Protein 4R8Z (pdb70)

Nearest PDB structures (foldseek):
  4r8z-assembly1_B  TM=9.976E-01  e=2.561E-30  Pseudomonas aeruginosa PAO1
  4me4-assembly1_B  TM=9.377E-01  e=9.009E-12  Persephonella marina EX-H1
  5z7c-assembly1_A  TM=6.155E-01  e=3.351E-05  Vibrio cholerae O1 biovar El Tor str. N16961
  6o6o-assembly1_B  TM=3.166E-01  e=8.427E-01  Mycobacterium tuberculosis
  5qth-assembly1_A-2  TM=2.647E-01  e=5.121E+00  Trypanosoma brucei

Radius of gyration: 23.32 Å; Cα contacts (8 Å, |Δi|>4): 668; chains: 2; bounding box: 49×67×51 Å

GO terms:
  GO:0071111 cyclic-guanylate-specific phosphodiesterase activity (F, IDA)
  GO:2000147 positive regulation of cell motility (P, IMP)
  GO:1900231 regulation of single-species biofilm formation on inanimate substrate (P, IMP)

CATH classification: 1.10.3210.10

Organism: Pseudomonas aeruginosa (strain ATCC 15692 / DSM 22644 / CIP 104116 / JCM 14847 / LMG 12228 / 1C / PRS 101 / PAO1) (NCBI:txid208964)

Structure (mmCIF, N/CA/C/O backbone):
data_4R8Z
#
_entry.id   4R8Z
#
_cell.length_a   93.984
_cell.length_b   93.984
_cell.length_c   78.469
_cell.angle_alpha   90.000
_cell.angle_beta   90.000
_cell.angle_gamma   90.000
#
_symmetry.space_group_name_H-M   'P 41'
#
loop_
_entity.id
_entity.type
_entity.pdbx_description
1 polymer 'Cyclic di-GMP phosphodiesterase'
2 non-polymer 'NICKEL (II) ION'
3 non-polymer 'CHLORIDE ION'
4 water water
#
loop_
_atom_site.group_PDB
_atom_site.id
_atom_site.type_symbol
_atom_site.label_atom_id
_atom_site.label_alt_id
_atom_site.label_comp_id
_atom_site.label_asym_id
_atom_site.label_entity_id
_atom_site.label_seq_id
_atom_site.pdbx_PDB_ins_code
_atom_site.Cartn_x
_atom_site.Cartn_y
_atom_site.Cartn_z
_atom_site.occupancy
_atom_site.B_iso_or_equiv
_atom_site.auth_seq_id
_atom_site.auth_comp_id
_atom_site.auth_asym_id
_atom_site.auth_atom_id
_atom_site.pdbx_PDB_model_num
ATOM 1 N N . ARG A 1 1 ? 16.422 24.384 23.729 1.00 59.81 151 ARG A N 1
ATOM 2 C CA . ARG A 1 1 ? 17.670 24.999 24.164 1.00 69.41 151 ARG A CA 1
ATOM 3 C C . ARG A 1 1 ? 18.428 25.601 22.985 1.00 75.23 151 ARG A C 1
ATOM 4 O O . ARG A 1 1 ? 18.492 26.821 22.834 1.00 70.66 151 ARG A O 1
ATOM 12 N N . THR A 1 2 ? 19.001 24.737 22.153 1.00 84.32 152 THR A N 1
ATOM 13 C CA . THR A 1 2 ? 19.778 25.195 20.953 1.00 77.95 152 THR A CA 1
ATOM 14 C C . THR A 1 2 ? 19.032 24.857 19.648 1.00 72.48 152 THR A C 1
ATOM 15 O O . THR A 1 2 ? 19.609 24.611 18.597 1.00 63.51 152 THR A O 1
ATOM 19 N N . ARG A 1 3 ? 17.723 24.823 19.755 1.00 77.32 153 ARG A N 1
ATOM 20 C CA . ARG A 1 3 ? 16.874 24.598 18.617 1.00 78.02 153 ARG A CA 1
ATOM 21 C C . ARG A 1 3 ? 17.074 25.631 17.506 1.00 74.77 153 ARG A C 1
ATOM 22 O O . ARG A 1 3 ? 17.010 25.273 16.342 1.00 79.35 153 ARG A O 1
ATOM 30 N N . GLN A 1 4 ? 17.327 26.892 17.859 1.00 71.88 154 GLN A N 1
ATOM 31 C CA . GLN A 1 4 ? 17.424 27.979 16.878 1.00 69.60 154 GLN A CA 1
ATOM 32 C C . GLN A 1 4 ? 18.392 27.582 15.756 1.00 62.31 154 GLN A C 1
ATOM 33 O O . GLN A 1 4 ? 18.011 27.553 14.605 1.00 57.51 154 GLN A O 1
ATOM 39 N N . LEU A 1 5 ? 19.608 27.185 16.106 1.00 56.53 155 LEU A N 1
ATOM 40 C CA . LEU A 1 5 ? 20.547 26.726 15.100 1.00 61.10 155 LEU A CA 1
ATOM 41 C C . LEU A 1 5 ? 20.152 25.429 14.377 1.00 57.24 155 LEU A C 1
ATOM 42 O O . LEU A 1 5 ? 20.526 25.256 13.236 1.00 53.21 155 LEU A O 1
ATOM 47 N N . GLN A 1 6 ? 19.461 24.506 15.041 1.00 50.08 156 GLN A N 1
ATOM 48 C CA . GLN A 1 6 ? 19.161 23.219 14.440 1.00 45.85 156 GLN A CA 1
ATOM 49 C C . GLN A 1 6 ? 18.050 23.466 13.398 1.00 42.76 156 GLN A C 1
ATOM 50 O O . GLN A 1 6 ? 18.034 22.878 12.340 1.00 37.24 156 GLN A O 1
ATOM 56 N N . GLN A 1 7 ? 17.109 24.329 13.730 1.00 35.94 157 GLN A N 1
ATOM 57 C CA . GLN A 1 7 ? 16.089 24.682 12.806 1.00 40.08 157 GLN A CA 1
ATOM 58 C C . GLN A 1 7 ? 16.638 25.476 11.600 1.00 40.15 157 GLN A C 1
ATOM 59 O O . GLN A 1 7 ? 16.183 25.285 10.463 1.00 33.30 157 GLN A O 1
ATOM 65 N N . LEU A 1 8 ? 17.591 26.359 11.856 1.00 32.27 158 LEU A N 1
ATOM 66 C CA . LEU A 1 8 ? 18.198 27.089 10.786 1.00 32.36 158 LEU A CA 1
ATOM 67 C C . LEU A 1 8 ? 18.923 26.121 9.841 1.00 31.49 158 LEU A C 1
ATOM 68 O O . LEU A 1 8 ? 18.684 26.158 8.651 1.00 27.54 158 LEU A O 1
ATOM 73 N N . GLN A 1 9 ? 19.744 25.224 10.363 1.00 29.71 159 GLN A N 1
ATOM 74 C CA . GLN A 1 9 ? 20.387 24.215 9.539 1.00 34.59 159 GLN A CA 1
ATOM 75 C C . GLN A 1 9 ? 19.351 23.448 8.695 1.00 36.31 159 GLN A C 1
ATOM 76 O O . GLN A 1 9 ? 19.539 23.254 7.497 1.00 34.59 159 GLN A O 1
ATOM 82 N N . ASP A 1 10 ? 18.274 23.000 9.307 1.00 31.34 160 ASP A N 1
ATOM 83 C CA . ASP A 1 10 ? 17.323 22.211 8.551 1.00 33.75 160 ASP A CA 1
ATOM 84 C C . ASP A 1 10 ? 16.762 23.031 7.423 1.00 29.23 160 ASP A C 1
ATOM 85 O O . ASP A 1 10 ? 16.576 22.536 6.335 1.00 26.12 160 ASP A O 1
ATOM 90 N N . ALA A 1 11 ? 16.423 24.278 7.689 1.00 26.58 161 ALA A N 1
ATOM 91 C CA . ALA A 1 11 ? 15.860 25.119 6.653 1.00 27.38 161 ALA A CA 1
ATOM 92 C C . ALA A 1 11 ? 16.820 25.395 5.505 1.00 26.72 161 ALA A C 1
ATOM 93 O O . ALA A 1 11 ? 16.443 25.316 4.361 1.00 29.11 161 ALA A O 1
ATOM 95 N N . VAL A 1 12 ? 18.062 25.694 5.835 1.00 26.48 162 VAL A N 1
ATOM 96 C CA . VAL A 1 12 ? 19.057 25.947 4.833 1.00 29.75 162 VAL A CA 1
ATOM 97 C C . VAL A 1 12 ? 19.340 24.729 3.984 1.00 26.66 162 VAL A C 1
ATOM 98 O O . VAL A 1 12 ? 19.363 24.824 2.797 1.00 23.65 162 VAL A O 1
ATOM 102 N N . ILE A 1 13 ? 19.495 23.576 4.609 1.00 23.72 163 ILE A N 1
ATOM 103 C CA . ILE A 1 13 ? 19.767 22.374 3.870 1.00 25.59 163 ILE A CA 1
ATOM 104 C C . ILE A 1 13 ? 18.611 22.053 2.948 1.00 26.76 163 ILE A C 1
ATOM 105 O O . ILE A 1 13 ? 18.829 21.726 1.824 1.00 29.15 163 ILE A O 1
ATOM 110 N N . GLU A 1 14 ? 17.394 22.190 3.442 1.00 29.57 164 GLU A N 1
ATOM 111 C CA . GLU A 1 14 ? 16.212 21.895 2.671 1.00 31.77 164 GLU A CA 1
ATOM 112 C C . GLU A 1 14 ? 16.190 22.832 1.457 1.00 31.96 164 GLU A C 1
ATOM 113 O O . GLU A 1 14 ? 16.019 22.397 0.354 1.00 24.54 164 GLU A O 1
ATOM 119 N N . ALA A 1 15 ? 16.456 24.108 1.680 1.00 29.27 165 ALA A N 1
ATOM 120 C CA . ALA A 1 15 ? 16.388 25.065 0.595 1.00 27.98 165 ALA A CA 1
ATOM 121 C C . ALA A 1 15 ? 17.381 24.789 -0.513 1.00 26.59 165 ALA A C 1
ATOM 122 O O . ALA A 1 15 ? 17.044 24.824 -1.669 1.00 25.12 165 ALA A O 1
ATOM 124 N N . LEU A 1 16 ? 18.596 24.464 -0.136 1.00 24.89 166 LEU A N 1
ATOM 125 C CA . LEU A 1 16 ? 19.661 24.292 -1.100 1.00 27.10 166 LEU A CA 1
ATOM 126 C C . LEU A 1 16 ? 19.664 22.926 -1.800 1.00 28.99 166 LEU A C 1
ATOM 127 O O . LEU A 1 16 ? 20.049 22.808 -2.960 1.00 26.27 166 LEU A O 1
ATOM 132 N N . ALA A 1 17 ? 19.280 21.876 -1.077 1.00 23.87 167 ALA A N 1
ATOM 133 C CA . ALA A 1 17 ? 19.039 20.630 -1.742 1.00 24.43 167 ALA A CA 1
ATOM 134 C C . ALA A 1 17 ? 17.974 20.816 -2.832 1.00 23.08 167 ALA A C 1
ATOM 135 O O . ALA A 1 17 ? 18.047 20.213 -3.855 1.00 22.03 167 ALA A O 1
ATOM 137 N N . THR A 1 18 ? 16.953 21.608 -2.533 1.00 24.20 168 THR A N 1
ATOM 138 C CA . THR A 1 18 ? 15.870 21.910 -3.464 1.00 27.38 168 THR A CA 1
ATOM 139 C C . THR A 1 18 ? 16.289 22.644 -4.700 1.00 27.84 168 THR A C 1
ATOM 140 O O . THR A 1 18 ? 15.926 22.232 -5.811 1.00 28.20 168 THR A O 1
ATOM 144 N N . LEU A 1 19 ? 17.128 23.667 -4.542 1.00 28.63 169 LEU A N 1
ATOM 145 C CA . LEU A 1 19 ? 17.828 24.247 -5.685 1.00 28.97 169 LEU A CA 1
ATOM 146 C C . LEU A 1 19 ? 18.614 23.220 -6.453 1.00 31.25 169 LEU A C 1
ATOM 147 O O . LEU A 1 19 ? 18.681 23.276 -7.681 1.00 28.27 169 LEU A O 1
ATOM 152 N N . GLY A 1 20 ? 19.329 22.346 -5.745 1.00 28.31 170 GLY A N 1
ATOM 153 C CA . GLY A 1 20 ? 20.074 21.339 -6.469 1.00 30.09 170 GLY A CA 1
ATOM 154 C C . GLY A 1 20 ? 19.215 20.397 -7.334 1.00 30.92 170 GLY A C 1
ATOM 155 O O . GLY A 1 20 ? 19.769 19.578 -8.077 1.00 33.51 170 GLY A O 1
ATOM 156 N N . ASP A 1 21 ? 17.897 20.415 -7.170 1.00 28.26 171 ASP A N 1
ATOM 157 C CA . ASP A 1 21 ? 16.981 19.567 -7.967 1.00 29.13 171 ASP A CA 1
ATOM 158 C C . ASP A 1 21 ? 16.395 20.393 -9.126 1.00 30.69 171 ASP A C 1
ATOM 159 O O . ASP A 1 21 ? 15.614 19.886 -9.924 1.00 25.85 171 ASP A O 1
ATOM 164 N N . LEU A 1 22 ? 16.671 21.699 -9.157 1.00 28.98 172 LEU A N 1
ATOM 165 C CA . LEU A 1 22 ? 15.968 22.585 -10.051 1.00 30.11 172 LEU A CA 1
ATOM 166 C C . LEU A 1 22 ? 16.183 22.176 -11.509 1.00 31.11 172 LEU A C 1
ATOM 167 O O . LEU A 1 22 ? 15.282 22.279 -12.331 1.00 35.21 172 LEU A O 1
ATOM 172 N N . ARG A 1 23 ? 17.370 21.699 -11.835 1.00 28.39 173 ARG A N 1
ATOM 173 C CA . ARG A 1 23 ? 17.692 21.436 -13.217 1.00 29.86 173 ARG A CA 1
ATOM 174 C C . ARG A 1 23 ? 16.975 20.201 -13.777 1.00 33.27 173 ARG A C 1
ATOM 175 O O . ARG A 1 23 ? 16.580 20.207 -14.938 1.00 36.10 173 ARG A O 1
ATOM 183 N N . ASP A 1 24 ? 16.847 19.132 -13.006 1.00 32.62 174 ASP A N 1
ATOM 184 C CA . ASP A 1 24 ? 16.190 17.948 -13.544 1.00 34.09 174 ASP A CA 1
ATOM 185 C C . ASP A 1 24 ? 14.902 17.577 -12.863 1.00 35.03 174 ASP A C 1
ATOM 186 O O . ASP A 1 24 ? 14.291 16.621 -13.293 1.00 36.11 174 ASP A O 1
ATOM 191 N N . ASN A 1 25 ? 14.474 18.304 -11.821 1.00 31.46 175 ASN A N 1
ATOM 192 C CA . ASN A 1 25 ? 13.297 17.917 -11.053 1.00 29.50 175 ASN A CA 1
ATOM 193 C C . ASN A 1 25 ? 12.569 19.108 -10.358 1.00 28.90 175 ASN A C 1
ATOM 194 O O . ASN A 1 25 ? 12.426 19.124 -9.140 1.00 25.48 175 ASN A O 1
ATOM 199 N N . PRO A 1 26 ? 12.168 20.121 -11.133 1.00 27.98 176 PRO A N 1
ATOM 200 C CA . PRO A 1 26 ? 11.725 21.364 -10.547 1.00 27.64 176 PRO A CA 1
ATOM 201 C C . PRO A 1 26 ? 10.303 21.159 -10.067 1.00 31.93 176 PRO A C 1
ATOM 202 O O . PRO A 1 26 ? 9.612 20.267 -10.587 1.00 32.54 176 PRO A O 1
ATOM 206 N N . ARG A 1 27 ? 9.881 21.938 -9.080 1.00 31.86 177 ARG A N 1
ATOM 207 C CA . ARG A 1 27 ? 8.473 21.941 -8.629 1.00 38.06 177 ARG A CA 1
ATOM 208 C C . ARG A 1 27 ? 8.013 20.548 -8.062 1.00 36.24 177 ARG A C 1
ATOM 209 O O . ARG A 1 27 ? 7.014 20.017 -8.436 1.00 42.29 177 ARG A O 1
ATOM 217 N N . SER A 1 28 ? 8.795 19.960 -7.170 1.00 34.19 178 SER A N 1
ATOM 218 C CA . SER A 1 28 ? 8.593 18.575 -6.764 1.00 27.28 178 SER A CA 1
ATOM 219 C C . SER A 1 28 ? 8.633 18.575 -5.290 1.00 25.56 178 SER A C 1
ATOM 220 O O . SER A 1 28 ? 9.446 19.307 -4.685 1.00 22.51 178 SER A O 1
ATOM 223 N N . ARG A 1 29 ? 7.853 17.690 -4.681 1.00 23.23 179 ARG A N 1
ATOM 224 C CA . ARG A 1 29 ? 8.072 17.383 -3.257 1.00 25.39 179 ARG A CA 1
ATOM 225 C C . ARG A 1 29 ? 8.893 16.094 -2.979 1.00 24.11 179 ARG A C 1
ATOM 226 O O . ARG A 1 29 ? 8.759 15.493 -1.907 1.00 22.91 179 ARG A O 1
ATOM 234 N N . HIS A 1 30 ? 9.713 15.682 -3.940 1.00 21.92 180 HIS A N 1
ATOM 235 C CA . HIS A 1 30 ? 10.629 14.561 -3.770 1.00 21.61 180 HIS A CA 1
ATOM 236 C C . HIS A 1 30 ? 11.347 14.556 -2.414 1.00 22.35 180 HIS A C 1
ATOM 237 O O . HIS A 1 30 ? 11.442 13.535 -1.751 1.00 19.60 180 HIS A O 1
ATOM 244 N N . LEU A 1 31 ? 11.865 15.697 -1.999 1.00 20.96 181 LEU A N 1
A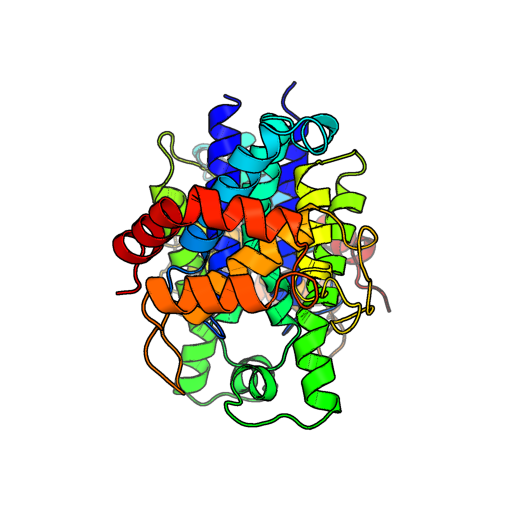TOM 245 C CA . LEU A 1 31 ? 12.744 15.699 -0.856 1.00 22.51 181 LEU A CA 1
ATOM 246 C C . LEU A 1 31 ? 12.047 15.467 0.487 1.00 24.15 181 LEU A C 1
ATOM 247 O O . LEU A 1 31 ? 12.478 14.638 1.284 1.00 25.77 181 LEU A O 1
ATOM 252 N N . PRO A 1 32 ? 10.968 16.170 0.750 1.00 24.00 182 PRO A N 1
ATOM 253 C CA . PRO A 1 32 ? 10.282 15.769 1.977 1.00 22.38 182 PRO A CA 1
ATOM 254 C C . PRO A 1 32 ? 9.681 14.378 1.985 1.00 21.78 182 PRO A C 1
ATOM 255 O O . PRO A 1 32 ? 9.636 13.782 3.035 1.00 20.40 182 PRO A O 1
ATOM 259 N N . ARG A 1 33 ? 9.237 13.849 0.848 1.00 20.83 183 ARG A N 1
ATOM 260 C CA . ARG A 1 33 ? 8.822 12.455 0.779 1.00 19.86 183 ARG A CA 1
ATOM 261 C C . ARG A 1 33 ? 9.977 11.507 1.086 1.00 20.14 183 ARG A C 1
ATOM 262 O O . ARG A 1 33 ? 9.812 10.590 1.872 1.00 19.40 183 ARG A O 1
ATOM 270 N N . ILE A 1 34 ? 11.112 11.700 0.434 1.00 20.63 184 ILE A N 1
ATOM 271 C CA . ILE A 1 34 ? 12.227 10.791 0.659 1.00 26.51 184 ILE A CA 1
ATOM 272 C C . ILE A 1 34 ? 12.616 10.750 2.114 1.00 23.80 184 ILE A C 1
ATOM 273 O O . ILE A 1 34 ? 12.851 9.677 2.714 1.00 20.82 184 ILE A O 1
ATOM 278 N N . GLU A 1 35 ? 12.641 11.919 2.722 1.00 22.36 185 GLU A N 1
ATOM 279 C CA . GLU A 1 35 ? 12.939 11.972 4.127 1.00 23.97 185 GLU A CA 1
ATOM 280 C C . GLU A 1 35 ? 12.024 11.113 5.013 1.00 21.59 185 GLU A C 1
ATOM 281 O O . GLU A 1 35 ? 12.449 10.421 5.915 1.00 19.00 185 GLU A O 1
ATOM 287 N N . ARG A 1 36 ? 10.738 11.206 4.770 1.00 22.59 186 ARG A N 1
ATOM 288 C CA . ARG A 1 36 ? 9.769 10.409 5.534 1.00 23.71 186 ARG A CA 1
ATOM 289 C C . ARG A 1 36 ? 9.837 8.981 5.178 1.00 19.29 186 ARG A C 1
ATOM 290 O O . ARG A 1 36 ? 9.671 8.157 6.028 1.00 17.91 186 ARG A O 1
ATOM 298 N N . TYR A 1 37 ? 10.017 8.655 3.910 1.00 18.17 187 TYR A N 1
ATOM 299 C CA . TYR A 1 37 ? 10.093 7.197 3.545 1.00 16.39 187 TYR A CA 1
ATOM 300 C C . TYR A 1 37 ? 11.307 6.580 4.307 1.00 16.47 187 TYR A C 1
ATOM 301 O O . TYR A 1 37 ? 11.236 5.509 4.874 1.00 13.85 187 TYR A O 1
ATOM 310 N N . VAL A 1 38 ? 12.410 7.304 4.331 1.00 17.26 188 VAL A N 1
ATOM 311 C CA . VAL A 1 38 ? 13.628 6.842 5.003 1.00 18.12 188 VAL A CA 1
ATOM 312 C C . VAL A 1 38 ? 13.388 6.674 6.497 1.00 18.64 188 VAL A C 1
ATOM 313 O O . VAL A 1 38 ? 13.709 5.621 7.076 1.00 16.07 188 VAL A O 1
ATOM 317 N N . ARG A 1 39 ? 12.748 7.665 7.091 1.00 18.38 189 ARG A N 1
ATOM 318 C CA . ARG A 1 39 ? 12.480 7.609 8.508 1.00 20.64 189 ARG A CA 1
ATOM 319 C C . ARG A 1 39 ? 11.573 6.419 8.869 1.00 21.06 189 ARG A C 1
ATOM 320 O O . ARG A 1 39 ? 11.813 5.722 9.843 1.00 21.01 189 ARG A O 1
ATOM 328 N N . LEU A 1 40 ? 10.554 6.157 8.065 1.00 19.06 190 LEU A N 1
ATOM 329 C CA . LEU A 1 40 ? 9.633 5.100 8.374 1.00 17.86 190 LEU A CA 1
ATOM 330 C C . LEU A 1 40 ? 10.352 3.781 8.343 1.00 18.60 190 LEU A C 1
ATOM 331 O O . LEU A 1 40 ? 10.112 2.909 9.186 1.00 18.63 190 LEU A O 1
ATOM 336 N N . LEU A 1 41 ? 11.145 3.560 7.293 1.00 20.24 191 LEU A N 1
ATOM 337 C CA . LEU A 1 41 ? 11.853 2.290 7.141 1.00 21.78 191 LEU A CA 1
ATOM 338 C C . LEU A 1 41 ? 12.866 2.173 8.293 1.00 21.99 191 LEU A C 1
ATOM 339 O O . LEU A 1 41 ? 12.965 1.131 8.906 1.00 20.04 191 LEU A O 1
ATOM 344 N N . ALA A 1 42 ? 13.609 3.245 8.563 1.00 19.92 192 ALA A N 1
ATOM 345 C CA . ALA A 1 42 ? 14.581 3.187 9.623 1.00 20.88 192 ALA A CA 1
ATOM 346 C C . ALA A 1 42 ? 13.978 2.950 10.986 1.00 22.95 192 ALA A C 1
ATOM 347 O O . ALA A 1 42 ? 14.529 2.195 11.735 1.00 23.89 192 ALA A O 1
ATOM 349 N N . GLU A 1 43 ? 12.811 3.535 11.291 1.00 22.86 193 GLU A N 1
ATOM 350 C CA . GLU A 1 43 ? 12.141 3.292 12.558 1.00 21.24 193 GLU A CA 1
ATOM 351 C C . GLU A 1 43 ? 11.731 1.856 12.723 1.00 23.23 193 GLU A C 1
ATOM 352 O O . GLU A 1 43 ? 11.810 1.316 13.829 1.00 26.80 193 GLU A O 1
ATOM 358 N N . HIS A 1 44 ? 11.236 1.230 11.664 1.00 23.35 194 HIS A N 1
ATOM 359 C CA . HIS A 1 44 ? 10.782 -0.145 11.739 1.00 24.17 194 HIS A CA 1
ATOM 360 C C . HIS A 1 44 ? 11.965 -1.075 11.904 1.00 25.23 194 HIS A C 1
ATOM 361 O O . HIS A 1 44 ? 11.965 -1.937 12.762 1.00 26.84 194 HIS A O 1
ATOM 368 N N . LEU A 1 45 ? 13.025 -0.837 11.154 1.00 24.37 195 LEU A N 1
ATOM 369 C CA . LEU A 1 45 ? 14.226 -1.640 11.295 1.00 25.58 195 LEU A CA 1
ATOM 370 C C . LEU A 1 45 ? 14.852 -1.494 12.639 1.00 26.42 195 LEU A C 1
ATOM 371 O O . LEU A 1 45 ? 15.521 -2.418 13.080 1.00 28.71 195 LEU A O 1
ATOM 376 N N . ALA A 1 46 ? 14.741 -0.319 13.261 1.00 26.29 196 ALA A N 1
ATOM 377 C CA . ALA A 1 46 ? 15.376 -0.081 14.582 1.00 29.58 196 ALA A CA 1
ATOM 378 C C . ALA A 1 46 ? 14.858 -1.016 15.670 1.00 32.54 196 ALA A C 1
ATOM 379 O O . ALA A 1 46 ? 15.542 -1.227 16.648 1.00 38.60 196 ALA A O 1
ATOM 381 N N . ALA A 1 47 ? 13.626 -1.511 15.525 1.00 38.71 197 ALA A N 1
ATOM 382 C CA . ALA A 1 47 ? 13.022 -2.452 16.490 1.00 43.23 197 ALA A CA 1
ATOM 383 C C . ALA A 1 47 ? 13.571 -3.889 16.386 1.00 42.51 197 ALA A C 1
ATOM 384 O O . ALA A 1 47 ? 13.167 -4.738 17.141 1.00 53.43 197 ALA A O 1
ATOM 386 N N . GLN A 1 48 ? 14.476 -4.159 15.466 1.00 45.11 198 GLN A N 1
ATOM 387 C CA . GLN A 1 48 ? 14.985 -5.526 15.257 1.00 53.04 198 GLN A CA 1
ATOM 388 C C . GLN A 1 48 ? 16.471 -5.686 15.537 1.00 47.43 198 GLN A C 1
ATOM 389 O O . GLN A 1 48 ? 17.250 -4.742 15.339 1.00 48.15 198 GLN A O 1
ATOM 395 N N . ARG A 1 49 ? 16.851 -6.864 16.019 1.00 49.80 199 ARG A N 1
ATOM 396 C CA . ARG A 1 49 ? 18.163 -7.076 16.613 1.00 50.11 199 ARG A CA 1
ATOM 397 C C . ARG A 1 49 ? 19.295 -6.822 15.632 1.00 43.54 199 ARG A C 1
ATOM 398 O O . ARG A 1 49 ? 20.319 -6.242 15.994 1.00 43.52 199 ARG A O 1
ATOM 406 N N . ALA A 1 50 ? 19.115 -7.255 14.391 1.00 40.51 200 ALA A N 1
ATOM 407 C CA . ALA A 1 50 ? 20.165 -7.051 13.371 1.00 41.54 200 ALA A CA 1
ATOM 408 C C . ALA A 1 50 ? 20.536 -5.563 13.115 1.00 50.24 200 ALA A C 1
ATOM 409 O O . ALA A 1 50 ? 21.635 -5.277 12.635 1.00 45.06 200 ALA A O 1
ATOM 411 N N . PHE A 1 51 ? 19.638 -4.616 13.424 1.00 42.27 201 PHE A N 1
ATOM 412 C CA . PHE A 1 51 ? 19.901 -3.253 13.064 1.00 38.22 201 PHE A CA 1
ATOM 413 C C . PHE A 1 51 ? 19.955 -2.285 14.240 1.00 40.78 201 PHE A C 1
ATOM 414 O O . PHE A 1 51 ? 20.481 -1.190 14.082 1.00 43.09 201 PHE A O 1
ATOM 422 N N . ALA A 1 52 ? 19.420 -2.680 15.400 1.00 41.92 202 ALA A N 1
ATOM 423 C CA . ALA A 1 52 ? 19.272 -1.799 16.568 1.00 46.90 202 ALA A CA 1
ATOM 424 C C . ALA A 1 52 ? 20.538 -1.105 17.058 1.00 51.59 202 ALA A C 1
ATOM 425 O O . ALA A 1 52 ? 20.467 0.052 17.514 1.00 57.19 202 ALA A O 1
ATOM 427 N N . ASP A 1 53 ? 21.680 -1.807 17.016 1.00 57.00 203 ASP A N 1
ATOM 428 C CA . ASP A 1 53 ? 22.985 -1.188 17.327 1.00 58.18 203 ASP A CA 1
ATOM 429 C C . ASP A 1 53 ? 23.199 0.043 16.458 1.00 51.24 203 ASP A C 1
ATOM 430 O O . ASP A 1 53 ? 23.339 1.130 16.989 1.00 53.03 203 ASP A O 1
ATOM 435 N N . GLU A 1 54 ? 23.204 -0.131 15.134 1.00 47.97 204 GLU A N 1
ATOM 436 C CA . GLU A 1 54 ? 23.477 0.964 14.226 1.00 47.93 204 GLU A CA 1
ATOM 437 C C . GLU A 1 54 ? 22.319 2.032 14.256 1.00 44.86 204 GLU A C 1
ATOM 438 O O . GLU A 1 54 ? 22.569 3.230 14.246 1.00 41.01 204 GLU A O 1
ATOM 444 N N . LEU A 1 55 ? 21.074 1.596 14.382 1.00 39.49 205 LEU A N 1
ATOM 445 C CA . LEU A 1 55 ? 19.942 2.513 14.347 1.00 33.97 205 LEU A CA 1
ATOM 446 C C . LEU A 1 55 ? 19.412 2.923 15.716 1.00 35.37 205 LEU A C 1
ATOM 447 O O . LEU A 1 55 ? 18.241 2.733 16.026 1.00 33.56 205 LEU A O 1
ATOM 452 N N . THR A 1 56 ? 20.237 3.598 16.501 1.00 35.33 206 THR A N 1
ATOM 453 C CA . THR A 1 56 ? 19.709 4.346 17.642 1.00 35.57 206 THR A CA 1
ATOM 454 C C . THR A 1 56 ? 18.754 5.494 17.214 1.00 37.45 206 THR A C 1
ATOM 455 O O . THR A 1 56 ? 18.791 5.984 16.072 1.00 34.92 206 THR A O 1
ATOM 459 N N . PRO A 1 57 ? 17.971 6.000 18.152 1.00 38.22 207 PRO A N 1
ATOM 460 C CA . PRO A 1 57 ? 17.024 7.050 17.771 1.00 35.71 207 PRO A CA 1
ATOM 461 C C . PRO A 1 57 ? 17.682 8.336 17.325 1.00 38.12 207 PRO A C 1
ATOM 462 O O . PRO A 1 57 ? 17.131 9.054 16.455 1.00 32.99 207 PRO A O 1
ATOM 466 N N . GLU A 1 58 ? 18.864 8.623 17.855 1.00 35.43 208 GLU A N 1
ATOM 467 C CA . GLU A 1 58 ? 19.669 9.678 17.295 1.00 37.26 208 GLU A CA 1
ATOM 468 C C . GLU A 1 58 ? 20.128 9.371 15.855 1.00 34.37 208 GLU A C 1
ATOM 469 O O . GLU A 1 58 ? 20.018 10.230 14.953 1.00 31.07 208 GLU A O 1
ATOM 475 N N . ALA A 1 59 ? 20.645 8.169 15.619 1.00 28.27 209 ALA A N 1
ATOM 476 C CA . ALA A 1 59 ? 21.090 7.823 14.282 1.00 29.09 209 ALA A CA 1
ATOM 477 C C . ALA A 1 59 ? 19.899 7.924 13.272 1.00 29.08 209 ALA A C 1
ATOM 478 O O . ALA A 1 59 ? 20.053 8.471 12.197 1.00 26.62 209 ALA A O 1
ATOM 480 N N . VAL A 1 60 ? 18.728 7.465 13.657 1.00 25.68 210 VAL A N 1
ATOM 481 C CA . VAL A 1 60 ? 17.599 7.465 12.754 1.00 24.94 210 VAL A CA 1
ATOM 482 C C . VAL A 1 60 ? 17.332 8.895 12.290 1.00 25.45 210 VAL A C 1
ATOM 483 O O . VAL A 1 60 ? 17.139 9.181 11.107 1.00 21.67 210 VAL A O 1
ATOM 487 N N . ASP A 1 61 ? 17.316 9.805 13.228 1.00 26.01 211 ASP A N 1
ATOM 488 C CA . ASP A 1 61 ? 17.111 11.198 12.915 1.00 28.15 211 ASP A CA 1
ATOM 489 C C . ASP A 1 61 ? 18.155 11.794 11.989 1.00 24.73 211 ASP A C 1
ATOM 490 O O . ASP A 1 61 ? 17.797 12.485 11.047 1.00 25.06 211 ASP A O 1
ATOM 495 N N . LEU A 1 62 ? 19.430 11.532 12.234 1.00 23.83 212 LEU A N 1
ATOM 496 C CA . LEU A 1 62 ? 20.472 12.079 11.376 1.00 24.64 212 LEU A CA 1
ATOM 497 C C . LEU A 1 62 ? 20.436 11.480 10.008 1.00 23.62 212 LEU A C 1
ATOM 498 O O . LEU A 1 62 ? 20.604 12.171 8.991 1.00 25.79 212 LEU A O 1
ATOM 503 N N . LEU A 1 63 ? 20.245 10.187 9.973 1.00 24.18 213 LEU A N 1
ATOM 504 C CA . LEU A 1 63 ? 20.133 9.442 8.704 1.00 26.78 213 LEU A CA 1
ATOM 505 C C . LEU A 1 63 ? 19.058 10.015 7.825 1.00 22.89 213 LEU A C 1
ATOM 506 O O . LEU A 1 63 ? 19.293 10.365 6.640 1.00 21.21 213 LEU A O 1
ATOM 511 N N . SER A 1 64 ? 17.900 10.218 8.405 1.00 20.31 214 SER A N 1
ATOM 512 C CA . SER A 1 64 ? 16.765 10.752 7.629 1.00 22.92 214 SER A CA 1
ATOM 513 C C . SER A 1 64 ? 16.994 12.121 7.100 1.00 22.99 214 SER A C 1
ATOM 514 O O . SER A 1 64 ? 16.644 12.427 5.955 1.00 21.31 214 SER A O 1
ATOM 517 N N . LYS A 1 65 ? 17.540 12.995 7.942 1.00 21.20 215 LYS A N 1
ATOM 518 C CA . LYS A 1 65 ? 17.841 14.348 7.446 1.00 24.48 215 LYS A CA 1
ATOM 519 C C . LYS A 1 65 ? 18.951 14.355 6.412 1.00 20.82 215 LYS A C 1
ATOM 520 O O . LYS A 1 65 ? 18.897 15.134 5.466 1.00 22.14 215 LYS A O 1
ATOM 526 N N . SER A 1 66 ? 19.919 13.452 6.527 1.00 17.71 216 SER A N 1
ATOM 527 C CA . SER A 1 66 ? 20.975 13.497 5.548 1.00 20.83 216 SER A CA 1
ATOM 528 C C . SER A 1 66 ? 20.550 12.971 4.178 1.00 20.58 216 SER A C 1
ATOM 529 O O . SER A 1 66 ? 21.143 13.275 3.151 1.00 21.26 216 SER A O 1
ATOM 532 N N . ALA A 1 67 ? 19.466 12.203 4.143 1.00 21.31 217 ALA A N 1
ATOM 533 C CA . ALA A 1 67 ? 18.994 11.650 2.861 1.00 20.90 217 ALA A CA 1
ATOM 534 C C . ALA A 1 67 ? 18.610 12.723 1.870 1.00 21.94 217 ALA A C 1
ATOM 535 O O . ALA A 1 67 ? 18.682 12.495 0.677 1.00 23.45 217 ALA A O 1
ATOM 537 N N . LEU A 1 68 ? 18.300 13.910 2.355 1.00 20.37 218 LEU A N 1
ATOM 538 C CA . LEU A 1 68 ? 18.002 15.037 1.480 1.00 23.98 218 LEU A CA 1
ATOM 539 C C . LEU A 1 68 ? 19.117 15.406 0.476 1.00 22.37 218 LEU A C 1
ATOM 540 O O . LEU A 1 68 ? 18.843 16.014 -0.591 1.00 22.75 218 LEU A O 1
ATOM 545 N N . LEU A 1 69 ? 20.350 15.101 0.834 1.00 19.23 219 LEU A N 1
ATOM 546 C CA . LEU A 1 69 ? 21.488 15.479 -0.008 1.00 21.62 219 LEU A CA 1
ATOM 547 C C . LEU A 1 69 ? 21.890 14.424 -1.056 1.00 20.94 219 LEU A C 1
ATOM 548 O O . LEU A 1 69 ? 22.950 14.579 -1.696 1.00 19.98 219 LEU A O 1
ATOM 553 N N . HIS A 1 70 ? 21.093 13.371 -1.227 1.00 18.78 220 HIS A N 1
ATOM 554 C CA . HIS A 1 70 ? 21.517 12.211 -2.039 1.00 17.69 220 HIS A CA 1
ATOM 555 C C . HIS A 1 70 ? 21.985 12.646 -3.395 1.00 17.13 220 HIS A C 1
ATOM 556 O O . HIS A 1 70 ? 22.977 12.132 -3.903 1.00 18.87 220 HIS A O 1
ATOM 563 N N . ASP A 1 71 ? 21.308 13.593 -4.018 1.00 17.30 221 ASP A N 1
ATOM 564 C CA . ASP A 1 71 ? 21.526 13.901 -5.453 1.00 18.42 221 ASP A CA 1
ATOM 565 C C . ASP A 1 71 ? 22.171 15.288 -5.653 1.00 19.08 221 ASP A C 1
ATOM 566 O O . ASP A 1 71 ? 22.086 15.893 -6.727 1.00 16.25 221 ASP A O 1
ATOM 571 N N . ILE A 1 72 ? 22.770 15.841 -4.631 1.00 19.65 222 ILE A N 1
ATOM 572 C CA . ILE A 1 72 ? 23.349 17.217 -4.827 1.00 22.66 222 ILE A CA 1
ATOM 573 C C . ILE A 1 72 ? 24.496 17.273 -5.834 1.00 22.30 222 ILE A C 1
ATOM 574 O O . ILE A 1 72 ? 24.786 18.309 -6.389 1.00 21.83 222 ILE A O 1
ATOM 579 N N . GLY A 1 73 ? 25.132 16.127 -6.074 1.00 21.35 223 GLY A N 1
ATOM 580 C CA . GLY A 1 73 ? 26.124 15.994 -7.092 1.00 22.27 223 GLY A CA 1
ATOM 581 C C . GLY A 1 73 ? 25.711 16.125 -8.546 1.00 23.97 223 GLY A C 1
ATOM 582 O O . GLY A 1 73 ? 26.566 16.112 -9.453 1.00 24.33 223 GLY A O 1
ATOM 583 N N . LYS A 1 74 ? 24.426 16.288 -8.816 1.00 22.49 224 LYS A N 1
ATOM 584 C CA . LYS A 1 74 ? 23.989 16.395 -10.200 1.00 23.32 224 LYS A CA 1
ATOM 585 C C . LYS A 1 74 ? 24.461 17.613 -10.957 1.00 24.07 224 LYS A C 1
ATOM 586 O O . LYS A 1 74 ? 24.354 17.623 -12.179 1.00 21.19 224 LYS A O 1
ATOM 592 N N . VAL A 1 75 ? 24.932 18.637 -10.253 1.00 24.35 225 VAL A N 1
ATOM 593 C CA . VAL A 1 75 ? 25.618 19.737 -10.929 1.00 27.09 225 VAL A CA 1
ATOM 594 C C . VAL A 1 75 ? 26.819 19.271 -11.735 1.00 25.99 225 VAL A C 1
ATOM 595 O O . VAL A 1 75 ? 27.198 19.959 -12.654 1.00 29.97 225 VAL A O 1
ATOM 599 N N . ALA A 1 76 ? 27.423 18.126 -11.406 1.00 26.60 226 ALA A N 1
ATOM 600 C CA . ALA A 1 76 ? 28.498 17.558 -12.250 1.00 27.12 226 ALA A CA 1
ATOM 601 C C . ALA A 1 76 ? 27.991 16.895 -13.548 1.00 29.64 226 ALA A C 1
ATOM 602 O O . ALA A 1 76 ? 28.783 16.383 -14.348 1.00 31.57 226 ALA A O 1
ATOM 604 N N . VAL A 1 77 ? 26.700 16.925 -13.793 1.00 28.74 227 VAL A N 1
ATOM 605 C CA . VAL A 1 77 ? 26.168 16.302 -14.977 1.00 28.00 227 VAL A CA 1
ATOM 606 C C . VAL A 1 77 ? 25.712 17.408 -15.889 1.00 32.47 227 VAL A C 1
ATOM 607 O O . VAL A 1 77 ? 24.853 18.238 -15.496 1.00 32.11 227 VAL A O 1
ATOM 611 N N . PRO A 1 78 ? 26.261 17.454 -17.116 1.00 35.36 228 PRO A N 1
ATOM 612 C CA . PRO A 1 78 ? 25.846 18.459 -18.120 1.00 37.43 228 PRO A CA 1
ATOM 613 C C . PRO A 1 78 ? 24.417 18.373 -18.562 1.00 32.91 228 PRO A C 1
ATOM 614 O O . PRO A 1 78 ? 23.829 17.293 -18.603 1.00 32.33 228 PRO A O 1
ATOM 618 N N . ASP A 1 79 ? 23.870 19.524 -18.898 1.00 32.71 229 ASP A N 1
ATOM 619 C CA . ASP A 1 79 ? 22.452 19.643 -19.269 1.00 41.52 229 ASP A CA 1
ATOM 620 C C . ASP A 1 79 ? 22.086 18.595 -20.318 1.00 42.00 229 ASP A C 1
ATOM 621 O O . ASP A 1 79 ? 21.064 17.971 -20.208 1.00 46.91 229 ASP A O 1
ATOM 626 N N . ARG A 1 80 ? 22.941 18.432 -21.328 1.00 44.16 230 ARG A N 1
ATOM 627 C CA . ARG A 1 80 ? 22.618 17.588 -22.470 1.00 53.59 230 ARG A CA 1
ATOM 628 C C . ARG A 1 80 ? 22.418 16.134 -22.045 1.00 50.08 230 ARG A C 1
ATOM 629 O O . ARG A 1 80 ? 21.607 15.464 -22.610 1.00 60.79 230 ARG A O 1
ATOM 637 N N . VAL A 1 81 ? 23.157 15.670 -21.046 1.00 49.49 231 VAL A N 1
ATOM 638 C CA . VAL A 1 81 ? 22.962 14.334 -20.505 1.00 47.46 231 VAL A CA 1
ATOM 639 C C . VAL A 1 81 ? 21.771 14.261 -19.561 1.00 47.51 231 VAL A C 1
ATOM 640 O O . VAL A 1 81 ? 20.954 13.371 -19.641 1.00 47.50 231 VAL A O 1
ATOM 644 N N . LEU A 1 82 ? 21.663 15.231 -18.678 1.00 47.10 232 LEU A N 1
ATOM 645 C CA . LEU A 1 82 ? 20.687 15.185 -17.598 1.00 44.73 232 LEU A CA 1
ATOM 646 C C . LEU A 1 82 ? 19.294 15.372 -18.107 1.00 42.48 232 LEU A C 1
ATOM 647 O O . LEU A 1 82 ? 18.354 14.857 -17.525 1.00 49.95 232 LEU A O 1
ATOM 652 N N . LEU A 1 83 ? 19.167 16.175 -19.160 1.00 46.01 233 LEU A N 1
ATOM 653 C CA . LEU A 1 83 ? 17.884 16.468 -19.801 1.00 53.66 233 LEU A CA 1
ATOM 654 C C . LEU A 1 83 ? 17.567 15.595 -21.043 1.00 55.85 233 LEU A C 1
ATOM 655 O O . LEU A 1 83 ? 16.586 15.843 -21.740 1.00 53.25 233 LEU A O 1
ATOM 660 N N . ASN A 1 84 ? 18.389 14.578 -21.305 1.00 54.90 234 ASN A N 1
ATOM 661 C CA . ASN A 1 84 ? 18.149 13.623 -22.382 1.00 57.75 234 ASN A CA 1
ATOM 662 C C . ASN A 1 84 ? 17.198 12.520 -21.919 1.00 58.24 234 ASN A C 1
ATOM 663 O O . ASN A 1 84 ? 17.556 11.699 -21.074 1.00 56.98 234 ASN A O 1
ATOM 668 N N . PRO A 1 85 ? 15.980 12.468 -22.489 1.00 70.45 235 PRO A N 1
ATOM 669 C CA . PRO A 1 85 ? 15.033 11.446 -21.997 1.00 76.77 235 PRO A CA 1
ATOM 670 C C . PRO A 1 85 ? 15.340 10.016 -22.523 1.00 77.51 235 PRO A C 1
ATOM 671 O O . PRO A 1 85 ? 14.856 9.039 -21.940 1.00 77.06 235 PRO A O 1
ATOM 675 N N . GLY A 1 86 ? 16.140 9.907 -23.595 1.00 74.94 236 GLY A N 1
ATOM 676 C CA . GLY A 1 86 ? 16.385 8.641 -24.276 1.00 77.94 236 GLY A CA 1
ATOM 677 C C . GLY A 1 86 ? 17.510 7.844 -23.655 1.00 77.16 236 GLY A C 1
ATOM 678 O O . GLY A 1 86 ? 17.813 7.977 -22.483 1.00 86.58 236 GLY A O 1
ATOM 679 N N . GLN A 1 87 ? 18.112 6.985 -24.453 1.00 68.70 237 GLN A N 1
ATOM 680 C CA . GLN A 1 87 ? 19.157 6.114 -23.983 1.00 69.21 237 GLN A CA 1
ATOM 681 C C . GLN A 1 87 ? 20.479 6.799 -24.222 1.00 66.97 237 GLN A C 1
ATOM 682 O O . GLN A 1 87 ? 20.661 7.541 -25.193 1.00 67.49 237 GLN A O 1
ATOM 688 N N . LEU A 1 88 ? 21.419 6.498 -23.354 1.00 57.18 238 LEU A N 1
ATOM 689 C CA . LEU A 1 88 ? 22.625 7.233 -23.303 1.00 58.40 238 LEU A CA 1
ATOM 690 C C . LEU A 1 88 ? 23.703 6.325 -23.837 1.00 55.73 238 LEU A C 1
ATOM 691 O O . LEU A 1 88 ? 23.793 5.182 -23.414 1.00 61.60 238 LEU A O 1
ATOM 696 N N . ASP A 1 89 ? 24.600 6.839 -24.666 1.00 53.29 239 ASP A N 1
ATOM 697 C CA . ASP A 1 89 ? 25.843 6.128 -24.930 1.00 57.72 239 ASP A CA 1
ATOM 698 C C . ASP A 1 89 ? 26.694 5.992 -23.660 1.00 56.43 239 ASP A C 1
ATOM 699 O O . ASP A 1 89 ? 26.347 6.524 -22.642 1.00 62.45 239 ASP A O 1
ATOM 704 N N . ALA A 1 90 ? 27.763 5.220 -23.700 1.00 52.52 240 ALA A N 1
ATOM 705 C CA . ALA A 1 90 ? 28.356 4.694 -22.482 1.00 54.96 240 ALA A CA 1
ATOM 706 C C . ALA A 1 90 ? 29.106 5.781 -21.734 1.00 62.36 240 ALA A C 1
ATOM 707 O O . ALA A 1 90 ? 29.302 5.689 -20.510 1.00 60.54 240 ALA A O 1
ATOM 709 N N . ALA A 1 91 ? 29.579 6.772 -22.480 1.00 58.37 241 ALA A N 1
ATOM 710 C CA . ALA A 1 91 ? 30.359 7.849 -21.913 1.00 57.53 241 ALA A CA 1
ATOM 711 C C . ALA A 1 91 ? 29.451 8.899 -21.236 1.00 56.27 241 ALA A C 1
ATOM 712 O O . ALA A 1 91 ? 29.871 9.542 -20.279 1.00 45.67 241 ALA A O 1
ATOM 714 N N . ASP A 1 92 ? 28.226 9.052 -21.749 1.00 49.64 242 ASP A N 1
ATOM 715 C CA . ASP A 1 92 ? 27.209 9.867 -21.143 1.00 47.72 242 ASP A CA 1
ATOM 716 C C . ASP A 1 92 ? 26.626 9.198 -19.877 1.00 48.26 242 ASP A C 1
ATOM 717 O O . ASP A 1 92 ? 26.348 9.883 -18.885 1.00 43.52 242 ASP A O 1
ATOM 722 N N . THR A 1 93 ? 26.430 7.882 -19.924 1.00 44.05 243 THR A N 1
ATOM 723 C CA . THR A 1 93 ? 25.997 7.145 -18.755 1.00 44.03 243 THR A CA 1
ATOM 724 C C . THR A 1 93 ? 27.038 7.318 -17.645 1.00 40.48 243 THR A C 1
ATOM 725 O O . THR A 1 93 ? 26.668 7.539 -16.501 1.00 34.69 243 THR A O 1
ATOM 729 N N . ALA A 1 94 ? 28.314 7.242 -17.974 1.00 37.14 244 ALA A N 1
ATOM 730 C CA . ALA A 1 94 ? 29.358 7.552 -17.026 1.00 38.44 244 ALA A CA 1
ATOM 731 C C . ALA A 1 94 ? 29.262 8.980 -16.427 1.00 39.36 244 ALA A C 1
ATOM 732 O O . ALA A 1 94 ? 29.540 9.177 -15.233 1.00 34.47 244 ALA A O 1
ATOM 734 N N . LEU A 1 95 ? 28.880 9.956 -17.235 1.00 36.87 245 LEU A N 1
ATOM 735 C CA . LEU A 1 95 ? 28.697 11.303 -16.699 1.00 38.09 245 LEU A CA 1
ATOM 736 C C . LEU A 1 95 ? 27.497 11.392 -15.731 1.00 37.30 245 LEU A C 1
ATOM 737 O O . LEU A 1 95 ? 27.596 12.000 -14.673 1.00 32.87 245 LEU A O 1
ATOM 742 N N . LEU A 1 96 ? 26.385 10.771 -16.087 1.00 33.80 246 LEU A N 1
ATOM 743 C CA . LEU A 1 96 ? 25.232 10.700 -15.221 1.00 33.09 246 LEU A CA 1
ATOM 744 C C . LEU A 1 96 ? 25.520 10.004 -13.868 1.00 28.60 246 LEU A C 1
ATOM 745 O O . LEU A 1 96 ? 25.174 10.529 -12.799 1.00 24.02 246 LEU A O 1
ATOM 750 N N . GLN A 1 97 ? 26.224 8.883 -13.926 1.00 25.43 247 GLN A N 1
ATOM 751 C CA . GLN A 1 97 ? 26.658 8.164 -12.748 1.00 28.85 247 GLN A CA 1
ATOM 752 C C . GLN A 1 97 ? 27.594 8.951 -11.834 1.00 30.64 247 GLN A C 1
ATOM 753 O O . GLN A 1 97 ? 27.567 8.767 -10.585 1.00 28.26 247 GLN A O 1
ATOM 759 N N . GLY A 1 98 ? 28.344 9.883 -12.421 1.00 27.46 248 GLY A N 1
ATOM 760 C CA . GLY A 1 98 ? 29.300 10.633 -11.646 1.00 27.48 248 GLY A CA 1
ATOM 761 C C . GLY A 1 98 ? 28.613 11.594 -10.643 1.00 27.37 248 GLY A C 1
ATOM 762 O O . GLY A 1 98 ? 29.309 12.135 -9.788 1.00 25.88 248 GLY A O 1
ATOM 763 N N . HIS A 1 99 ? 27.278 11.779 -10.712 1.00 22.03 249 HIS A N 1
ATOM 764 C CA . HIS A 1 99 ? 26.602 12.515 -9.622 1.00 22.46 249 HIS A CA 1
ATOM 765 C C . HIS A 1 99 ? 26.936 11.986 -8.226 1.00 22.07 249 HIS A C 1
ATOM 766 O O . HIS A 1 99 ? 26.996 12.746 -7.280 1.00 20.95 249 HIS A O 1
ATOM 773 N N . THR A 1 100 ? 27.229 10.698 -8.108 1.00 20.82 250 THR A N 1
ATOM 774 C CA . THR A 1 100 ? 27.464 10.061 -6.826 1.00 21.94 250 THR A CA 1
ATOM 775 C C . THR A 1 100 ? 28.836 10.505 -6.337 1.00 25.25 250 THR A C 1
ATOM 776 O O . THR A 1 100 ? 28.959 10.947 -5.215 1.00 24.74 250 THR A O 1
ATOM 780 N N . ARG A 1 101 ? 29.854 10.408 -7.196 1.00 27.77 251 ARG A N 1
ATOM 781 C CA . ARG A 1 101 ? 31.219 10.803 -6.833 1.00 28.66 251 ARG A CA 1
ATOM 782 C C . ARG A 1 101 ? 31.321 12.266 -6.497 1.00 24.81 251 ARG A C 1
ATOM 783 O O . ARG A 1 101 ? 31.981 12.609 -5.561 1.00 27.69 251 ARG A O 1
ATOM 791 N N . ALA A 1 102 ? 30.622 13.113 -7.225 1.00 22.68 252 ALA A N 1
ATOM 792 C CA . ALA A 1 102 ? 30.742 14.515 -6.989 1.00 22.40 252 ALA A CA 1
ATOM 793 C C . ALA A 1 102 ? 30.096 14.885 -5.632 1.00 22.83 252 ALA A C 1
ATOM 794 O O . ALA A 1 102 ? 30.551 15.776 -4.964 1.00 21.61 252 ALA A O 1
ATOM 796 N N . GLY A 1 103 ? 29.017 14.206 -5.251 1.00 21.26 253 GLY A N 1
ATOM 797 C CA . GLY A 1 103 ? 28.346 14.523 -4.004 1.00 21.15 253 GLY A CA 1
ATOM 798 C C . GLY A 1 103 ? 29.252 14.035 -2.893 1.00 22.53 253 GLY A C 1
ATOM 799 O O . GLY A 1 103 ? 29.408 14.710 -1.880 1.00 22.73 253 GLY A O 1
ATOM 800 N N . ARG A 1 104 ? 29.853 12.863 -3.102 1.00 21.37 254 ARG A N 1
ATOM 801 C CA . ARG A 1 104 ? 30.724 12.252 -2.111 1.00 24.21 254 ARG A CA 1
ATOM 802 C C . ARG A 1 104 ? 31.932 13.132 -1.774 1.00 23.57 254 ARG A C 1
ATOM 803 O O . ARG A 1 104 ? 32.188 13.391 -0.627 1.00 24.71 254 ARG A O 1
ATOM 811 N N . ASP A 1 105 ? 32.599 13.625 -2.791 1.00 24.25 255 ASP A N 1
ATOM 812 C CA . ASP A 1 105 ? 33.751 14.494 -2.658 1.00 24.83 255 ASP A CA 1
ATOM 813 C C . ASP A 1 105 ? 33.423 15.774 -1.896 1.00 25.24 255 ASP A C 1
ATOM 814 O O . ASP A 1 105 ? 34.141 16.177 -1.021 1.00 23.63 255 ASP A O 1
ATOM 819 N N . ALA A 1 106 ? 32.317 16.419 -2.216 1.00 28.02 256 ALA A N 1
ATOM 820 C CA . ALA A 1 106 ? 31.982 17.638 -1.543 1.00 26.23 256 ALA A CA 1
ATOM 821 C C . ALA A 1 106 ? 31.701 17.392 -0.064 1.00 27.90 256 ALA A C 1
ATOM 822 O O . ALA A 1 106 ? 32.138 18.158 0.779 1.00 25.83 256 ALA A O 1
ATOM 824 N N . LEU A 1 107 ? 30.998 16.311 0.257 1.00 25.36 257 LEU A N 1
ATOM 825 C CA . LEU A 1 107 ? 30.668 16.059 1.610 1.00 26.51 257 LEU A CA 1
ATOM 826 C C . LEU A 1 107 ? 31.861 15.533 2.389 1.00 24.82 257 LEU A C 1
ATOM 827 O O . LEU A 1 107 ? 31.933 15.741 3.595 1.00 22.07 257 LEU A O 1
ATOM 832 N N . ALA A 1 108 ? 32.728 14.767 1.752 1.00 25.35 258 ALA A N 1
ATOM 833 C CA . ALA A 1 108 ? 33.919 14.312 2.478 1.00 26.30 258 ALA A CA 1
ATOM 834 C C . ALA A 1 108 ? 34.810 15.520 2.806 1.00 28.38 258 ALA A C 1
ATOM 835 O O . ALA A 1 108 ? 35.359 15.588 3.867 1.00 26.51 258 ALA A O 1
ATOM 837 N N . SER A 1 109 ? 34.927 16.487 1.897 1.00 29.45 259 SER A N 1
ATOM 838 C CA . SER A 1 109 ? 35.733 17.662 2.214 1.00 30.39 259 SER A CA 1
ATOM 839 C C . SER A 1 109 ? 35.105 18.430 3.351 1.00 28.03 259 SER A C 1
ATOM 840 O O . SER A 1 109 ? 35.788 18.921 4.216 1.00 29.59 259 SER A O 1
ATOM 843 N N . ALA A 1 110 ? 33.791 18.463 3.441 1.00 26.20 260 ALA A N 1
ATOM 844 C CA . ALA A 1 110 ? 33.168 19.091 4.599 1.00 26.85 260 ALA A CA 1
ATOM 845 C C . ALA A 1 110 ? 33.457 18.339 5.908 1.00 26.81 260 ALA A C 1
ATOM 846 O O . ALA A 1 110 ? 33.637 18.966 6.961 1.00 25.33 260 ALA A O 1
ATOM 848 N N . GLU A 1 111 ? 33.518 17.035 5.847 1.00 24.71 261 GLU A N 1
ATOM 849 C CA . GLU A 1 111 ? 33.840 16.234 7.045 1.00 32.40 261 GLU A CA 1
ATOM 850 C C . GLU A 1 111 ? 35.221 16.509 7.625 1.00 28.61 261 GLU A C 1
ATOM 851 O O . GLU A 1 111 ? 35.430 16.423 8.836 1.00 27.32 261 GLU A O 1
ATOM 857 N N . ARG A 1 112 ? 36.178 16.725 6.750 1.00 28.79 262 ARG A N 1
ATOM 858 C CA . ARG A 1 112 ? 37.588 16.855 7.169 1.00 30.24 262 ARG A CA 1
ATOM 859 C C . ARG A 1 112 ? 37.782 18.186 7.898 1.00 28.95 262 ARG A C 1
ATOM 860 O O . ARG A 1 112 ? 38.815 18.432 8.479 1.00 33.21 262 ARG A O 1
ATOM 868 N N . ARG A 1 113 ? 36.788 19.065 7.827 1.00 28.68 263 ARG A N 1
ATOM 869 C CA . ARG A 1 113 ? 36.826 20.287 8.573 1.00 28.90 263 ARG A CA 1
ATOM 870 C C . ARG A 1 113 ? 36.450 20.154 10.005 1.00 28.23 263 ARG A C 1
ATOM 871 O O . ARG A 1 113 ? 36.492 21.135 10.664 1.00 26.80 263 ARG A O 1
ATOM 879 N N . LEU A 1 114 ? 35.950 19.029 10.474 1.00 29.09 264 LEU A N 1
ATOM 880 C CA . LEU A 1 114 ? 35.385 19.030 11.813 1.00 31.79 264 LEU A CA 1
ATOM 881 C C . LEU A 1 114 ? 36.322 18.361 12.818 1.00 31.83 264 LEU A C 1
ATOM 882 O O . LEU A 1 114 ? 36.962 17.379 12.523 1.00 31.07 264 LEU A O 1
ATOM 887 N N . GLY A 1 115 ? 36.441 18.963 13.991 1.00 38.98 265 GLY A N 1
ATOM 888 C CA . GLY A 1 115 ? 37.160 18.358 15.110 1.00 42.49 265 GLY A CA 1
ATOM 889 C C . GLY A 1 115 ? 36.444 17.161 15.694 1.00 41.39 265 GLY A C 1
ATOM 890 O O . GLY A 1 115 ? 37.061 16.143 15.883 1.00 43.67 265 GLY A O 1
ATOM 891 N N . GLN A 1 116 ? 35.143 17.299 15.950 1.00 45.66 266 GLN A N 1
ATOM 892 C CA . GLN A 1 116 ? 34.319 16.215 16.469 1.00 50.20 266 GLN A CA 1
ATOM 893 C C . GLN A 1 116 ? 33.566 15.652 15.244 1.00 58.01 266 GLN A C 1
ATOM 894 O O . GLN A 1 116 ? 32.733 16.315 14.619 1.00 47.22 266 GLN A O 1
ATOM 900 N N . PRO A 1 117 ? 33.887 14.412 14.880 1.00 62.45 267 PRO A N 1
ATOM 901 C CA . PRO A 1 117 ? 33.204 13.925 13.714 1.00 58.40 267 PRO A CA 1
ATOM 902 C C . PRO A 1 117 ? 31.654 14.017 13.829 1.00 52.71 267 PRO A C 1
ATOM 903 O O . PRO A 1 117 ? 31.028 13.916 14.924 1.00 39.43 267 PRO A O 1
ATOM 907 N N . SER A 1 118 ? 31.079 14.199 12.652 1.00 42.15 268 SER A N 1
ATOM 908 C CA . SER A 1 118 ? 29.641 14.363 12.439 1.00 40.24 268 SER A CA 1
ATOM 909 C C . SER A 1 118 ? 29.001 13.075 11.863 1.00 36.71 268 SER A C 1
ATOM 910 O O . SER A 1 118 ? 29.306 12.683 10.730 1.00 32.89 268 SER A O 1
ATOM 913 N N . GLY A 1 119 ? 28.084 12.486 12.617 1.00 32.89 269 GLY A N 1
ATOM 914 C CA . GLY A 1 119 ? 27.191 11.459 12.089 1.00 32.04 269 GLY A CA 1
ATOM 915 C C . GLY A 1 119 ? 26.384 11.942 10.884 1.00 30.52 269 GLY A C 1
ATOM 916 O O . GLY A 1 119 ? 26.210 11.182 9.907 1.00 27.24 269 GLY A O 1
ATOM 917 N N . PHE A 1 120 ? 25.899 13.197 10.961 1.00 25.37 270 PHE A N 1
ATOM 918 C CA . PHE A 1 120 ? 25.123 13.749 9.902 1.00 24.00 270 PHE A CA 1
ATOM 919 C C . PHE A 1 120 ? 25.911 13.662 8.617 1.00 26.05 270 PHE A C 1
ATOM 920 O O . PHE A 1 120 ? 25.408 13.166 7.630 1.00 24.41 270 PHE A O 1
ATOM 928 N N . LEU A 1 121 ? 27.137 14.174 8.613 1.00 25.75 271 LEU A N 1
ATOM 929 C CA . LEU A 1 121 ? 27.876 14.295 7.374 1.00 25.10 271 LEU A CA 1
ATOM 930 C C . LEU A 1 121 ? 28.348 12.924 6.903 1.00 24.36 271 LEU A C 1
ATOM 931 O O . LEU A 1 121 ? 28.500 12.713 5.721 1.00 24.09 271 LEU A O 1
ATOM 936 N N . ARG A 1 122 ? 28.574 12.011 7.830 1.00 22.52 272 ARG A N 1
ATOM 937 C CA . ARG A 1 122 ? 29.024 10.696 7.471 1.00 24.62 272 ARG A CA 1
ATOM 938 C C . ARG A 1 122 ? 27.860 9.973 6.730 1.00 22.82 272 ARG A C 1
ATOM 939 O O . ARG A 1 122 ? 28.071 9.397 5.669 1.00 20.30 272 ARG A O 1
ATOM 947 N N . PHE A 1 123 ? 26.661 9.994 7.300 1.00 20.81 273 PHE A N 1
ATOM 948 C CA . PHE A 1 123 ? 25.493 9.413 6.605 1.00 20.22 273 PHE A CA 1
ATOM 949 C C . PHE A 1 123 ? 25.286 10.097 5.293 1.00 19.45 273 PHE A C 1
ATOM 950 O O . PHE A 1 123 ? 25.055 9.425 4.317 1.00 18.64 273 PHE A O 1
ATOM 958 N N . ALA A 1 124 ? 25.391 11.424 5.248 1.00 18.25 274 ALA A N 1
ATOM 959 C CA . ALA A 1 124 ? 25.127 12.119 4.004 1.00 19.24 274 ALA A CA 1
ATOM 960 C C . ALA A 1 124 ? 26.077 11.694 2.927 1.00 21.79 274 ALA A C 1
ATOM 961 O O . ALA A 1 124 ? 25.670 11.555 1.763 1.00 20.43 274 ALA A O 1
ATOM 963 N N . ARG A 1 125 ? 27.339 11.518 3.299 1.00 20.75 275 ARG A N 1
ATOM 964 C CA . ARG A 1 125 ? 28.363 11.144 2.364 1.00 21.96 275 ARG A CA 1
ATOM 965 C C . ARG A 1 125 ? 28.215 9.701 1.874 1.00 20.54 275 ARG A C 1
ATOM 966 O O . ARG A 1 125 ? 28.383 9.448 0.716 1.00 22.74 275 ARG A O 1
ATOM 974 N N . GLN A 1 126 ? 27.914 8.777 2.769 1.00 18.98 276 GLN A N 1
ATOM 975 C CA . GLN A 1 126 ? 27.616 7.401 2.387 1.00 19.32 276 GLN A CA 1
ATOM 976 C C . GLN A 1 126 ? 26.427 7.322 1.414 1.00 20.12 276 GLN A C 1
ATOM 977 O O . GLN A 1 126 ? 26.451 6.557 0.423 1.00 22.03 276 GLN A O 1
ATOM 983 N N . ILE A 1 127 ? 25.383 8.074 1.707 1.00 18.13 277 ILE A N 1
ATOM 984 C CA . ILE A 1 127 ? 24.215 8.078 0.866 1.00 18.15 277 ILE A CA 1
ATOM 985 C C . ILE A 1 127 ? 24.527 8.659 -0.482 1.00 17.04 277 ILE A C 1
ATOM 986 O O . ILE A 1 127 ? 24.142 8.133 -1.520 1.00 18.75 277 ILE A O 1
ATOM 991 N N . ALA A 1 128 ? 25.171 9.791 -0.515 1.00 17.66 278 ALA A N 1
ATOM 992 C CA . ALA A 1 128 ? 25.346 10.394 -1.827 1.00 18.86 278 ALA A CA 1
ATOM 993 C C . ALA A 1 128 ? 26.145 9.473 -2.744 1.00 18.66 278 ALA A C 1
ATOM 994 O O . ALA A 1 128 ? 25.928 9.420 -3.952 1.00 19.38 278 ALA A O 1
ATOM 996 N N . TYR A 1 129 ? 27.090 8.762 -2.176 1.00 19.15 279 TYR A N 1
ATOM 997 C CA . TYR A 1 129 ? 27.989 7.928 -2.986 1.00 18.60 279 TYR A CA 1
ATOM 998 C C . TYR A 1 129 ? 27.353 6.661 -3.412 1.00 18.47 279 TYR A C 1
ATOM 999 O O . TYR A 1 129 ? 27.644 6.192 -4.480 1.00 18.73 279 TYR A O 1
ATOM 1008 N N . SER A 1 130 ? 26.566 6.044 -2.522 1.00 19.56 280 SER A N 1
ATOM 1009 C CA . SER A 1 130 ? 26.242 4.650 -2.617 1.00 19.04 280 SER A CA 1
ATOM 1010 C C . SER A 1 130 ? 24.775 4.420 -2.826 1.00 19.25 280 SER A C 1
ATOM 1011 O O . SER A 1 130 ? 24.394 3.266 -2.916 1.00 17.47 280 SER A O 1
ATOM 1014 N N . HIS A 1 131 ? 23.972 5.489 -2.984 1.00 18.65 281 HIS A N 1
ATOM 1015 C CA . HIS A 1 131 ? 22.520 5.348 -3.125 1.00 19.23 281 HIS A CA 1
ATOM 1016 C C . HIS A 1 131 ? 22.021 4.625 -4.429 1.00 20.94 281 HIS A C 1
ATOM 1017 O O . HIS A 1 131 ? 20.861 4.273 -4.523 1.00 24.71 281 HIS A O 1
ATOM 1024 N N . HIS A 1 132 ? 22.897 4.396 -5.403 1.00 21.31 282 HIS A N 1
ATOM 1025 C CA . HIS A 1 132 ? 22.552 3.646 -6.595 1.00 19.98 282 HIS A CA 1
ATOM 1026 C C . HIS A 1 132 ? 23.338 2.327 -6.601 1.00 21.29 282 HIS A C 1
ATOM 1027 O O . HIS A 1 132 ? 23.372 1.652 -7.629 1.00 23.46 282 HIS A O 1
ATOM 1034 N N . GLU A 1 133 ? 23.973 1.933 -5.496 1.00 21.72 283 GLU A N 1
ATOM 1035 C CA . GLU A 1 133 ? 24.485 0.551 -5.400 1.00 22.76 283 GLU A CA 1
ATOM 1036 C C . GLU A 1 133 ? 23.319 -0.460 -5.237 1.00 25.03 283 GLU A C 1
ATOM 1037 O O . GLU A 1 133 ? 22.276 -0.112 -4.741 1.00 21.05 283 GLU A O 1
ATOM 1043 N N . ARG A 1 134 ? 23.547 -1.702 -5.642 1.00 23.32 284 ARG A N 1
ATOM 1044 C CA . ARG A 1 134 ? 22.489 -2.731 -5.699 1.00 24.53 284 ARG A CA 1
ATOM 1045 C C . ARG A 1 134 ? 22.947 -3.858 -4.838 1.00 23.86 284 ARG A C 1
ATOM 1046 O O . ARG A 1 134 ? 24.150 -4.171 -4.783 1.00 22.44 284 ARG A O 1
ATOM 1054 N N . TRP A 1 135 ? 22.033 -4.450 -4.110 1.00 20.76 285 TRP A N 1
ATOM 1055 C CA . TRP A 1 135 ? 22.391 -5.574 -3.289 1.00 23.12 285 TRP A CA 1
ATOM 1056 C C . TRP A 1 135 ? 23.242 -6.659 -4.032 1.00 24.65 285 TRP A C 1
ATOM 1057 O O . TRP A 1 135 ? 24.114 -7.220 -3.425 1.00 25.98 285 TRP A O 1
ATOM 1068 N N . ASP A 1 136 ? 22.994 -6.902 -5.317 1.00 24.67 286 ASP A N 1
ATOM 1069 C CA . ASP A 1 136 ? 23.644 -7.965 -6.064 1.00 26.50 286 ASP A CA 1
ATOM 1070 C C . ASP A 1 136 ? 24.972 -7.535 -6.622 1.00 28.77 286 ASP A C 1
ATOM 1071 O O . ASP A 1 136 ? 25.553 -8.258 -7.355 1.00 31.67 286 ASP A O 1
ATOM 1076 N N . GLY A 1 137 ? 25.429 -6.324 -6.346 1.00 28.33 287 GLY A N 1
ATOM 1077 C CA . GLY A 1 137 ? 26.740 -5.852 -6.823 1.00 26.78 287 GLY A CA 1
ATOM 1078 C C . GLY A 1 137 ? 26.722 -5.278 -8.214 1.00 26.52 287 GLY A C 1
ATOM 1079 O O . GLY A 1 137 ? 27.749 -4.880 -8.764 1.00 23.15 287 GLY A O 1
ATOM 1080 N N . ARG A 1 138 ? 25.566 -5.154 -8.817 1.00 24.79 288 ARG A N 1
ATOM 1081 C CA . ARG A 1 138 ? 25.603 -4.652 -10.183 1.00 26.03 288 ARG A CA 1
ATOM 1082 C C . ARG A 1 138 ? 25.270 -3.171 -10.342 1.00 25.15 288 ARG A C 1
ATOM 1083 O O . ARG A 1 138 ? 25.012 -2.714 -11.433 1.00 26.90 288 ARG A O 1
ATOM 1091 N N . GLY A 1 139 ? 25.274 -2.391 -9.270 1.00 25.88 289 GLY A N 1
ATOM 1092 C CA . GLY A 1 139 ? 24.964 -0.960 -9.400 1.00 23.15 289 GLY A CA 1
ATOM 1093 C C . GLY A 1 139 ? 26.238 -0.187 -9.628 1.00 25.81 289 GLY A C 1
ATOM 1094 O O . GLY A 1 139 ? 27.268 -0.738 -9.984 1.00 26.40 289 GLY A O 1
ATOM 1095 N N . PHE A 1 140 ? 26.191 1.091 -9.311 1.00 26.17 290 PHE A N 1
ATOM 1096 C CA . PHE A 1 140 ? 27.304 1.972 -9.498 1.00 27.70 290 PHE A CA 1
ATOM 1097 C C . PHE A 1 140 ? 27.402 2.922 -8.305 1.00 27.10 290 PHE A C 1
ATOM 1098 O O . PHE A 1 140 ? 26.403 3.094 -7.612 1.00 25.04 290 PHE A O 1
ATOM 1106 N N . PRO A 1 141 ? 28.570 3.548 -8.106 1.00 27.41 291 PRO A N 1
ATOM 1107 C CA . PRO A 1 141 ? 29.746 3.523 -9.025 1.00 30.33 291 PRO A CA 1
ATOM 1108 C C . PRO A 1 141 ? 30.855 2.459 -8.707 1.00 33.10 291 PRO A C 1
ATOM 1109 O O . PRO A 1 141 ? 31.813 2.306 -9.474 1.00 31.88 291 PRO A O 1
ATOM 1113 N N . GLU A 1 142 ? 30.706 1.701 -7.620 1.00 33.70 292 GLU A N 1
ATOM 1114 C CA . GLU A 1 142 ? 31.735 0.747 -7.248 1.00 35.72 292 GLU A CA 1
ATOM 1115 C C . GLU A 1 142 ? 31.335 -0.666 -7.368 1.00 36.29 292 GLU A C 1
ATOM 1116 O O . GLU A 1 142 ? 32.213 -1.517 -7.239 1.00 30.77 292 GLU A O 1
ATOM 1122 N N . GLY A 1 143 ? 30.041 -0.946 -7.559 1.00 30.55 293 GLY A N 1
ATOM 1123 C CA . GLY A 1 143 ? 29.596 -2.327 -7.573 1.00 26.31 293 GLY A CA 1
ATOM 1124 C C . GLY A 1 143 ? 29.731 -2.982 -6.211 1.00 27.87 293 GLY A C 1
ATOM 1125 O O . GLY A 1 143 ? 29.963 -4.175 -6.096 1.00 26.52 293 GLY A O 1
ATOM 1126 N N . LEU A 1 144 ? 29.546 -2.239 -5.140 1.00 28.20 294 LEU A N 1
ATOM 1127 C CA . LEU A 1 144 ? 29.454 -2.877 -3.827 1.00 27.97 294 LEU A CA 1
ATOM 1128 C C . LEU A 1 144 ? 28.253 -3.797 -3.743 1.00 28.53 294 LEU A C 1
ATOM 1129 O O . LEU A 1 144 ? 27.247 -3.576 -4.424 1.00 27.13 294 LEU A O 1
ATOM 1134 N N . ALA A 1 145 ? 28.343 -4.816 -2.905 1.00 26.01 295 ALA A N 1
ATOM 1135 C CA . ALA A 1 145 ? 27.363 -5.861 -2.809 1.00 26.79 295 ALA A CA 1
ATOM 1136 C C . ALA A 1 145 ? 27.064 -6.256 -1.348 1.00 27.89 295 ALA A C 1
ATOM 1137 O O . ALA A 1 145 ? 27.927 -6.115 -0.463 1.00 26.82 295 ALA A O 1
ATOM 1139 N N . GLY A 1 146 ? 25.853 -6.755 -1.094 1.00 26.67 296 GLY A N 1
ATOM 1140 C CA . GLY A 1 146 ? 25.507 -7.242 0.240 1.00 24.88 296 GLY A CA 1
ATOM 1141 C C . GLY A 1 146 ? 25.750 -6.160 1.294 1.00 28.04 296 GLY A C 1
ATOM 1142 O O . GLY A 1 146 ? 25.575 -4.939 1.055 1.00 26.12 296 GLY A O 1
ATOM 1143 N N . GLU A 1 147 ? 26.171 -6.601 2.462 1.00 31.78 297 GLU A N 1
ATOM 1144 C CA . GLU A 1 147 ? 26.410 -5.722 3.613 1.00 32.71 297 GLU A CA 1
ATOM 1145 C C . GLU A 1 147 ? 27.641 -4.879 3.455 1.00 30.33 297 GLU A C 1
ATOM 1146 O O . GLU A 1 147 ? 27.941 -4.100 4.310 1.00 31.00 297 GLU A O 1
ATOM 1152 N N . ARG A 1 148 ? 28.345 -4.969 2.349 1.00 30.32 298 ARG A N 1
ATOM 1153 C CA . ARG A 1 148 ? 29.387 -3.964 2.091 1.00 34.81 298 ARG A CA 1
ATOM 1154 C C . ARG A 1 148 ? 28.766 -2.604 1.684 1.00 32.11 298 ARG A C 1
ATOM 1155 O O . ARG A 1 148 ? 29.438 -1.586 1.690 1.00 28.00 298 ARG A O 1
ATOM 1163 N N . ILE A 1 149 ? 27.487 -2.571 1.281 1.00 27.28 299 ILE A N 1
ATOM 1164 C CA . ILE A 1 149 ? 26.842 -1.262 1.017 1.00 23.03 299 ILE A CA 1
ATOM 1165 C C . ILE A 1 149 ? 26.493 -0.727 2.381 1.00 21.31 299 ILE A C 1
ATOM 1166 O O . ILE A 1 149 ? 25.880 -1.411 3.179 1.00 17.65 299 ILE A O 1
ATOM 1171 N N . PRO A 1 150 ? 26.840 0.518 2.646 1.00 20.99 300 PRO A N 1
ATOM 1172 C CA . PRO A 1 150 ? 26.376 1.049 3.971 1.00 23.30 300 PRO A CA 1
ATOM 1173 C C . PRO A 1 150 ? 24.853 1.032 4.168 1.00 22.93 300 PRO A C 1
ATOM 1174 O O . PRO A 1 150 ? 24.102 1.269 3.209 1.00 23.82 300 PRO A O 1
ATOM 1178 N N . LEU A 1 151 ? 24.416 0.726 5.384 1.00 22.79 301 LEU A N 1
ATOM 1179 C CA . LEU A 1 151 ? 23.029 0.567 5.672 1.00 22.20 301 LEU A CA 1
ATOM 1180 C C . LEU A 1 151 ? 22.236 1.785 5.169 1.00 22.10 301 LEU A C 1
ATOM 1181 O O . LEU A 1 151 ? 21.191 1.616 4.535 1.00 22.51 301 LEU A O 1
ATOM 1186 N N . ALA A 1 152 ? 22.754 2.999 5.367 1.00 21.76 302 ALA A N 1
ATOM 1187 C CA . ALA A 1 152 ? 21.992 4.172 5.067 1.00 22.57 302 ALA A CA 1
ATOM 1188 C C . ALA A 1 152 ? 21.679 4.216 3.560 1.00 24.34 302 ALA A C 1
ATOM 1189 O O . ALA A 1 152 ? 20.600 4.677 3.121 1.00 17.94 302 ALA A O 1
ATOM 1191 N N . ALA A 1 153 ? 22.647 3.779 2.767 1.00 21.36 303 ALA A N 1
ATOM 1192 C CA . ALA A 1 153 ? 22.477 3.789 1.309 1.00 19.14 303 ALA A CA 1
ATOM 1193 C C . ALA A 1 153 ? 21.516 2.724 0.834 1.00 20.81 303 ALA A C 1
ATOM 1194 O O . ALA A 1 153 ? 20.809 2.935 -0.191 1.00 19.99 303 ALA A O 1
ATOM 1196 N N . ARG A 1 154 ? 21.418 1.648 1.588 1.00 18.15 304 ARG A N 1
ATOM 1197 C CA . ARG A 1 154 ? 20.503 0.584 1.254 1.00 20.97 304 ARG A CA 1
ATOM 1198 C C . ARG A 1 154 ? 19.037 0.993 1.503 1.00 21.06 304 ARG A C 1
ATOM 1199 O O . ARG A 1 154 ? 18.139 0.641 0.730 1.00 20.78 304 ARG A O 1
ATOM 1207 N N . ILE A 1 155 ? 18.836 1.732 2.582 1.00 20.32 305 ILE A N 1
ATOM 1208 C CA . ILE A 1 155 ? 17.525 2.314 2.937 1.00 17.57 305 ILE A CA 1
ATOM 1209 C C . ILE A 1 155 ? 17.154 3.328 1.888 1.00 17.63 305 ILE A C 1
ATOM 1210 O O . ILE A 1 155 ? 16.037 3.304 1.366 1.00 14.36 305 ILE A O 1
ATOM 1215 N N . VAL A 1 156 ? 18.077 4.227 1.556 1.00 17.29 306 VAL A N 1
ATOM 1216 C CA . VAL A 1 156 ? 17.749 5.251 0.609 1.00 17.55 306 VAL A CA 1
ATOM 1217 C C . VAL A 1 156 ? 17.457 4.708 -0.772 1.00 16.96 306 VAL A C 1
ATOM 1218 O O . VAL A 1 156 ? 16.532 5.191 -1.454 1.00 19.61 306 VAL A O 1
ATOM 1222 N N . ALA A 1 157 ? 18.220 3.727 -1.226 1.00 16.25 307 ALA A N 1
ATOM 1223 C CA . ALA A 1 157 ? 17.927 3.114 -2.535 1.00 16.54 307 ALA A CA 1
ATOM 1224 C C . ALA A 1 157 ? 16.486 2.638 -2.698 1.00 15.61 307 ALA A C 1
ATOM 1225 O O . ALA A 1 157 ? 15.813 2.907 -3.694 1.00 13.88 307 ALA A O 1
ATOM 1227 N N . LEU A 1 158 ? 15.965 2.043 -1.665 1.00 17.25 308 LEU A N 1
ATOM 1228 C CA . LEU A 1 158 ? 14.585 1.580 -1.700 1.00 18.63 308 LEU A CA 1
ATOM 1229 C C . LEU A 1 158 ? 13.582 2.762 -1.662 1.00 20.05 308 LEU A C 1
ATOM 1230 O O . LEU A 1 158 ? 12.670 2.829 -2.476 1.00 19.67 308 LEU A O 1
ATOM 1235 N N . ALA A 1 159 ? 13.783 3.713 -0.756 1.00 16.61 309 ALA A N 1
ATOM 1236 C CA . ALA A 1 159 ? 12.971 4.910 -0.695 1.00 16.15 309 ALA A CA 1
ATOM 1237 C C . ALA A 1 159 ? 12.947 5.648 -1.982 1.00 17.28 309 ALA A C 1
ATOM 1238 O O . ALA A 1 159 ? 11.880 6.072 -2.452 1.00 17.50 309 ALA A O 1
ATOM 1240 N N . ASP A 1 160 ? 14.089 5.709 -2.633 1.00 17.38 310 ASP A N 1
ATOM 1241 C CA . ASP A 1 160 ? 14.241 6.490 -3.869 1.00 18.89 310 ASP A CA 1
ATOM 1242 C C . ASP A 1 160 ? 13.504 5.815 -5.018 1.00 19.74 310 ASP A C 1
ATOM 1243 O O . ASP A 1 160 ? 12.861 6.480 -5.820 1.00 17.04 310 ASP A O 1
ATOM 1248 N N . ARG A 1 161 ? 13.556 4.479 -5.072 1.00 20.35 311 ARG A N 1
ATOM 1249 C CA . ARG A 1 161 ? 12.851 3.757 -6.094 1.00 17.87 311 ARG A CA 1
ATOM 1250 C C . ARG A 1 161 ? 11.331 3.866 -5.872 1.00 16.71 311 ARG A C 1
ATOM 1251 O O . ARG A 1 161 ? 10.590 4.128 -6.809 1.00 15.88 311 ARG A O 1
ATOM 1259 N N . TYR A 1 162 ? 10.876 3.695 -4.664 1.00 15.78 312 TYR A N 1
ATOM 1260 C CA . TYR A 1 162 ? 9.463 3.903 -4.405 1.00 15.69 312 TYR A CA 1
ATOM 1261 C C . TYR A 1 162 ? 8.963 5.251 -4.813 1.00 15.83 312 TYR A C 1
ATOM 1262 O O . TYR A 1 162 ? 7.914 5.377 -5.490 1.00 16.12 312 TYR A O 1
ATOM 1271 N N . ASP A 1 163 ? 9.715 6.268 -4.457 1.00 16.06 313 ASP A N 1
ATOM 1272 C CA . ASP A 1 163 ? 9.336 7.612 -4.834 1.00 16.37 313 ASP A CA 1
ATOM 1273 C C . ASP A 1 163 ? 9.312 7.860 -6.334 1.00 17.72 313 ASP A C 1
ATOM 1274 O O . ASP A 1 163 ? 8.391 8.497 -6.847 1.00 19.71 313 ASP A O 1
ATOM 1279 N N . GLU A 1 164 ? 10.297 7.335 -7.048 1.00 18.95 314 GLU A N 1
ATOM 1280 C CA . GLU A 1 164 ? 10.344 7.495 -8.474 1.00 20.57 314 GLU A CA 1
ATOM 1281 C C . GLU A 1 164 ? 9.122 6.781 -9.116 1.00 20.92 314 GLU A C 1
ATOM 1282 O O . GLU A 1 164 ? 8.510 7.351 -10.002 1.00 20.02 314 GLU A O 1
ATOM 1288 N N . LEU A 1 165 ? 8.772 5.580 -8.670 1.00 17.78 315 LEU A N 1
ATOM 1289 C CA . LEU A 1 165 ? 7.645 4.909 -9.229 1.00 18.42 315 LEU A CA 1
ATOM 1290 C C . LEU A 1 165 ? 6.322 5.636 -8.980 1.00 19.54 315 LEU A C 1
ATOM 1291 O O . LEU A 1 165 ? 5.442 5.537 -9.796 1.00 20.96 315 LEU A O 1
ATOM 1296 N N . THR A 1 166 ? 6.149 6.289 -7.833 1.00 19.19 316 THR A N 1
ATOM 1297 C CA . THR A 1 166 ? 4.850 6.844 -7.439 1.00 19.13 316 THR A CA 1
ATOM 1298 C C . THR A 1 166 ? 4.782 8.340 -7.680 1.00 21.70 316 THR A C 1
ATOM 1299 O O . THR A 1 166 ? 3.965 8.980 -7.138 1.00 23.13 316 THR A O 1
ATOM 1303 N N . SER A 1 167 ? 5.662 8.885 -8.504 1.00 24.67 317 SER A N 1
ATOM 1304 C CA . SER A 1 167 ? 5.562 10.260 -8.923 1.00 28.86 317 SER A CA 1
ATOM 1305 C C . SER A 1 167 ? 5.626 10.406 -10.464 1.00 32.28 317 SER A C 1
ATOM 1306 O O . SER A 1 167 ? 5.974 9.443 -11.185 1.00 29.07 317 SER A O 1
ATOM 1309 N N . ARG A 1 168 ? 5.303 11.613 -10.927 1.00 34.18 318 ARG A N 1
ATOM 1310 C CA . ARG A 1 168 ? 5.212 11.974 -12.357 1.00 46.93 318 ARG A CA 1
ATOM 1311 C C . ARG A 1 168 ? 6.554 11.884 -13.064 1.00 45.14 318 ARG A C 1
ATOM 1312 O O . ARG A 1 168 ? 7.568 12.232 -12.505 1.00 40.83 318 ARG A O 1
ATOM 1320 N N . HIS A 1 169 ? 6.530 11.479 -14.328 1.00 56.95 319 HIS A N 1
ATOM 1321 C CA . HIS A 1 169 ? 7.665 11.725 -15.290 1.00 67.58 319 HIS A CA 1
ATOM 1322 C C . HIS A 1 169 ? 7.162 12.125 -16.691 1.00 66.85 319 HIS A C 1
ATOM 1323 O O . HIS A 1 169 ? 5.997 11.846 -17.035 1.00 59.35 319 HIS A O 1
ATOM 1330 N N . ALA A 1 170 ? 8.017 12.764 -17.501 1.00 67.67 320 ALA A N 1
ATOM 1331 C CA . ALA A 1 170 ? 7.633 13.064 -18.909 1.00 65.35 320 ALA A CA 1
ATOM 1332 C C . ALA A 1 170 ? 6.979 11.812 -19.583 1.00 62.10 320 ALA A C 1
ATOM 1333 O O . ALA A 1 170 ? 5.877 11.881 -20.143 1.00 54.75 320 ALA A O 1
ATOM 1335 N N . TYR A 1 171 ? 7.588 10.636 -19.444 1.00 67.96 321 TYR A N 1
ATOM 1336 C CA . TYR A 1 171 ? 6.990 9.448 -20.117 1.00 70.67 321 TYR A CA 1
ATOM 1337 C C . TYR A 1 171 ? 5.691 8.905 -19.478 1.00 73.39 321 TYR A C 1
ATOM 1338 O O . TYR A 1 171 ? 4.905 8.272 -20.201 1.00 76.34 321 TYR A O 1
ATOM 1347 N N . ARG A 1 172 ? 5.450 9.111 -18.166 1.00 66.55 322 ARG A N 1
ATOM 1348 C CA . ARG A 1 172 ? 4.200 8.576 -17.553 1.00 54.68 322 ARG A CA 1
ATOM 1349 C C . ARG A 1 172 ? 3.667 9.265 -16.308 1.00 52.67 322 ARG A C 1
ATOM 1350 O O . ARG A 1 172 ? 4.404 9.936 -15.569 1.00 56.45 322 ARG A O 1
ATOM 1358 N N . PRO A 1 173 ? 2.379 9.032 -16.013 1.00 54.54 323 PRO A N 1
ATOM 1359 C CA . PRO A 1 173 ? 1.906 9.327 -14.640 1.00 50.00 323 PRO A CA 1
ATOM 1360 C C . PRO A 1 173 ? 2.470 8.378 -13.550 1.00 41.65 323 PRO A C 1
ATOM 1361 O O . PRO A 1 173 ? 2.987 7.294 -13.864 1.00 35.51 323 PRO A O 1
ATOM 1365 N N . PRO A 1 174 ? 2.308 8.756 -12.279 1.00 34.66 324 PRO A N 1
ATOM 1366 C CA . PRO A 1 174 ? 2.683 7.798 -11.240 1.00 34.95 324 PRO A CA 1
ATOM 1367 C C . PRO A 1 174 ? 2.041 6.406 -11.356 1.00 33.29 324 PRO A C 1
ATOM 1368 O O . PRO A 1 174 ? 0.928 6.302 -11.846 1.00 31.33 324 PRO A O 1
ATOM 1372 N N . LEU A 1 175 ? 2.783 5.346 -10.987 1.00 28.23 325 LEU A N 1
ATOM 1373 C CA . LEU A 1 175 ? 2.197 4.056 -10.804 1.00 27.01 325 LEU A CA 1
ATOM 1374 C C . LEU A 1 175 ? 1.382 4.093 -9.550 1.00 26.40 325 LEU A C 1
ATOM 1375 O O . LEU A 1 175 ? 1.780 4.709 -8.540 1.00 26.20 325 LEU A O 1
ATOM 1380 N N . ALA A 1 176 ? 0.302 3.358 -9.570 1.00 22.90 326 ALA A N 1
ATOM 1381 C CA . ALA A 1 176 ? -0.495 3.099 -8.371 1.00 23.46 326 ALA A CA 1
ATOM 1382 C C . ALA A 1 176 ? 0.320 2.371 -7.305 1.00 24.76 326 ALA A C 1
ATOM 1383 O O . ALA A 1 176 ? 1.206 1.541 -7.608 1.00 22.92 326 ALA A O 1
ATOM 1385 N N . HIS A 1 177 ? -0.022 2.651 -6.048 1.00 23.23 327 HIS A N 1
ATOM 1386 C CA . HIS A 1 177 ? 0.664 2.106 -4.900 1.00 22.26 327 HIS A CA 1
ATOM 1387 C C . HIS A 1 177 ? 0.823 0.595 -5.014 1.00 22.37 327 HIS A C 1
ATOM 1388 O O . HIS A 1 177 ? 1.903 0.085 -4.837 1.00 20.23 327 HIS A O 1
ATOM 1395 N N . ALA A 1 178 ? -0.264 -0.125 -5.255 1.00 23.31 328 ALA A N 1
ATOM 1396 C CA . ALA A 1 178 ? -0.215 -1.590 -5.183 1.00 25.27 328 ALA A CA 1
ATOM 1397 C C . ALA A 1 178 ? 0.798 -2.161 -6.180 1.00 25.10 328 ALA A C 1
ATOM 1398 O O . ALA A 1 178 ? 1.454 -3.158 -5.907 1.00 23.40 328 ALA A O 1
ATOM 1400 N N . GLU A 1 179 ? 0.902 -1.530 -7.351 1.00 23.42 329 GLU A N 1
ATOM 1401 C CA . GLU A 1 179 ? 1.834 -1.961 -8.364 1.00 24.06 329 GLU A CA 1
ATOM 1402 C C . GLU A 1 179 ? 3.259 -1.615 -8.039 1.00 22.86 329 GLU A C 1
ATOM 1403 O O . GLU A 1 179 ? 4.147 -2.439 -8.303 1.00 22.77 329 GLU A O 1
ATOM 1409 N N . ALA A 1 180 ? 3.492 -0.449 -7.436 1.00 19.81 330 ALA A N 1
ATOM 1410 C CA . ALA A 1 180 ? 4.782 -0.126 -6.963 1.00 18.04 330 ALA A CA 1
ATOM 1411 C C . ALA A 1 180 ? 5.240 -1.097 -5.923 1.00 19.43 330 ALA A C 1
ATOM 1412 O O . ALA A 1 180 ? 6.405 -1.446 -5.898 1.00 19.56 330 ALA A O 1
ATOM 1414 N N . VAL A 1 181 ? 4.363 -1.511 -5.054 1.00 18.84 331 VAL A N 1
ATOM 1415 C CA . VAL A 1 181 ? 4.737 -2.464 -4.049 1.00 22.65 331 VAL A CA 1
ATOM 1416 C C . VAL A 1 181 ? 5.239 -3.759 -4.722 1.00 21.98 331 VAL A C 1
ATOM 1417 O O . VAL A 1 181 ? 6.227 -4.358 -4.281 1.00 18.70 331 VAL A O 1
ATOM 1421 N N . LEU A 1 182 ? 4.530 -4.245 -5.732 1.00 22.51 332 LEU A N 1
ATOM 1422 C CA . LEU A 1 182 ? 4.929 -5.530 -6.357 1.00 21.74 332 LEU A CA 1
ATOM 1423 C C . LEU A 1 182 ? 6.243 -5.376 -7.065 1.00 20.17 332 LEU A C 1
ATOM 1424 O O . LEU A 1 182 ? 7.085 -6.284 -7.040 1.00 19.89 332 LEU A O 1
ATOM 1429 N N . LEU A 1 183 ? 6.474 -4.179 -7.595 1.00 18.45 333 LEU A N 1
ATOM 1430 C CA . LEU A 1 183 ? 7.714 -3.919 -8.251 1.00 22.26 333 LEU A CA 1
ATOM 1431 C C . LEU A 1 183 ? 8.960 -3.849 -7.304 1.00 21.17 333 LEU A C 1
ATOM 1432 O O . LEU A 1 183 ? 9.969 -4.424 -7.586 1.00 20.71 333 LEU A O 1
ATOM 1437 N N . ILE A 1 184 ? 8.813 -3.221 -6.153 1.00 19.80 334 ILE A N 1
ATOM 1438 C CA . ILE A 1 184 ? 9.812 -3.243 -5.132 1.00 22.15 334 ILE A CA 1
ATOM 1439 C C . ILE A 1 184 ? 10.064 -4.654 -4.565 1.00 19.85 334 ILE A C 1
ATOM 1440 O O . ILE A 1 184 ? 11.248 -5.068 -4.388 1.00 19.44 334 ILE A O 1
ATOM 1445 N N . GLN A 1 185 ? 8.993 -5.387 -4.298 1.00 20.21 335 GLN A N 1
ATOM 1446 C CA . GLN A 1 185 ? 9.115 -6.788 -3.933 1.00 22.91 335 GLN A CA 1
ATOM 1447 C C . GLN A 1 185 ? 9.913 -7.572 -4.945 1.00 22.64 335 GLN A C 1
ATOM 1448 O O . GLN A 1 185 ? 10.769 -8.384 -4.561 1.00 22.24 335 GLN A O 1
ATOM 1454 N N . ALA A 1 186 ? 9.666 -7.322 -6.221 1.00 20.46 336 ALA A N 1
ATOM 1455 C CA . ALA A 1 186 ? 10.402 -8.055 -7.246 1.00 21.77 336 ALA A CA 1
ATOM 1456 C C . ALA A 1 186 ? 11.883 -7.805 -7.177 1.00 24.61 336 ALA A C 1
ATOM 1457 O O . ALA A 1 186 ? 12.623 -8.551 -7.768 1.00 25.52 336 ALA A O 1
ATOM 1459 N N . GLY A 1 187 ? 12.318 -6.721 -6.552 1.00 21.86 337 GLY A N 1
ATOM 1460 C CA . GLY A 1 187 ? 13.746 -6.454 -6.537 1.00 23.07 337 GLY A CA 1
ATOM 1461 C C . GLY A 1 187 ? 14.460 -7.028 -5.290 1.00 22.59 337 GLY A C 1
ATOM 1462 O O . GLY A 1 187 ? 15.655 -6.766 -5.093 1.00 22.33 337 GLY A O 1
ATOM 1463 N N . ALA A 1 188 ? 13.734 -7.730 -4.414 1.00 21.72 338 ALA A N 1
ATOM 1464 C CA . ALA A 1 188 ? 14.367 -8.307 -3.213 1.00 25.45 338 ALA A CA 1
ATOM 1465 C C . ALA A 1 188 ? 15.529 -9.233 -3.626 1.00 27.34 338 ALA A C 1
ATOM 1466 O O . ALA A 1 188 ? 15.336 -10.120 -4.422 1.00 27.96 338 ALA A O 1
ATOM 1468 N N . GLY A 1 189 ? 16.738 -9.033 -3.103 1.00 27.19 339 GLY A N 1
ATOM 1469 C CA . GLY A 1 189 ? 17.843 -9.953 -3.427 1.00 27.99 339 GLY A CA 1
ATOM 1470 C C . GLY A 1 189 ? 18.587 -9.591 -4.699 1.00 29.47 339 GLY A C 1
ATOM 1471 O O . GLY A 1 189 ? 19.648 -10.096 -4.922 1.00 30.43 339 GLY A O 1
ATOM 1472 N N . SER A 1 190 ? 18.079 -8.647 -5.502 1.00 29.29 340 SER A N 1
ATOM 1473 C CA . SER A 1 190 ? 18.835 -8.152 -6.611 1.00 25.83 340 SER A CA 1
ATOM 1474 C C . SER A 1 190 ? 19.128 -6.676 -6.450 1.00 24.80 340 SER A C 1
ATOM 1475 O O . SER A 1 190 ? 20.276 -6.284 -6.143 1.00 22.87 340 SER A O 1
ATOM 1478 N N . GLU A 1 191 ? 18.110 -5.832 -6.572 1.00 23.41 341 GLU A N 1
ATOM 1479 C CA . GLU A 1 191 ? 18.282 -4.416 -6.275 1.00 24.93 341 GLU A CA 1
ATOM 1480 C C . GLU A 1 191 ? 18.506 -4.150 -4.781 1.00 20.25 341 GLU A C 1
ATOM 1481 O O . GLU A 1 191 ? 19.310 -3.302 -4.425 1.00 18.67 341 GLU A O 1
ATOM 1487 N N . PHE A 1 192 ? 17.753 -4.813 -3.931 1.00 19.34 342 PHE A N 1
ATOM 1488 C CA . PHE A 1 192 ? 17.544 -4.363 -2.537 1.00 19.97 342 PHE A CA 1
ATOM 1489 C C . PHE A 1 192 ? 17.870 -5.499 -1.566 1.00 20.65 342 PHE A C 1
ATOM 1490 O O . PHE A 1 192 ? 17.642 -6.676 -1.873 1.00 19.62 342 PHE A O 1
ATOM 1498 N N . ASP A 1 193 ? 18.324 -5.114 -0.372 1.00 19.55 343 ASP A N 1
ATOM 1499 C CA . ASP A 1 193 ? 18.457 -6.013 0.776 1.00 20.92 343 ASP A CA 1
ATOM 1500 C C . ASP A 1 193 ? 17.108 -6.637 1.088 1.00 20.40 343 ASP A C 1
ATOM 1501 O O . ASP A 1 193 ? 16.126 -5.913 1.330 1.00 18.99 343 ASP A O 1
ATOM 1506 N N . PRO A 1 194 ? 17.010 -7.972 1.059 1.00 22.61 344 PRO A N 1
ATOM 1507 C CA . PRO A 1 194 ? 15.678 -8.572 1.272 1.00 22.66 344 PRO A CA 1
ATOM 1508 C C . PRO A 1 194 ? 15.064 -8.223 2.589 1.00 21.90 344 PRO A C 1
ATOM 1509 O O . PRO A 1 194 ? 13.871 -8.239 2.704 1.00 23.45 344 PRO A O 1
ATOM 1513 N N . ARG A 1 195 ? 15.863 -7.942 3.587 1.00 24.54 345 ARG A N 1
ATOM 1514 C CA . ARG A 1 195 ? 15.305 -7.497 4.867 1.00 27.71 345 ARG A CA 1
ATOM 1515 C C . ARG A 1 195 ? 14.712 -6.074 4.801 1.00 25.06 345 ARG A C 1
ATOM 1516 O O . ARG A 1 195 ? 13.819 -5.729 5.560 1.00 24.50 345 ARG A O 1
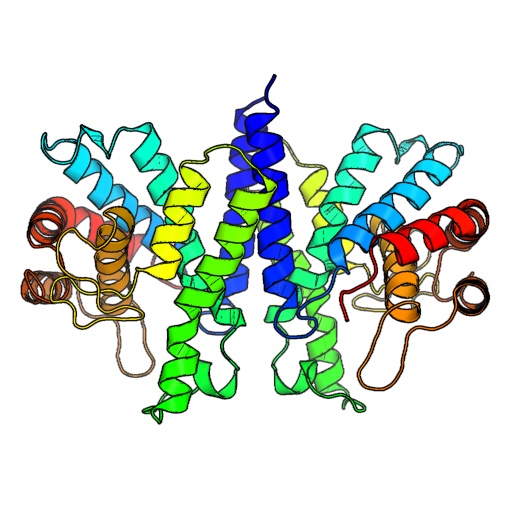ATOM 1524 N N . LEU A 1 196 ? 15.222 -5.235 3.932 1.00 23.25 346 LEU A N 1
ATOM 1525 C CA . LEU A 1 196 ? 14.600 -3.937 3.812 1.00 24.54 346 LEU A CA 1
ATOM 1526 C C . LEU A 1 196 ? 13.302 -4.092 3.058 1.00 21.99 346 LEU A C 1
ATOM 1527 O O . LEU A 1 196 ? 12.396 -3.338 3.307 1.00 22.92 346 LEU A O 1
ATOM 1532 N N . VAL A 1 197 ? 13.246 -5.009 2.100 1.00 20.22 347 VAL A N 1
ATOM 1533 C CA . VAL A 1 197 ? 11.994 -5.247 1.394 1.00 21.59 347 VAL A CA 1
ATOM 1534 C C . VAL A 1 197 ? 10.921 -5.708 2.335 1.00 22.77 347 VAL A C 1
ATOM 1535 O O . VAL A 1 197 ? 9.788 -5.229 2.263 1.00 23.27 347 VAL A O 1
ATOM 1539 N N . GLU A 1 198 ? 11.275 -6.627 3.219 1.00 25.20 348 GLU A N 1
ATOM 1540 C CA . GLU A 1 198 ? 10.379 -7.090 4.307 1.00 29.68 348 GLU A CA 1
ATOM 1541 C C . GLU A 1 198 ? 9.908 -5.896 5.198 1.00 25.66 348 GLU A C 1
ATOM 1542 O O . GLU A 1 198 ? 8.741 -5.774 5.491 1.00 27.74 348 GLU A O 1
ATOM 1548 N N . ALA A 1 199 ? 10.814 -5.015 5.613 1.00 22.02 349 ALA A N 1
ATOM 1549 C CA . ALA A 1 199 ? 10.420 -3.858 6.373 1.00 23.12 349 ALA A CA 1
ATOM 1550 C C . ALA A 1 199 ? 9.474 -2.975 5.538 1.00 22.58 349 ALA A C 1
ATOM 1551 O O . ALA A 1 199 ? 8.465 -2.509 6.071 1.00 24.07 349 ALA A O 1
ATOM 1553 N N . PHE A 1 200 ? 9.822 -2.714 4.290 1.00 18.45 350 PHE A N 1
ATOM 1554 C CA . PHE A 1 200 ? 8.968 -1.930 3.410 1.00 21.53 350 PHE A CA 1
ATOM 1555 C C . PHE A 1 200 ? 7.549 -2.508 3.330 1.00 21.51 350 PHE A C 1
ATOM 1556 O O . PHE A 1 200 ? 6.549 -1.768 3.424 1.00 21.84 350 PHE A O 1
ATOM 1564 N N . VAL A 1 201 ? 7.444 -3.809 3.159 1.00 23.33 351 VAL A N 1
ATOM 1565 C CA . VAL A 1 201 ? 6.099 -4.425 3.035 1.00 25.41 351 VAL A CA 1
ATOM 1566 C C . VAL A 1 201 ? 5.312 -4.211 4.298 1.00 26.66 351 VAL A C 1
ATOM 1567 O O . VAL A 1 201 ? 4.140 -3.930 4.220 1.00 26.18 351 VAL A O 1
ATOM 1571 N N . ALA A 1 202 ? 5.963 -4.233 5.470 1.00 28.18 352 ALA A N 1
ATOM 1572 C CA . ALA A 1 202 ? 5.242 -4.001 6.730 1.00 27.42 352 ALA A CA 1
ATOM 1573 C C . ALA A 1 202 ? 4.841 -2.530 6.915 1.00 29.17 352 ALA A C 1
ATOM 1574 O O . ALA A 1 202 ? 3.831 -2.248 7.549 1.00 36.50 352 ALA A O 1
ATOM 1576 N N . VAL A 1 203 ? 5.609 -1.584 6.376 1.00 26.07 353 VAL A N 1
ATOM 1577 C CA . VAL A 1 203 ? 5.220 -0.177 6.419 1.00 24.61 353 VAL A CA 1
ATOM 1578 C C . VAL A 1 203 ? 4.555 0.434 5.154 1.00 22.16 353 VAL A C 1
ATOM 1579 O O . VAL A 1 203 ? 4.432 1.637 5.049 1.00 23.00 353 VAL A O 1
ATOM 1583 N N . ALA A 1 204 ? 4.144 -0.379 4.219 1.00 21.92 354 ALA A N 1
ATOM 1584 C CA . ALA A 1 204 ? 3.775 0.085 2.892 1.00 22.80 354 ALA A CA 1
ATOM 1585 C C . ALA A 1 204 ? 2.530 0.935 2.959 1.00 21.64 354 ALA A C 1
ATOM 1586 O O . ALA A 1 204 ? 2.392 1.891 2.213 1.00 20.80 354 ALA A O 1
ATOM 1588 N N . ASP A 1 205 ? 1.622 0.639 3.861 1.00 19.76 355 ASP A N 1
ATOM 1589 C CA . ASP A 1 205 ? 0.467 1.473 3.927 1.00 23.33 355 ASP A CA 1
ATOM 1590 C C . ASP A 1 205 ? 0.847 2.870 4.403 1.00 20.58 355 ASP A C 1
ATOM 1591 O O . ASP A 1 205 ? 0.280 3.845 3.951 1.00 22.21 355 ASP A O 1
ATOM 1596 N N . ALA A 1 206 ? 1.796 2.982 5.309 1.00 20.10 356 ALA A N 1
ATOM 1597 C CA . ALA A 1 206 ? 2.247 4.285 5.728 1.00 20.59 356 ALA A CA 1
ATOM 1598 C C . ALA A 1 206 ? 2.940 5.014 4.561 1.00 19.75 356 ALA A C 1
ATOM 1599 O O . ALA A 1 206 ? 2.785 6.254 4.406 1.00 19.37 356 ALA A O 1
ATOM 1601 N N . PHE A 1 207 ? 3.675 4.271 3.722 1.00 17.85 357 PHE A N 1
ATOM 1602 C CA . PHE A 1 207 ? 4.280 4.895 2.516 1.00 18.44 357 PHE A CA 1
ATOM 1603 C C . PHE A 1 207 ? 3.163 5.485 1.612 1.00 18.90 357 PHE A C 1
ATOM 1604 O O . PHE A 1 207 ? 3.310 6.620 1.097 1.00 17.23 357 PHE A O 1
ATOM 1612 N N . ALA A 1 208 ? 2.081 4.726 1.397 1.00 17.75 358 ALA A N 1
ATOM 1613 C CA . ALA A 1 208 ? 0.951 5.238 0.574 1.00 20.13 358 ALA A CA 1
ATOM 1614 C C . ALA A 1 208 ? 0.352 6.530 1.114 1.00 19.71 358 ALA A C 1
ATOM 1615 O O . ALA A 1 208 ? 0.040 7.4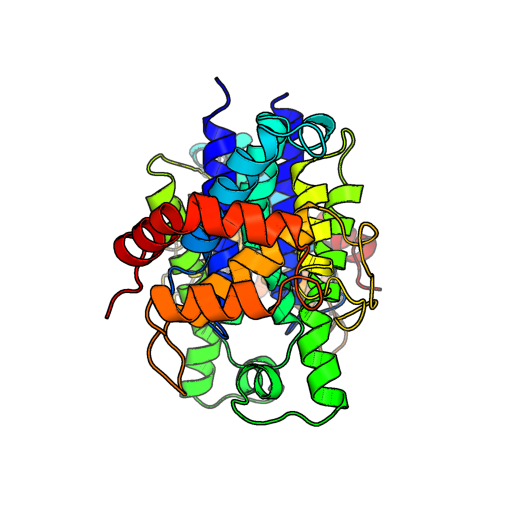74 0.369 1.00 17.50 358 ALA A O 1
ATOM 1617 N N . GLU A 1 209 ? 0.272 6.609 2.435 1.00 22.57 359 GLU A N 1
ATOM 1618 C CA . GLU A 1 209 ? -0.206 7.857 3.087 1.00 23.74 359 GLU A CA 1
ATOM 1619 C C . GLU A 1 209 ? 0.719 9.048 2.837 1.00 21.68 359 GLU A C 1
ATOM 1620 O O . GLU A 1 209 ? 0.281 10.183 2.550 1.00 21.07 359 GLU A O 1
ATOM 1626 N N . VAL A 1 210 ? 2.010 8.839 2.966 1.00 20.38 360 VAL A N 1
ATOM 1627 C CA . VAL A 1 210 ? 2.952 9.944 2.707 1.00 20.19 360 VAL A CA 1
ATOM 1628 C C . VAL A 1 210 ? 2.844 10.337 1.231 1.00 19.77 360 VAL A C 1
ATOM 1629 O O . VAL A 1 210 ? 2.865 11.497 0.909 1.00 17.28 360 VAL A O 1
ATOM 1633 N N . ALA A 1 211 ? 2.762 9.354 0.325 1.00 18.61 361 ALA A N 1
ATOM 1634 C CA . ALA A 1 211 ? 2.754 9.668 -1.104 1.00 20.49 361 ALA A CA 1
ATOM 1635 C C . ALA A 1 211 ? 1.535 10.542 -1.436 1.00 23.94 361 ALA A C 1
ATOM 1636 O O . ALA A 1 211 ? 1.615 11.394 -2.303 1.00 23.89 361 ALA A O 1
ATOM 1638 N N . ARG A 1 212 ? 0.416 10.292 -0.769 1.00 25.72 362 ARG A N 1
ATOM 1639 C CA . ARG A 1 212 ? -0.836 11.064 -1.031 1.00 29.15 362 ARG A CA 1
ATOM 1640 C C . ARG A 1 212 ? -0.730 12.440 -0.399 1.00 25.44 362 ARG A C 1
ATOM 1641 O O . ARG A 1 212 ? -0.954 13.449 -1.014 1.00 26.54 362 ARG A O 1
ATOM 1649 N N . ARG A 1 213 ? -0.321 12.501 0.831 1.00 24.29 363 ARG A N 1
ATOM 1650 C CA . ARG A 1 213 ? -0.297 13.764 1.547 1.00 26.53 363 ARG A CA 1
ATOM 1651 C C . ARG A 1 213 ? 0.766 14.738 1.007 1.00 28.88 363 ARG A C 1
ATOM 1652 O O . ARG A 1 213 ? 0.609 15.955 1.118 1.00 23.76 363 ARG A O 1
ATOM 1660 N N . TYR A 1 214 ? 1.906 14.215 0.529 1.00 26.50 364 TYR A N 1
ATOM 1661 C CA . TYR A 1 214 ? 2.984 15.040 0.025 1.00 24.37 364 TYR A CA 1
ATOM 1662 C C . TYR A 1 214 ? 3.030 14.960 -1.448 1.00 23.72 364 TYR A C 1
ATOM 1663 O O . TYR A 1 214 ? 4.073 15.150 -2.028 1.00 26.13 364 TYR A O 1
ATOM 1672 N N . ALA A 1 215 ? 1.931 14.599 -2.070 1.00 21.13 365 ALA A N 1
ATOM 1673 C CA . ALA A 1 215 ? 1.827 14.648 -3.522 1.00 26.10 365 ALA A CA 1
ATOM 1674 C C . ALA A 1 215 ? 2.273 16.003 -4.106 1.00 26.38 365 ALA A C 1
ATOM 1675 O O . ALA A 1 215 ? 2.098 17.029 -3.485 1.00 26.44 365 ALA A O 1
ATOM 1677 N N . ASP A 1 216 ? 2.848 15.947 -5.310 1.00 28.13 366 ASP A N 1
ATOM 1678 C CA . ASP A 1 216 ? 3.179 17.119 -6.111 1.00 32.06 366 ASP A CA 1
ATOM 1679 C C . ASP A 1 216 ? 1.915 17.929 -6.417 1.00 32.41 366 ASP A C 1
ATOM 1680 O O . ASP A 1 216 ? 0.862 17.344 -6.709 1.00 27.22 366 ASP A O 1
ATOM 1685 N N . SER A 1 217 ? 2.045 19.257 -6.400 1.00 39.30 367 SER A N 1
ATOM 1686 C CA . SER A 1 217 ? 0.986 20.140 -6.964 1.00 49.60 367 SER A CA 1
ATOM 1687 C C . SER A 1 217 ? 0.702 19.841 -8.421 1.00 54.58 367 SER A C 1
ATOM 1688 O O . SER A 1 217 ? 1.572 19.342 -9.129 1.00 60.27 367 SER A O 1
ATOM 1691 N N . ALA A 1 218 ? -0.512 20.117 -8.884 1.00 66.31 368 ALA A N 1
ATOM 1692 C CA . ALA A 1 218 ? -0.850 19.922 -10.316 1.00 75.34 368 ALA A CA 1
ATOM 1693 C C . ALA A 1 218 ? -0.626 21.196 -11.162 1.00 75.38 368 ALA A C 1
ATOM 1694 O O . ALA A 1 218 ? 0.486 21.501 -11.603 1.00 67.55 368 ALA A O 1
ATOM 1696 N N . ARG B 1 1 ? 29.212 22.806 22.495 1.00 80.08 151 ARG B N 1
ATOM 1697 C CA . ARG B 1 1 ? 27.969 22.156 21.942 1.00 81.90 151 ARG B CA 1
ATOM 1698 C C . ARG B 1 1 ? 27.391 22.962 20.821 1.00 86.17 151 ARG B C 1
ATOM 1699 O O . ARG B 1 1 ? 27.016 22.443 19.768 1.00 86.13 151 ARG B O 1
ATOM 1707 N N . THR B 1 2 ? 27.303 24.257 21.077 1.00 82.33 152 THR B N 1
ATOM 1708 C CA . THR B 1 2 ? 26.885 25.209 20.076 1.00 70.33 152 THR B CA 1
ATOM 1709 C C . THR B 1 2 ? 27.961 25.386 19.000 1.00 71.59 152 THR B C 1
ATOM 1710 O O . THR B 1 2 ? 27.649 25.646 17.845 1.00 75.83 152 THR B O 1
ATOM 1714 N N . ARG B 1 3 ? 29.226 25.265 19.376 1.00 69.39 153 ARG B N 1
ATOM 1715 C CA . ARG B 1 3 ? 30.294 25.242 18.401 1.00 67.68 153 ARG B CA 1
ATOM 1716 C C . ARG B 1 3 ? 30.117 24.090 17.424 1.00 60.98 153 ARG B C 1
ATOM 1717 O O . ARG B 1 3 ? 30.154 24.297 16.238 1.00 62.33 153 ARG B O 1
ATOM 1725 N N . GLN B 1 4 ? 29.872 22.888 17.924 1.00 56.71 154 GLN B N 1
ATOM 1726 C CA . GLN B 1 4 ? 29.727 21.733 17.077 1.00 50.50 154 GLN B CA 1
ATOM 1727 C C . GLN B 1 4 ? 28.752 22.099 15.955 1.00 46.43 154 GLN B C 1
ATOM 1728 O O . GLN B 1 4 ? 29.062 21.913 14.805 1.00 44.25 154 GLN B O 1
ATOM 1734 N N . LEU B 1 5 ? 27.587 22.644 16.283 1.00 44.15 155 LEU B N 1
ATOM 1735 C CA . LEU B 1 5 ? 26.608 23.021 15.250 1.00 48.18 155 LEU B CA 1
ATOM 1736 C C . LEU B 1 5 ? 27.019 24.163 14.357 1.00 47.07 155 LEU B C 1
ATOM 1737 O O . LEU B 1 5 ? 26.656 24.174 13.194 1.00 44.52 155 LEU B O 1
ATOM 1742 N N . GLN B 1 6 ? 27.815 25.082 14.860 1.00 47.64 156 GLN B N 1
ATOM 1743 C CA . GLN B 1 6 ? 28.203 26.218 14.060 1.00 47.27 156 GLN B CA 1
ATOM 1744 C C . GLN B 1 6 ? 29.268 25.763 13.086 1.00 40.86 156 GLN B C 1
ATOM 1745 O O . GLN B 1 6 ? 29.319 26.181 11.950 1.00 39.89 156 GLN B O 1
ATOM 1751 N N . GLN B 1 7 ? 30.139 24.896 13.524 1.00 35.05 157 GLN B N 1
ATOM 1752 C CA . GLN B 1 7 ? 31.149 24.357 12.632 1.00 38.17 157 GLN B CA 1
ATOM 1753 C C . GLN B 1 7 ? 30.530 23.453 11.566 1.00 29.09 157 GLN B C 1
ATOM 1754 O O . GLN B 1 7 ? 30.911 23.484 10.414 1.00 34.48 157 GLN B O 1
ATOM 1760 N N . LEU B 1 8 ? 29.554 22.674 11.946 1.00 28.80 158 LEU B N 1
ATOM 1761 C CA . LEU B 1 8 ? 28.829 21.863 10.991 1.00 32.53 158 LEU B CA 1
ATOM 1762 C C . LEU B 1 8 ? 28.166 22.783 9.939 1.00 32.59 158 LEU B C 1
ATOM 1763 O O . LEU B 1 8 ? 28.388 22.595 8.751 1.00 33.46 158 LEU B O 1
ATOM 1768 N N . GLN B 1 9 ? 27.403 23.789 10.350 1.00 33.37 159 GLN B N 1
ATOM 1769 C CA . GLN B 1 9 ? 26.783 24.711 9.377 1.00 39.22 159 GLN B CA 1
ATOM 1770 C C . GLN B 1 9 ? 27.821 25.304 8.415 1.00 36.42 159 GLN B C 1
ATOM 1771 O O . GLN B 1 9 ? 27.602 25.308 7.209 1.00 35.19 159 GLN B O 1
ATOM 1777 N N . ASP B 1 10 ? 28.958 25.777 8.937 1.00 34.29 160 ASP B N 1
ATOM 1778 C CA . ASP B 1 10 ? 29.972 26.365 8.083 1.00 33.98 160 ASP B CA 1
ATOM 1779 C C . ASP B 1 10 ? 30.477 25.360 7.099 1.00 29.32 160 ASP B C 1
ATOM 1780 O O . ASP B 1 10 ? 30.681 25.671 5.950 1.00 25.88 160 ASP B O 1
ATOM 1785 N N . ALA B 1 11 ? 30.696 24.135 7.537 1.00 27.20 161 ALA B N 1
ATOM 1786 C CA . ALA B 1 11 ? 31.212 23.117 6.606 1.00 26.81 161 ALA B CA 1
ATOM 1787 C C . ALA B 1 11 ? 30.231 22.773 5.482 1.00 26.44 161 ALA B C 1
ATOM 1788 O O . ALA B 1 11 ? 30.611 22.680 4.314 1.00 25.47 161 ALA B O 1
ATOM 1790 N N . VAL B 1 12 ? 28.963 22.646 5.846 1.00 26.27 162 VAL B N 1
ATOM 1791 C CA . VAL B 1 12 ? 27.957 22.308 4.889 1.00 31.62 162 VAL B CA 1
ATOM 1792 C C . VAL B 1 12 ? 27.709 23.436 3.914 1.00 29.39 162 VAL B C 1
ATOM 1793 O O . VAL B 1 12 ? 27.536 23.223 2.720 1.00 28.60 162 VAL B O 1
ATOM 1797 N N . ILE B 1 13 ? 27.606 24.637 4.411 1.00 31.23 163 ILE B N 1
ATOM 1798 C CA . ILE B 1 13 ? 27.432 25.755 3.504 1.00 31.91 163 ILE B CA 1
ATOM 1799 C C . ILE B 1 13 ? 28.556 25.907 2.518 1.00 29.49 163 ILE B C 1
ATOM 1800 O O . ILE B 1 13 ? 28.319 26.141 1.338 1.00 28.76 163 ILE B O 1
ATOM 1805 N N . GLU B 1 14 ? 29.776 25.752 2.976 1.00 28.63 164 GLU B N 1
ATOM 1806 C CA . GLU B 1 14 ? 30.895 25.866 2.078 1.00 30.76 164 GLU B CA 1
ATOM 1807 C C . GLU B 1 14 ? 30.827 24.760 1.050 1.00 28.18 164 GLU B C 1
ATOM 1808 O O . GLU B 1 14 ? 31.024 25.014 -0.125 1.00 24.37 164 GLU B O 1
ATOM 1814 N N . ALA B 1 15 ? 30.536 23.528 1.461 1.00 29.63 165 ALA B N 1
ATOM 1815 C CA . ALA B 1 15 ? 30.440 22.434 0.472 1.00 29.42 165 ALA B CA 1
ATOM 1816 C C . ALA B 1 15 ? 29.373 22.687 -0.588 1.00 27.87 165 ALA B C 1
ATOM 1817 O O . ALA B 1 15 ? 29.589 22.485 -1.736 1.00 25.68 165 ALA B O 1
ATOM 1819 N N . LEU B 1 16 ? 28.232 23.191 -0.199 1.00 26.78 166 LEU B N 1
ATOM 1820 C CA . LEU B 1 16 ? 27.149 23.388 -1.166 1.00 26.45 166 LEU B CA 1
ATOM 1821 C C . LEU B 1 16 ? 27.366 24.588 -2.031 1.00 26.87 166 LEU B C 1
ATOM 1822 O O . LEU B 1 16 ? 27.048 24.590 -3.210 1.00 28.06 166 LEU B O 1
ATOM 1827 N N . ALA B 1 17 ? 27.941 25.630 -1.459 1.00 24.71 167 ALA B N 1
ATOM 1828 C CA . ALA B 1 17 ? 28.289 26.780 -2.283 1.00 23.82 167 ALA B CA 1
ATOM 1829 C C . ALA B 1 17 ? 29.305 26.407 -3.347 1.00 20.84 167 ALA B C 1
ATOM 1830 O O . ALA B 1 17 ? 29.226 26.851 -4.497 1.00 24.48 167 ALA B O 1
ATOM 1832 N N . THR B 1 18 ? 30.247 25.580 -2.977 1.00 22.58 168 THR B N 1
ATOM 1833 C CA . THR B 1 18 ? 31.305 25.072 -3.901 1.00 24.15 168 THR B CA 1
ATOM 1834 C C . THR B 1 18 ? 30.808 24.200 -5.024 1.00 26.59 168 THR B C 1
ATOM 1835 O O . THR B 1 18 ? 31.164 24.423 -6.200 1.00 24.94 168 THR B O 1
ATOM 1839 N N . LEU B 1 19 ? 29.892 23.283 -4.700 1.00 26.90 169 LEU B N 1
ATOM 1840 C CA . LEU B 1 19 ? 29.123 22.590 -5.724 1.00 27.16 169 LEU B CA 1
ATOM 1841 C C . LEU B 1 19 ? 28.329 23.524 -6.612 1.00 25.78 169 LEU B C 1
ATOM 1842 O O . LEU B 1 19 ? 28.195 23.267 -7.803 1.00 26.09 169 LEU B O 1
ATOM 1847 N N . GLY B 1 20 ? 27.807 24.596 -6.069 1.00 24.13 170 GLY B N 1
ATOM 1848 C CA . GLY B 1 20 ? 27.175 25.606 -6.936 1.00 29.41 170 GLY B CA 1
ATOM 1849 C C . GLY B 1 20 ? 28.076 26.348 -7.936 1.00 30.17 170 GLY B C 1
ATOM 1850 O O . GLY B 1 20 ? 27.592 27.037 -8.834 1.00 32.79 170 GLY B O 1
ATOM 1851 N N . ASP B 1 21 ? 29.377 26.237 -7.770 1.00 28.43 171 ASP B N 1
ATOM 1852 C CA . ASP B 1 21 ? 30.323 26.882 -8.694 1.00 29.83 171 ASP B CA 1
ATOM 1853 C C . ASP B 1 21 ? 30.868 25.896 -9.686 1.00 31.27 171 ASP B C 1
ATOM 1854 O O . ASP B 1 21 ? 31.641 26.255 -10.578 1.00 30.14 171 ASP B O 1
ATOM 1859 N N . LEU B 1 22 ? 30.538 24.623 -9.508 1.00 30.88 172 LEU B N 1
ATOM 1860 C CA . LEU B 1 22 ? 31.218 23.606 -10.250 1.00 32.96 172 LEU B CA 1
ATOM 1861 C C . LEU B 1 22 ? 30.982 23.772 -11.739 1.00 31.35 172 LEU B C 1
ATOM 1862 O O . LEU B 1 22 ? 31.881 23.556 -12.544 1.00 31.83 172 LEU B O 1
ATOM 1867 N N . ARG B 1 23 ? 29.802 24.224 -12.125 1.00 31.68 173 ARG B N 1
ATOM 1868 C CA . ARG B 1 23 ? 29.491 24.247 -13.544 1.00 34.13 173 ARG B CA 1
ATOM 1869 C C . ARG B 1 23 ? 30.215 25.336 -14.307 1.00 36.45 173 ARG B C 1
ATOM 1870 O O . ARG B 1 23 ? 30.549 25.149 -15.473 1.00 35.33 173 ARG B O 1
ATOM 1878 N N . ASP B 1 24 ? 30.382 26.511 -13.700 1.00 37.54 174 ASP B N 1
ATOM 1879 C CA . ASP B 1 24 ? 31.026 27.616 -14.426 1.00 37.71 174 ASP B CA 1
ATOM 1880 C C . ASP B 1 24 ? 32.336 28.121 -13.839 1.00 34.60 174 ASP B C 1
ATOM 1881 O O . ASP B 1 24 ? 32.929 29.014 -14.409 1.00 35.07 174 ASP B O 1
ATOM 1886 N N . ASN B 1 25 ? 32.767 27.580 -12.720 1.00 33.14 175 ASN B N 1
ATOM 1887 C CA . ASN B 1 25 ? 33.963 28.086 -12.052 1.00 30.61 175 ASN B CA 1
ATOM 1888 C C . ASN B 1 25 ? 34.616 26.987 -11.230 1.00 29.50 175 ASN B C 1
ATOM 1889 O O . ASN B 1 25 ? 34.824 27.143 -10.022 1.00 28.47 175 ASN B O 1
ATOM 1894 N N . PRO B 1 26 ? 34.923 25.842 -11.871 1.00 29.98 176 PRO B N 1
ATOM 1895 C CA . PRO B 1 26 ? 35.466 24.695 -11.116 1.00 31.95 176 PRO B CA 1
ATOM 1896 C C . PRO B 1 26 ? 36.908 24.991 -10.741 1.00 35.20 176 PRO B C 1
ATOM 1897 O O . PRO B 1 26 ? 37.541 25.809 -11.432 1.00 31.19 176 PRO B O 1
ATOM 1901 N N . ARG B 1 27 ? 37.406 24.361 -9.675 1.00 36.86 177 ARG B N 1
ATOM 1902 C CA . ARG B 1 27 ? 38.848 24.404 -9.298 1.00 42.31 177 ARG B CA 1
ATOM 1903 C C . ARG B 1 27 ? 39.290 25.833 -8.943 1.00 37.29 177 ARG B C 1
ATOM 1904 O O . ARG B 1 27 ? 40.235 26.370 -9.499 1.00 33.99 177 ARG B O 1
ATOM 1912 N N . SER B 1 28 ? 38.529 26.485 -8.059 1.00 34.80 178 SER B N 1
ATOM 1913 C CA . SER B 1 28 ? 38.674 27.900 -7.842 1.00 29.49 178 SER B CA 1
ATOM 1914 C C . SER B 1 28 ? 38.674 28.132 -6.380 1.00 26.87 178 SER B C 1
ATOM 1915 O O . SER B 1 28 ? 37.885 27.523 -5.648 1.00 24.88 178 SER B O 1
ATOM 1918 N N . ARG B 1 29 ? 39.441 29.130 -5.947 1.00 23.74 179 ARG B N 1
ATOM 1919 C CA . ARG B 1 29 ? 39.288 29.597 -4.579 1.00 23.60 179 ARG B CA 1
ATOM 1920 C C . ARG B 1 29 ? 38.499 30.893 -4.427 1.00 23.18 179 ARG B C 1
ATOM 1921 O O . ARG B 1 29 ? 38.666 31.617 -3.450 1.00 24.06 179 ARG B O 1
ATOM 1929 N N . HIS B 1 30 ? 37.645 31.204 -5.402 1.00 23.68 180 HIS B N 1
ATOM 1930 C CA . HIS B 1 30 ? 36.715 32.360 -5.346 1.00 19.92 180 HIS B CA 1
ATOM 1931 C C . HIS B 1 30 ? 36.059 32.510 -3.998 1.00 20.05 180 HIS B C 1
ATOM 1932 O O . HIS B 1 30 ? 35.944 33.613 -3.441 1.00 18.38 180 HIS B O 1
ATOM 1939 N N . LEU B 1 31 ? 35.614 31.408 -3.408 1.00 20.83 181 LEU B N 1
ATOM 1940 C CA . LEU B 1 31 ? 34.744 31.542 -2.241 1.00 22.18 181 LEU B CA 1
ATOM 1941 C C . LEU B 1 31 ? 35.458 31.915 -0.959 1.00 23.38 181 LEU B C 1
ATOM 1942 O O . LEU B 1 31 ? 35.055 32.845 -0.262 1.00 22.31 181 LEU B O 1
ATOM 1947 N N . PRO B 1 32 ? 36.559 31.245 -0.672 1.00 22.49 182 PRO B N 1
ATOM 1948 C CA . PRO B 1 32 ? 37.278 31.777 0.467 1.00 24.30 182 PRO B CA 1
ATOM 1949 C C . PRO B 1 32 ? 37.872 33.172 0.278 1.00 21.40 182 PRO B C 1
ATOM 1950 O O . PRO B 1 32 ? 37.960 33.861 1.242 1.00 20.77 182 PRO B O 1
ATOM 1954 N N . ARG B 1 33 ? 38.268 33.565 -0.928 1.00 21.19 183 ARG B N 1
ATOM 1955 C CA . ARG B 1 33 ? 38.675 34.922 -1.164 1.00 21.11 183 ARG B CA 1
ATOM 1956 C C . ARG B 1 33 ? 37.527 35.929 -0.922 1.00 20.91 183 ARG B C 1
ATOM 1957 O O . ARG B 1 33 ? 37.674 36.902 -0.230 1.00 23.25 183 ARG B O 1
ATOM 1965 N N . ILE B 1 34 ? 36.387 35.663 -1.519 1.00 22.37 184 ILE B N 1
ATOM 1966 C CA . ILE B 1 34 ? 35.292 36.544 -1.405 1.00 27.84 184 ILE B CA 1
ATOM 1967 C C . ILE B 1 34 ? 34.872 36.754 0.061 1.00 25.56 184 ILE B C 1
ATOM 1968 O O . ILE B 1 34 ? 34.558 37.883 0.519 1.00 23.46 184 ILE B O 1
ATOM 1973 N N . GLU B 1 35 ? 34.876 35.682 0.820 1.00 26.35 185 GLU B N 1
ATOM 1974 C CA . GLU B 1 35 ? 34.488 35.773 2.190 1.00 25.03 185 GLU B CA 1
ATOM 1975 C C . GLU B 1 35 ? 35.409 36.702 2.965 1.00 21.90 185 GLU B C 1
ATOM 1976 O O . GLU B 1 35 ? 34.976 37.462 3.780 1.00 20.90 185 GLU B O 1
ATOM 1982 N N . ARG B 1 36 ? 36.689 36.602 2.698 1.00 19.78 186 ARG B N 1
ATOM 1983 C CA . ARG B 1 36 ? 37.635 37.432 3.355 1.00 22.93 186 ARG B CA 1
ATOM 1984 C C . ARG B 1 36 ? 37.556 38.833 2.834 1.00 20.64 186 ARG B C 1
ATOM 1985 O O . ARG B 1 36 ? 37.697 39.734 3.598 1.00 18.58 186 ARG B O 1
ATOM 1993 N N . TYR B 1 37 ? 37.397 39.031 1.529 1.00 19.97 187 TYR B N 1
ATOM 1994 C CA . TYR B 1 37 ? 37.261 40.457 1.045 1.00 19.32 187 TYR B CA 1
ATOM 1995 C C . TYR B 1 37 ? 36.025 41.113 1.688 1.00 19.17 187 TYR B C 1
ATOM 1996 O O . TYR B 1 37 ? 36.090 42.215 2.208 1.00 19.62 187 TYR B O 1
ATOM 2005 N N . VAL B 1 38 ? 34.929 40.373 1.806 1.00 20.03 188 VAL B N 1
ATOM 2006 C CA . VAL B 1 38 ? 33.727 40.935 2.506 1.00 20.63 188 VAL B CA 1
ATOM 2007 C C . VAL B 1 38 ? 34.025 41.291 3.953 1.00 23.70 188 VAL B C 1
ATOM 2008 O O . VAL B 1 38 ? 33.643 42.363 4.462 1.00 21.90 188 VAL B O 1
ATOM 2012 N N . ARG B 1 39 ? 34.690 40.370 4.656 1.00 26.57 189 ARG B N 1
ATOM 2013 C CA . ARG B 1 39 ? 34.921 40.529 6.088 1.00 27.54 189 ARG B CA 1
ATOM 2014 C C . ARG B 1 39 ? 35.826 41.712 6.314 1.00 25.86 189 ARG B C 1
ATOM 2015 O O . ARG B 1 39 ? 35.588 42.510 7.194 1.00 22.49 189 ARG B O 1
ATOM 2023 N N . LEU B 1 40 ? 36.815 41.880 5.456 1.00 23.11 190 LEU B N 1
ATOM 2024 C CA . LEU B 1 40 ? 37.735 42.999 5.590 1.00 23.31 190 LEU B CA 1
ATOM 2025 C C . LEU B 1 40 ? 37.033 44.356 5.463 1.00 25.83 190 LEU B C 1
ATOM 2026 O O . LEU B 1 40 ? 37.204 45.258 6.309 1.00 28.84 190 LEU B O 1
ATOM 2031 N N . LEU B 1 41 ? 36.196 44.470 4.452 1.00 23.87 191 LEU B N 1
ATOM 2032 C CA . LEU B 1 41 ? 35.491 45.682 4.242 1.00 24.29 191 LEU B CA 1
ATOM 2033 C C . LEU B 1 41 ? 34.542 45.923 5.364 1.00 22.43 191 LEU B C 1
ATOM 2034 O O . LEU B 1 41 ? 34.432 47.049 5.863 1.00 20.95 191 LEU B O 1
ATOM 2039 N N . ALA B 1 42 ? 33.778 44.899 5.717 1.00 21.24 192 ALA B N 1
ATOM 2040 C CA . ALA B 1 42 ? 32.792 45.061 6.745 1.00 21.22 192 ALA B CA 1
ATOM 2041 C C . ALA B 1 42 ? 33.413 45.438 8.076 1.00 24.24 192 ALA B C 1
ATOM 2042 O O . ALA B 1 42 ? 32.822 46.236 8.789 1.00 27.83 192 ALA B O 1
ATOM 2044 N N . GLU B 1 43 ? 34.563 44.864 8.435 1.00 27.44 193 GLU B N 1
ATOM 2045 C CA . GLU B 1 43 ? 35.255 45.144 9.735 1.00 30.50 193 GLU B CA 1
ATOM 2046 C C . GLU B 1 43 ? 35.719 46.599 9.762 1.00 33.71 193 GLU B C 1
ATOM 2047 O O . GLU B 1 43 ? 35.609 47.256 10.759 1.00 40.70 193 GLU B O 1
ATOM 2053 N N . HIS B 1 44 ? 36.200 47.101 8.650 1.00 33.01 194 HIS B N 1
ATOM 2054 C CA . HIS B 1 44 ? 36.606 48.488 8.616 1.00 34.87 194 HIS B CA 1
ATOM 2055 C C . HIS B 1 44 ? 35.378 49.403 8.730 1.00 35.51 194 HIS B C 1
ATOM 2056 O O . HIS B 1 44 ? 35.382 50.374 9.452 1.00 34.69 194 HIS B O 1
ATOM 2063 N N . LEU B 1 45 ? 34.317 49.107 7.988 1.00 34.62 195 LEU B N 1
ATOM 2064 C CA . LEU B 1 45 ? 33.107 49.943 8.066 1.00 36.44 195 LEU B CA 1
ATOM 2065 C C . LEU B 1 45 ? 32.486 49.947 9.444 1.00 38.39 195 LEU B C 1
ATOM 2066 O O . LEU B 1 45 ? 31.818 50.904 9.784 1.00 41.49 195 LEU B O 1
ATOM 2071 N N . ALA B 1 46 ? 32.629 48.852 10.176 1.00 36.58 196 ALA B N 1
ATOM 2072 C CA . ALA B 1 46 ? 32.033 48.751 11.466 1.00 40.12 196 ALA B CA 1
ATOM 2073 C C . ALA B 1 46 ? 32.604 49.762 12.470 1.00 48.51 196 ALA B C 1
ATOM 2074 O O . ALA B 1 46 ? 31.937 50.071 13.460 1.00 50.73 196 ALA B O 1
ATOM 2076 N N . ALA B 1 47 ? 33.823 50.231 12.226 1.00 51.34 197 ALA B N 1
ATOM 2077 C CA . ALA B 1 47 ? 34.429 51.266 13.053 1.00 53.27 197 ALA B CA 1
ATOM 2078 C C . ALA B 1 47 ? 33.633 52.561 12.947 1.00 57.24 197 ALA B C 1
ATOM 2079 O O . ALA B 1 47 ? 33.429 53.263 13.937 1.00 63.51 197 ALA B O 1
ATOM 2081 N N . GLN B 1 48 ? 33.188 52.868 11.732 1.00 68.09 198 GLN B N 1
ATOM 2082 C CA . GLN B 1 48 ? 32.449 54.096 11.463 1.00 64.80 198 GLN B CA 1
ATOM 2083 C C . GLN B 1 48 ? 31.104 54.134 12.181 1.00 67.63 198 GLN B C 1
ATOM 2084 O O . GLN B 1 48 ? 30.415 53.120 12.293 1.00 62.64 198 GLN B O 1
ATOM 2090 N N . ARG B 1 49 ? 30.740 55.318 12.662 1.00 66.17 199 ARG B N 1
ATOM 2091 C CA . ARG B 1 49 ? 29.471 55.524 13.350 1.00 67.97 199 ARG B CA 1
ATOM 2092 C C . ARG B 1 49 ? 28.278 55.267 12.434 1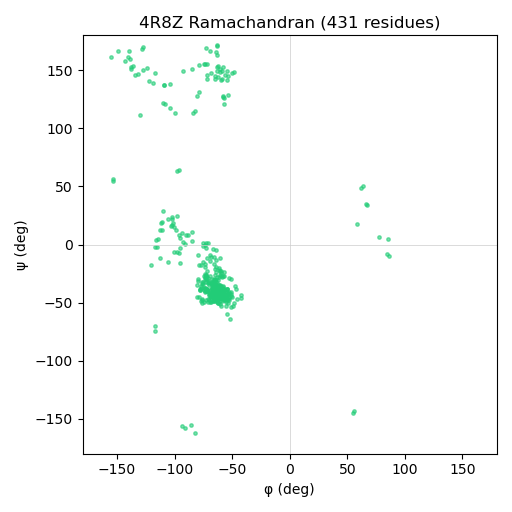.00 63.22 199 ARG B C 1
ATOM 2093 O O . ARG B 1 49 ? 27.267 54.706 12.857 1.00 55.77 199 ARG B O 1
ATOM 2101 N N . ALA B 1 50 ? 28.399 55.689 11.179 1.00 64.28 200 ALA B N 1
ATOM 2102 C CA . ALA B 1 50 ? 27.295 55.605 10.229 1.00 61.50 200 ALA B CA 1
ATOM 2103 C C . ALA B 1 50 ? 26.851 54.168 9.968 1.00 59.99 200 ALA B C 1
ATOM 2104 O O . ALA B 1 50 ? 25.655 53.891 9.878 1.00 53.15 200 ALA B O 1
ATOM 2106 N N . PHE B 1 51 ? 27.809 53.254 9.849 1.00 49.53 201 PHE B N 1
ATOM 2107 C CA . PHE B 1 51 ? 27.485 51.870 9.627 1.00 50.02 201 PHE B CA 1
ATOM 2108 C C . PHE B 1 51 ? 27.430 51.014 10.883 1.00 52.95 201 PHE B C 1
ATOM 2109 O O . PHE B 1 51 ? 26.846 49.924 10.831 1.00 56.50 201 PHE B O 1
ATOM 2117 N N . ALA B 1 52 ? 27.984 51.498 11.997 1.00 56.16 202 ALA B N 1
ATOM 2118 C CA . ALA B 1 52 ? 28.096 50.715 13.267 1.00 63.45 202 ALA B CA 1
ATOM 2119 C C . ALA B 1 52 ? 26.792 50.117 13.835 1.00 66.89 202 ALA B C 1
ATOM 2120 O O . ALA B 1 52 ? 26.818 49.015 14.353 1.00 67.48 202 ALA B O 1
ATOM 2122 N N . ASP B 1 53 ? 25.678 50.836 13.739 1.00 63.26 203 ASP B N 1
ATOM 2123 C CA . ASP B 1 53 ? 24.364 50.267 14.057 1.00 69.52 203 ASP B CA 1
ATOM 2124 C C . ASP B 1 53 ? 24.145 48.972 13.297 1.00 65.04 203 ASP B C 1
ATOM 2125 O O . ASP B 1 53 ? 24.016 47.935 13.928 1.00 67.36 203 ASP B O 1
ATOM 2130 N N . GLU B 1 54 ? 24.081 49.027 11.961 1.00 57.10 204 GLU B N 1
ATOM 2131 C CA . GLU B 1 54 ? 23.795 47.836 11.156 1.00 54.40 204 GLU B CA 1
ATOM 2132 C C . GLU B 1 54 ? 24.954 46.786 11.268 1.00 49.64 204 GLU B C 1
ATOM 2133 O O . GLU B 1 54 ? 24.704 45.590 11.388 1.00 47.65 204 GLU B O 1
ATOM 2139 N N . LEU B 1 55 ? 26.210 47.222 11.301 1.00 44.42 205 LEU B N 1
ATOM 2140 C CA . LEU B 1 55 ? 27.336 46.287 11.374 1.00 42.29 205 LEU B CA 1
ATOM 2141 C C . LEU B 1 55 ? 27.892 46.036 12.799 1.00 43.45 205 LEU B C 1
ATOM 2142 O O . LEU B 1 55 ? 29.063 46.275 13.074 1.00 42.20 205 LEU B O 1
ATOM 2147 N N . THR B 1 56 ? 27.085 45.460 13.666 1.00 45.69 206 THR B N 1
ATOM 2148 C CA . THR B 1 56 ? 27.594 44.871 14.896 1.00 44.36 206 THR B CA 1
ATOM 2149 C C . THR B 1 56 ? 28.532 43.691 14.588 1.00 46.50 206 THR B C 1
ATOM 2150 O O . THR B 1 56 ? 28.547 43.133 13.481 1.00 40.50 206 THR B O 1
ATOM 2154 N N . PRO B 1 57 ? 29.295 43.259 15.596 1.00 46.31 207 PRO B N 1
ATOM 2155 C CA . PRO B 1 57 ? 30.296 42.225 15.288 1.00 45.12 207 PRO B CA 1
ATOM 2156 C C . PRO B 1 57 ? 29.644 40.881 14.970 1.00 43.66 207 PRO B C 1
ATOM 2157 O O . PRO B 1 57 ? 30.198 40.080 14.208 1.00 38.16 207 PRO B O 1
ATOM 2161 N N . GLU B 1 58 ? 28.464 40.655 15.521 1.00 41.69 208 GLU B N 1
ATOM 2162 C CA . GLU B 1 58 ? 27.666 39.521 15.111 1.00 48.52 208 GLU B CA 1
ATOM 2163 C C . GLU B 1 58 ? 27.190 39.656 13.639 1.00 43.20 208 GLU B C 1
ATOM 2164 O O . GLU B 1 58 ? 27.293 38.718 12.848 1.00 34.88 208 GLU B O 1
ATOM 2170 N N . ALA B 1 59 ? 26.675 40.819 13.275 1.00 37.75 209 ALA B N 1
ATOM 2171 C CA . ALA B 1 59 ? 26.242 41.034 11.890 1.00 36.12 209 ALA B CA 1
ATOM 2172 C C . ALA B 1 59 ? 27.425 40.834 10.920 1.00 31.94 209 ALA B C 1
ATOM 2173 O O . ALA B 1 59 ? 27.282 40.183 9.930 1.00 32.77 209 ALA B O 1
ATOM 2175 N N . VAL B 1 60 ? 28.610 41.324 11.266 1.00 30.06 210 VAL B N 1
ATOM 2176 C CA . VAL B 1 60 ? 29.753 41.186 10.386 1.00 31.48 210 VAL B CA 1
ATOM 2177 C C . VAL B 1 60 ? 30.011 39.726 10.074 1.00 32.50 210 VAL B C 1
ATOM 2178 O O . VAL B 1 60 ? 30.179 39.333 8.907 1.00 31.94 210 VAL B O 1
ATOM 2182 N N . ASP B 1 61 ? 29.981 38.914 11.122 1.00 34.49 211 ASP B N 1
ATOM 2183 C CA . ASP B 1 61 ? 30.170 37.514 10.962 1.00 36.32 211 ASP B CA 1
ATOM 2184 C C . ASP B 1 61 ? 29.106 36.820 10.135 1.00 29.50 211 ASP B C 1
ATOM 2185 O O . ASP B 1 61 ? 29.431 36.060 9.239 1.00 27.07 211 ASP B O 1
ATOM 2190 N N . LEU B 1 62 ? 27.842 37.136 10.348 1.00 26.79 212 LEU B N 1
ATOM 2191 C CA . LEU B 1 62 ? 26.809 36.522 9.517 1.00 27.72 212 LEU B CA 1
ATOM 2192 C C . LEU B 1 62 ? 26.891 36.980 8.048 1.00 27.68 212 LEU B C 1
ATOM 2193 O O . LEU B 1 62 ? 26.688 36.176 7.119 1.00 27.79 212 LEU B O 1
ATOM 2198 N N . LEU B 1 63 ? 27.120 38.271 7.854 1.00 24.35 213 LEU B N 1
ATOM 2199 C CA . LEU B 1 63 ? 27.221 38.860 6.546 1.00 26.99 213 LEU B CA 1
ATOM 2200 C C . LEU B 1 63 ? 28.299 38.171 5.738 1.00 25.55 213 LEU B C 1
ATOM 2201 O O . LEU B 1 63 ? 28.050 37.715 4.602 1.00 24.55 213 LEU B O 1
ATOM 2206 N N . SER B 1 64 ? 29.451 38.006 6.347 1.00 22.66 214 SER B N 1
ATOM 2207 C CA . SER B 1 64 ? 30.533 37.376 5.642 1.00 25.61 214 SER B CA 1
ATOM 2208 C C . SER B 1 64 ? 30.237 35.972 5.254 1.00 23.86 214 SER B C 1
ATOM 2209 O O . SER B 1 64 ? 30.630 35.514 4.178 1.00 25.23 214 SER B O 1
ATOM 2212 N N . LYS B 1 65 ? 29.687 35.228 6.179 1.00 25.75 215 LYS B N 1
ATOM 2213 C CA . LYS B 1 65 ? 29.402 33.797 5.843 1.00 28.54 215 LYS B CA 1
ATOM 2214 C C . LYS B 1 65 ? 28.311 33.695 4.797 1.00 25.22 215 LYS B C 1
ATOM 2215 O O . LYS B 1 65 ? 28.361 32.825 3.919 1.00 21.93 215 LYS B O 1
ATOM 2221 N N . SER B 1 66 ? 27.351 34.609 4.834 1.00 23.21 216 SER B N 1
ATOM 2222 C CA . SER B 1 66 ? 26.283 34.506 3.869 1.00 24.82 216 SER B CA 1
ATOM 2223 C C . SER B 1 66 ? 26.731 34.865 2.463 1.00 23.05 216 SER B C 1
ATOM 2224 O O . SER B 1 66 ? 26.151 34.420 1.455 1.00 22.43 216 SER B O 1
ATOM 2227 N N . ALA B 1 67 ? 27.798 35.631 2.358 1.00 21.30 217 ALA B N 1
ATOM 2228 C CA . ALA B 1 67 ? 28.305 36.032 1.037 1.00 18.88 217 ALA B CA 1
ATOM 2229 C C . ALA B 1 67 ? 28.711 34.872 0.185 1.00 18.75 217 ALA B C 1
ATOM 2230 O O . ALA B 1 67 ? 28.711 34.949 -1.062 1.00 18.23 217 ALA B O 1
ATOM 2232 N N . LEU B 1 68 ? 29.023 33.740 0.814 1.00 19.92 218 LEU B N 1
ATOM 2233 C CA . LEU B 1 68 ? 29.336 32.521 0.041 1.00 22.25 218 LEU B CA 1
ATOM 2234 C C . LEU B 1 68 ? 28.238 32.045 -0.921 1.00 20.72 218 LEU B C 1
ATOM 2235 O O . LEU B 1 68 ? 28.527 31.355 -1.917 1.00 21.07 218 LEU B O 1
ATOM 2240 N N . LEU B 1 69 ? 26.993 32.360 -0.599 1.00 19.75 219 LEU B N 1
ATOM 2241 C CA . LEU B 1 69 ? 25.860 31.924 -1.404 1.00 20.02 219 LEU B CA 1
ATOM 2242 C C . LEU B 1 69 ? 25.468 32.837 -2.525 1.00 21.07 219 LEU B C 1
ATOM 2243 O O . LEU B 1 69 ? 24.475 32.552 -3.196 1.00 23.77 219 LEU B O 1
ATOM 2248 N N . HIS B 1 70 ? 26.256 33.874 -2.805 1.00 18.44 220 HIS B N 1
ATOM 2249 C CA . HIS B 1 70 ? 25.852 34.912 -3.800 1.00 18.33 220 HIS B CA 1
ATOM 2250 C C . HIS B 1 70 ? 25.409 34.359 -5.135 1.00 16.39 220 HIS B C 1
ATOM 2251 O O . HIS B 1 70 ? 24.394 34.797 -5.678 1.00 17.40 220 HIS B O 1
ATOM 2258 N N . ASP B 1 71 ? 26.084 33.351 -5.646 1.00 16.64 221 ASP B N 1
ATOM 2259 C CA . ASP B 1 71 ? 25.820 32.873 -6.986 1.00 16.69 221 ASP B CA 1
ATOM 2260 C C . ASP B 1 71 ? 25.163 31.479 -6.973 1.00 19.83 221 ASP B C 1
ATOM 2261 O O . ASP B 1 71 ? 25.207 30.733 -7.961 1.00 20.61 221 ASP B O 1
ATOM 2266 N N . ILE B 1 72 ? 24.583 31.088 -5.875 1.00 21.28 222 ILE B N 1
ATOM 2267 C CA . ILE B 1 72 ? 23.985 29.744 -5.783 1.00 22.77 222 ILE B CA 1
ATOM 2268 C C . ILE B 1 72 ? 22.900 29.529 -6.834 1.00 23.93 222 ILE B C 1
ATOM 2269 O O . ILE B 1 72 ? 22.670 28.419 -7.284 1.00 23.08 222 ILE B O 1
ATOM 2274 N N . GLY B 1 73 ? 22.254 30.615 -7.248 1.00 22.76 223 GLY B N 1
ATOM 2275 C CA . GLY B 1 73 ? 21.243 30.596 -8.260 1.00 24.44 223 GLY B CA 1
ATOM 2276 C C . GLY B 1 73 ? 21.636 30.180 -9.671 1.00 23.42 223 GLY B C 1
ATOM 2277 O O . GLY B 1 73 ? 20.757 30.118 -10.554 1.00 24.32 223 GLY B O 1
ATOM 2278 N N . LYS B 1 74 ? 22.913 29.944 -9.922 1.00 22.65 224 LYS B N 1
ATOM 2279 C CA . LYS B 1 74 ? 23.340 29.693 -11.274 1.00 24.82 224 LYS B CA 1
ATOM 2280 C C . LYS B 1 74 ? 22.870 28.393 -11.830 1.00 27.83 224 LYS B C 1
ATOM 2281 O O . LYS B 1 74 ? 22.908 28.212 -13.056 1.00 25.94 224 LYS B O 1
ATOM 2287 N N . VAL B 1 75 ? 22.377 27.506 -10.976 1.00 25.02 225 VAL B N 1
ATOM 2288 C CA . VAL B 1 75 ? 21.666 26.327 -11.477 1.00 29.54 225 VAL B CA 1
ATOM 2289 C C . VAL B 1 75 ? 20.433 26.642 -12.325 1.00 29.33 225 VAL B C 1
ATOM 2290 O O . VAL B 1 75 ? 20.050 25.840 -13.127 1.00 32.96 225 VAL B O 1
ATOM 2294 N N . ALA B 1 76 ? 19.826 27.796 -12.152 1.00 29.32 226 ALA B N 1
ATOM 2295 C CA . ALA B 1 76 ? 18.742 28.254 -13.095 1.00 31.13 226 ALA B CA 1
ATOM 2296 C C . ALA B 1 76 ? 19.240 28.711 -14.480 1.00 29.13 226 ALA B C 1
ATOM 2297 O O . ALA B 1 76 ? 18.468 29.123 -15.311 1.00 31.23 226 ALA B O 1
ATOM 2299 N N . VAL B 1 77 ? 20.537 28.672 -14.718 1.00 30.96 227 VAL B N 1
ATOM 2300 C CA . VAL B 1 77 ? 21.077 29.112 -15.983 1.00 29.83 227 VAL B CA 1
ATOM 2301 C C . VAL B 1 77 ? 21.526 27.872 -16.728 1.00 31.15 227 VAL B C 1
ATOM 2302 O O . VAL B 1 77 ? 22.360 27.138 -16.252 1.00 28.27 227 VAL B O 1
ATOM 2306 N N . PRO B 1 78 ? 20.959 27.641 -17.918 1.00 36.51 228 PRO B N 1
ATOM 2307 C CA . PRO B 1 78 ? 21.367 26.527 -18.784 1.00 37.75 228 PRO B CA 1
ATOM 2308 C C . PRO B 1 78 ? 22.829 26.547 -19.250 1.00 39.40 228 PRO B C 1
ATOM 2309 O O . PRO B 1 78 ? 23.420 27.624 -19.423 1.00 39.78 228 PRO B O 1
ATOM 2313 N N . ASP B 1 79 ? 23.368 25.358 -19.480 1.00 38.74 229 ASP B N 1
ATOM 2314 C CA . ASP B 1 79 ? 24.767 25.186 -19.814 1.00 45.01 229 ASP B CA 1
ATOM 2315 C C . ASP B 1 79 ? 25.118 26.072 -21.006 1.00 45.68 229 ASP B C 1
ATOM 2316 O O . ASP B 1 79 ? 26.161 26.704 -21.005 1.00 45.40 229 ASP B O 1
ATOM 2321 N N . ARG B 1 80 ? 24.241 26.104 -22.000 1.00 45.61 230 ARG B N 1
ATOM 2322 C CA . ARG B 1 80 ? 24.533 26.768 -23.262 1.00 53.60 230 ARG B CA 1
ATOM 2323 C C . ARG B 1 80 ? 24.728 28.279 -23.050 1.00 54.97 230 ARG B C 1
ATOM 2324 O O . ARG B 1 80 ? 25.566 28.882 -23.715 1.00 52.73 230 ARG B O 1
ATOM 2332 N N . VAL B 1 81 ? 24.046 28.870 -22.056 1.00 43.70 231 VAL B N 1
ATOM 2333 C CA . VAL B 1 81 ? 24.292 30.260 -21.706 1.00 38.74 231 VAL B CA 1
ATOM 2334 C C . VAL B 1 81 ? 25.518 30.476 -20.833 1.00 42.51 231 VAL B C 1
ATOM 2335 O O . VAL B 1 81 ? 26.345 31.358 -21.060 1.00 45.33 231 VAL B O 1
ATOM 2339 N N . LEU B 1 82 ? 25.635 29.635 -19.837 1.00 46.48 232 LEU B N 1
ATOM 2340 C CA . LEU B 1 82 ? 26.594 29.821 -18.778 1.00 45.76 232 LEU B CA 1
ATOM 2341 C C . LEU B 1 82 ? 27.981 29.549 -19.259 1.00 49.55 232 LEU B C 1
ATOM 2342 O O . LEU B 1 82 ? 28.929 30.168 -18.778 1.00 55.35 232 LEU B O 1
ATOM 2347 N N . LEU B 1 83 ? 28.093 28.612 -20.206 1.00 58.03 233 LEU B N 1
ATOM 2348 C CA . LEU B 1 83 ? 29.371 28.227 -20.817 1.00 65.32 233 LEU B CA 1
ATOM 2349 C C . LEU B 1 83 ? 29.690 28.957 -22.148 1.00 73.88 233 LEU B C 1
ATOM 2350 O O . LEU B 1 83 ? 30.674 28.636 -22.808 1.00 70.35 233 LEU B O 1
ATOM 2355 N N . ASN B 1 84 ? 28.865 29.926 -22.543 1.00 75.37 234 ASN B N 1
ATOM 2356 C CA . ASN B 1 84 ? 29.096 30.707 -23.768 1.00 74.54 234 ASN B CA 1
ATOM 2357 C C . ASN B 1 84 ? 30.092 31.847 -23.543 1.00 74.33 234 ASN B C 1
ATOM 2358 O O . ASN B 1 84 ? 29.777 32.785 -22.820 1.00 74.47 234 ASN B O 1
ATOM 2363 N N . PRO B 1 85 ? 31.279 31.796 -24.191 1.00 85.60 235 PRO B N 1
ATOM 2364 C CA . PRO B 1 85 ? 32.279 32.852 -23.921 1.00 89.11 235 PRO B CA 1
ATOM 2365 C C . PRO B 1 85 ? 32.005 34.190 -24.656 1.00 86.76 235 PRO B C 1
ATOM 2366 O O . PRO B 1 85 ? 32.529 35.220 -24.246 1.00 87.77 235 PRO B O 1
ATOM 2370 N N . GLY B 1 86 ? 31.163 34.174 -25.695 1.00 83.80 236 GLY B N 1
ATOM 2371 C CA . GLY B 1 86 ? 30.897 35.360 -26.523 1.00 76.63 236 GLY B CA 1
ATOM 2372 C C . GLY B 1 86 ? 29.858 36.322 -25.950 1.00 76.84 236 GLY B C 1
ATOM 2373 O O . GLY B 1 86 ? 29.543 36.269 -24.764 1.00 76.33 236 GLY B O 1
ATOM 2374 N N . GLN B 1 87 ? 29.313 37.195 -26.796 1.00 67.68 237 GLN B N 1
ATOM 2375 C CA . GLN B 1 87 ? 28.260 38.108 -26.377 1.00 65.56 237 GLN B CA 1
ATOM 2376 C C . GLN B 1 87 ? 26.959 37.334 -26.505 1.00 63.54 237 GLN B C 1
ATOM 2377 O O . GLN B 1 87 ? 26.831 36.417 -27.323 1.00 55.41 237 GLN B O 1
ATOM 2383 N N . LEU B 1 88 ? 26.004 37.705 -25.668 1.00 60.72 238 LEU B N 1
ATOM 2384 C CA . LEU B 1 88 ? 24.777 36.955 -25.497 1.00 61.12 238 LEU B CA 1
ATOM 2385 C C . LEU B 1 88 ? 23.670 37.786 -26.113 1.00 58.75 238 LEU B C 1
ATOM 2386 O O . LEU B 1 88 ? 23.600 38.985 -25.901 1.00 53.93 238 LEU B O 1
ATOM 2391 N N . ASP B 1 89 ? 22.777 37.166 -26.855 1.00 58.94 239 ASP B N 1
ATOM 2392 C CA . ASP B 1 89 ? 21.573 37.875 -27.254 1.00 66.64 239 ASP B CA 1
ATOM 2393 C C . ASP B 1 89 ? 20.759 38.246 -26.011 1.00 67.60 239 ASP B C 1
ATOM 2394 O O . ASP B 1 89 ? 21.048 37.778 -24.924 1.00 68.76 239 ASP B O 1
ATOM 2399 N N . ALA B 1 90 ? 19.717 39.045 -26.167 1.00 62.66 240 ALA B N 1
ATOM 2400 C CA . ALA B 1 90 ? 19.124 39.703 -25.007 1.00 66.47 240 ALA B CA 1
ATOM 2401 C C . ALA B 1 90 ? 18.339 38.726 -24.112 1.00 64.39 240 ALA B C 1
ATOM 2402 O O . ALA B 1 90 ? 18.152 38.977 -22.922 1.00 65.47 240 ALA B O 1
ATOM 2404 N N . ALA B 1 91 ? 17.827 37.655 -24.705 1.00 58.90 241 ALA B N 1
ATOM 2405 C CA . ALA B 1 91 ? 17.019 36.677 -23.978 1.00 54.98 241 ALA B CA 1
ATOM 2406 C C . ALA B 1 91 ? 17.919 35.717 -23.168 1.00 49.70 241 ALA B C 1
ATOM 2407 O O . ALA B 1 91 ? 17.508 35.236 -22.124 1.00 45.39 241 ALA B O 1
ATOM 2409 N N . ASP B 1 92 ? 19.121 35.452 -23.669 1.00 45.45 242 ASP B N 1
ATOM 2410 C CA . ASP B 1 92 ? 20.126 34.692 -22.957 1.00 45.14 242 ASP B CA 1
ATOM 2411 C C . ASP B 1 92 ? 20.728 35.512 -21.807 1.00 48.65 242 ASP B C 1
ATOM 2412 O O . ASP B 1 92 ? 21.003 34.986 -20.729 1.00 41.19 242 ASP B O 1
ATOM 2417 N N . THR B 1 93 ? 20.928 36.794 -22.049 1.00 39.84 243 THR B N 1
ATOM 2418 C CA . THR B 1 93 ? 21.369 37.705 -21.044 1.00 37.49 243 THR B CA 1
ATOM 2419 C C . THR B 1 93 ? 20.372 37.715 -19.897 1.00 38.64 243 THR B C 1
ATOM 2420 O O . THR B 1 93 ? 20.752 37.719 -18.741 1.00 37.77 243 THR B O 1
ATOM 2424 N N . ALA B 1 94 ? 19.090 37.744 -20.215 1.00 37.51 244 ALA B N 1
ATOM 2425 C CA . ALA B 1 94 ? 18.060 37.642 -19.194 1.00 39.87 244 ALA B CA 1
ATOM 2426 C C . ALA B 1 94 ? 18.108 36.340 -18.398 1.00 39.57 244 ALA B C 1
ATOM 2427 O O . ALA B 1 94 ? 17.886 36.350 -17.208 1.00 38.59 244 ALA B O 1
ATOM 2429 N N . LEU B 1 95 ? 18.401 35.223 -19.053 1.00 39.10 245 LEU B N 1
ATOM 2430 C CA . LEU B 1 95 ? 18.595 33.949 -18.340 1.00 37.83 245 LEU B CA 1
ATOM 2431 C C . LEU B 1 95 ? 19.830 33.954 -17.409 1.00 32.18 245 LEU B C 1
ATOM 2432 O O . LEU B 1 95 ? 19.733 33.548 -16.276 1.00 33.22 245 LEU B O 1
ATOM 2437 N N . LEU B 1 96 ? 20.959 34.465 -17.868 1.00 30.94 246 LEU B N 1
ATOM 2438 C CA . LEU B 1 96 ? 22.131 34.672 -17.023 1.00 31.41 246 LEU B CA 1
ATOM 2439 C C . LEU B 1 96 ? 21.847 35.564 -15.783 1.00 28.64 246 LEU B C 1
ATOM 2440 O O . LEU B 1 96 ? 22.187 35.193 -14.642 1.00 25.82 246 LEU B O 1
ATOM 2445 N N . GLN B 1 97 ? 21.147 36.657 -15.998 1.00 25.63 247 GLN B N 1
ATOM 2446 C CA . GLN B 1 97 ? 20.768 37.559 -14.921 1.00 27.38 247 GLN B CA 1
ATOM 2447 C C . GLN B 1 97 ? 19.842 36.955 -13.880 1.00 27.18 247 GLN B C 1
ATOM 2448 O O . GLN B 1 97 ? 19.866 37.329 -12.714 1.00 26.42 247 GLN B O 1
ATOM 2454 N N . GLY B 1 98 ? 19.062 35.991 -14.309 1.00 27.30 248 GLY B N 1
ATOM 2455 C CA . GLY B 1 98 ? 18.084 35.372 -13.456 1.00 27.30 248 GLY B CA 1
ATOM 2456 C C . GLY B 1 98 ? 18.729 34.476 -12.414 1.00 27.57 248 GLY B C 1
ATOM 2457 O O . GLY B 1 98 ? 18.032 33.993 -11.560 1.00 29.15 248 GLY B O 1
ATOM 2458 N N . HIS B 1 99 ? 20.059 34.304 -12.423 1.00 24.80 249 HIS B N 1
ATOM 2459 C CA . HIS B 1 99 ? 20.743 33.703 -11.256 1.00 24.10 249 HIS B CA 1
ATOM 2460 C C . HIS B 1 99 ? 20.406 34.420 -9.941 1.00 23.55 249 HIS B C 1
ATOM 2461 O O . HIS B 1 99 ? 20.379 33.805 -8.892 1.00 23.11 249 HIS B O 1
ATOM 2468 N N . THR B 1 100 ? 20.111 35.701 -10.015 1.00 20.93 250 THR B N 1
ATOM 2469 C CA . THR B 1 100 ? 19.923 36.493 -8.835 1.00 21.93 250 THR B CA 1
ATOM 2470 C C . THR B 1 100 ? 18.546 36.158 -8.306 1.00 23.84 250 THR B C 1
ATOM 2471 O O . THR B 1 100 ? 18.397 35.859 -7.136 1.00 24.32 250 THR B O 1
ATOM 2475 N N . ARG B 1 101 ? 17.541 36.179 -9.176 1.00 26.80 251 ARG B N 1
ATOM 2476 C CA . ARG B 1 101 ? 16.200 35.817 -8.773 1.00 28.92 251 ARG B CA 1
ATOM 2477 C C . ARG B 1 101 ? 16.115 34.409 -8.226 1.00 26.21 251 ARG B C 1
ATOM 2478 O O . ARG B 1 101 ? 15.405 34.188 -7.233 1.00 28.41 251 ARG B O 1
ATOM 2486 N N . ALA B 1 102 ? 16.761 33.434 -8.863 1.00 25.02 252 ALA B N 1
ATOM 2487 C CA . ALA B 1 102 ? 16.584 32.052 -8.456 1.00 26.04 252 ALA B CA 1
ATOM 2488 C C . ALA B 1 102 ? 17.265 31.850 -7.091 1.00 26.46 252 ALA B C 1
ATOM 2489 O O . ALA B 1 102 ? 16.806 31.078 -6.254 1.00 23.91 252 ALA B O 1
ATOM 2491 N N . GLY B 1 103 ? 18.330 32.580 -6.833 1.00 21.72 253 GLY B N 1
ATOM 2492 C CA . GLY B 1 103 ? 18.944 32.451 -5.529 1.00 25.05 253 GLY B CA 1
ATOM 2493 C C . GLY B 1 103 ? 18.066 33.088 -4.473 1.00 26.36 253 GLY B C 1
ATOM 2494 O O . GLY B 1 103 ? 17.907 32.535 -3.352 1.00 25.32 253 GLY B O 1
ATOM 2495 N N . ARG B 1 104 ? 17.481 34.231 -4.821 1.00 23.24 254 ARG B N 1
ATOM 2496 C CA . ARG B 1 104 ? 16.594 34.921 -3.909 1.00 25.46 254 ARG B CA 1
ATOM 2497 C C . ARG B 1 104 ? 15.428 34.054 -3.459 1.00 21.46 254 ARG B C 1
ATOM 2498 O O . ARG B 1 104 ? 15.123 33.980 -2.287 1.00 23.06 254 ARG B O 1
ATOM 2506 N N . ASP B 1 105 ? 14.795 33.430 -4.404 1.00 20.40 255 ASP B N 1
ATOM 2507 C CA . ASP B 1 105 ? 13.614 32.596 -4.198 1.00 23.85 255 ASP B CA 1
ATOM 2508 C C . ASP B 1 105 ? 13.908 31.379 -3.337 1.00 24.13 255 ASP B C 1
ATOM 2509 O O . ASP B 1 105 ? 13.183 31.096 -2.443 1.00 21.47 255 ASP B O 1
ATOM 2514 N N . ALA B 1 106 ? 15.024 30.704 -3.568 1.00 23.90 256 ALA B N 1
ATOM 2515 C CA . ALA B 1 106 ? 15.416 29.591 -2.695 1.00 20.95 256 ALA B CA 1
ATOM 2516 C C . ALA B 1 106 ? 15.651 30.058 -1.280 1.00 22.09 256 ALA B C 1
ATOM 2517 O O . ALA B 1 106 ? 15.202 29.443 -0.352 1.00 21.86 256 ALA B O 1
ATOM 2519 N N . LEU B 1 107 ? 16.335 31.183 -1.081 1.00 24.11 257 LEU B N 1
ATOM 2520 C CA . LEU B 1 107 ? 16.606 31.643 0.274 1.00 24.17 257 LEU B CA 1
ATOM 2521 C C . LEU B 1 107 ? 15.393 32.246 0.954 1.00 26.44 257 LEU B C 1
ATOM 2522 O O . LEU B 1 107 ? 15.259 32.144 2.190 1.00 22.30 257 LEU B O 1
ATOM 2527 N N . ALA B 1 108 ? 14.509 32.896 0.195 1.00 23.58 258 ALA B N 1
ATOM 2528 C CA . ALA B 1 108 ? 13.279 33.342 0.828 1.00 24.43 258 ALA B CA 1
ATOM 2529 C C . ALA B 1 108 ? 12.447 32.126 1.250 1.00 27.98 258 ALA B C 1
ATOM 2530 O O . ALA B 1 108 ? 11.829 32.159 2.308 1.00 32.40 258 ALA B O 1
ATOM 2532 N N . SER B 1 109 ? 12.379 31.075 0.436 1.00 28.13 259 SER B N 1
ATOM 2533 C CA . SER B 1 109 ? 11.573 29.942 0.833 1.00 31.13 259 SER B CA 1
ATOM 2534 C C . SER B 1 109 ? 12.165 29.289 2.092 1.00 29.24 259 SER B C 1
ATOM 2535 O O . SER B 1 109 ? 11.452 28.887 2.958 1.00 33.73 259 SER B O 1
ATOM 2538 N N . ALA B 1 110 ? 13.461 29.343 2.284 1.00 26.92 260 ALA B N 1
ATOM 2539 C CA . ALA B 1 110 ? 14.006 28.950 3.541 1.00 26.61 260 ALA B CA 1
ATOM 2540 C C . ALA B 1 110 ? 13.622 29.829 4.757 1.00 30.94 260 ALA B C 1
ATOM 2541 O O . ALA B 1 110 ? 13.472 29.306 5.890 1.00 27.02 260 ALA B O 1
ATOM 2543 N N . GLU B 1 111 ? 13.539 31.138 4.552 1.00 28.91 261 GLU B N 1
ATOM 2544 C CA . GLU B 1 111 ? 13.108 32.056 5.600 1.00 32.69 261 GLU B CA 1
ATOM 2545 C C . GLU B 1 111 ? 11.647 31.718 5.982 1.00 33.96 261 GLU B C 1
ATOM 2546 O O . GLU B 1 111 ? 11.276 31.855 7.110 1.00 30.70 261 GLU B O 1
ATOM 2552 N N . ARG B 1 112 ? 10.826 31.312 5.015 1.00 34.51 262 ARG B N 1
ATOM 2553 C CA . ARG B 1 112 ? 9.438 30.932 5.280 1.00 41.42 262 ARG B CA 1
ATOM 2554 C C . ARG B 1 112 ? 9.346 29.653 6.076 1.00 41.02 262 ARG B C 1
ATOM 2555 O O . ARG B 1 112 ? 8.507 29.581 6.947 1.00 35.37 262 ARG B O 1
ATOM 2563 N N . ARG B 1 113 ? 10.190 28.666 5.752 1.00 38.06 263 ARG B N 1
ATOM 2564 C CA . ARG B 1 113 ? 10.239 27.413 6.475 1.00 42.69 263 ARG B CA 1
ATOM 2565 C C . ARG B 1 113 ? 10.598 27.619 7.914 1.00 43.44 263 ARG B C 1
ATOM 2566 O O . ARG B 1 113 ? 10.118 26.894 8.790 1.00 38.66 263 ARG B O 1
ATOM 2574 N N . LEU B 1 114 ? 11.517 28.542 8.144 1.00 42.18 264 LEU B N 1
ATOM 2575 C CA . LEU B 1 114 ? 12.118 28.712 9.447 1.00 44.38 264 LEU B CA 1
ATOM 2576 C C . LEU B 1 114 ? 11.097 29.474 10.286 1.00 43.97 264 LEU B C 1
ATOM 2577 O O . LEU B 1 114 ? 10.973 29.229 11.469 1.00 38.03 264 LEU B O 1
ATOM 2582 N N . GLY B 1 115 ? 10.414 30.429 9.652 1.00 47.61 265 GLY B N 1
ATOM 2583 C CA . GLY B 1 115 ? 9.386 31.248 10.265 1.00 52.96 265 GLY B CA 1
ATOM 2584 C C . GLY B 1 115 ? 9.795 32.079 11.474 1.00 62.59 265 GLY B C 1
ATOM 2585 O O . GLY B 1 115 ? 8.943 32.525 12.234 1.00 78.32 265 GLY B O 1
ATOM 2586 N N . GLN B 1 116 ? 11.083 32.295 11.672 1.00 67.96 266 GLN B N 1
ATOM 2587 C CA . GLN B 1 116 ? 11.564 33.273 12.658 1.00 77.18 266 GLN B CA 1
ATOM 2588 C C . GLN B 1 116 ? 12.704 34.027 12.028 1.00 66.99 266 GLN B C 1
ATOM 2589 O O . GLN B 1 116 ? 13.394 33.441 11.217 1.00 73.25 266 GLN B O 1
ATOM 2595 N N . PRO B 1 117 ? 12.941 35.294 12.419 1.00 68.84 267 PRO B N 1
ATOM 2596 C CA . PRO B 1 117 ? 14.106 36.086 11.883 1.00 63.69 267 PRO B CA 1
ATOM 2597 C C . PRO B 1 117 ? 15.536 35.435 12.008 1.00 58.25 267 PRO B C 1
ATOM 2598 O O . PRO B 1 117 ? 15.945 34.949 13.091 1.00 56.04 267 PRO B O 1
ATOM 2602 N N . SER B 1 118 ? 16.257 35.386 10.874 1.00 46.85 268 SER B N 1
ATOM 2603 C CA . SER B 1 118 ? 17.639 34.875 10.796 1.00 40.77 268 SER B CA 1
ATOM 2604 C C . SER B 1 118 ? 18.413 35.960 10.037 1.00 36.32 268 SER B C 1
ATOM 2605 O O . SER B 1 118 ? 18.167 36.181 8.860 1.00 30.65 268 SER B O 1
ATOM 2608 N N . GLY B 1 119 ? 19.305 36.639 10.722 1.00 30.93 269 GLY B N 1
ATOM 2609 C CA . GLY B 1 119 ? 20.207 37.576 10.104 1.00 31.59 269 GLY B CA 1
ATOM 2610 C C . GLY B 1 119 ? 20.959 36.875 8.977 1.00 34.98 269 GLY B C 1
ATOM 2611 O O . GLY B 1 119 ? 21.140 37.455 7.908 1.00 28.76 269 GLY B O 1
ATOM 2612 N N . PHE B 1 120 ? 21.334 35.604 9.196 1.00 28.98 270 PHE B N 1
ATOM 2613 C CA . PHE B 1 120 ? 22.093 34.873 8.203 1.00 26.98 270 PHE B CA 1
ATOM 2614 C C . PHE B 1 120 ? 21.289 34.790 6.937 1.00 23.92 270 PHE B C 1
ATOM 2615 O O . PHE B 1 120 ? 21.821 35.121 5.867 1.00 26.72 270 PHE B O 1
ATOM 2623 N N . LEU B 1 121 ? 20.032 34.355 7.021 1.00 25.22 271 LEU B N 1
ATOM 2624 C CA . LEU B 1 121 ? 19.271 34.084 5.814 1.00 23.71 271 LEU B CA 1
ATOM 2625 C C . LEU B 1 121 ? 18.873 35.396 5.147 1.00 25.05 271 LEU B C 1
ATOM 2626 O O . LEU B 1 121 ? 18.716 35.451 3.952 1.00 25.70 271 LEU B O 1
ATOM 2631 N N . ARG B 1 122 ? 18.699 36.421 5.937 1.00 25.28 272 ARG B N 1
ATOM 2632 C CA . ARG B 1 122 ? 18.274 37.685 5.409 1.00 27.80 272 ARG B CA 1
ATOM 2633 C C . ARG B 1 122 ? 19.453 38.296 4.611 1.00 24.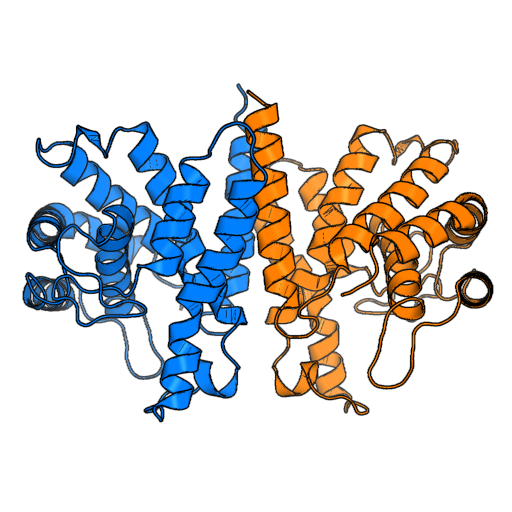33 272 ARG B C 1
ATOM 2634 O O . ARG B 1 122 ? 19.256 38.702 3.479 1.00 23.43 272 ARG B O 1
ATOM 2642 N N . PHE B 1 123 ? 20.647 38.336 5.191 1.00 21.53 273 PHE B N 1
ATOM 2643 C CA . PHE B 1 123 ? 21.793 38.759 4.459 1.00 21.97 273 PHE B CA 1
ATOM 2644 C C . PHE B 1 123 ? 21.966 37.912 3.186 1.00 21.95 273 PHE B C 1
ATOM 2645 O O . PHE B 1 123 ? 22.242 38.466 2.128 1.00 19.85 273 PHE B O 1
ATOM 2653 N N . ALA B 1 124 ? 21.856 36.588 3.288 1.00 19.70 274 ALA B N 1
ATOM 2654 C CA . ALA B 1 124 ? 22.145 35.769 2.145 1.00 19.77 274 ALA B CA 1
ATOM 2655 C C . ALA B 1 124 ? 21.223 36.063 1.033 1.00 21.92 274 ALA B C 1
ATOM 2656 O O . ALA B 1 124 ? 21.622 36.013 -0.159 1.00 19.52 274 ALA B O 1
ATOM 2658 N N . ARG B 1 125 ? 19.972 36.270 1.395 1.00 21.88 275 ARG B N 1
ATOM 2659 C CA . ARG B 1 125 ? 18.968 36.553 0.417 1.00 24.27 275 ARG B CA 1
ATOM 2660 C C . ARG B 1 125 ? 19.201 37.905 -0.305 1.00 21.42 275 ARG B C 1
ATOM 2661 O O . ARG B 1 125 ? 19.036 37.995 -1.499 1.00 21.58 275 ARG B O 1
ATOM 2669 N N . GLN B 1 126 ? 19.472 38.939 0.453 1.00 18.30 276 GLN B N 1
ATOM 2670 C CA . GLN B 1 126 ? 19.760 40.250 -0.084 1.00 18.56 276 GLN B CA 1
ATOM 2671 C C . GLN B 1 126 ? 20.940 40.222 -1.029 1.00 19.22 276 GLN B C 1
ATOM 2672 O O . GLN B 1 126 ? 20.929 40.847 -2.066 1.00 20.42 276 GLN B O 1
ATOM 2678 N N . ILE B 1 127 ? 21.981 39.487 -0.651 1.00 19.22 277 ILE B N 1
ATOM 2679 C CA . ILE B 1 127 ? 23.175 39.371 -1.475 1.00 18.64 277 ILE B CA 1
ATOM 2680 C C . ILE B 1 127 ? 22.886 38.619 -2.745 1.00 19.36 277 ILE B C 1
ATOM 2681 O O . ILE B 1 127 ? 23.271 39.020 -3.868 1.00 16.45 277 ILE B O 1
ATOM 2686 N N . ALA B 1 128 ? 22.228 37.483 -2.635 1.00 18.09 278 ALA B N 1
ATOM 2687 C CA . ALA B 1 128 ? 22.019 36.736 -3.865 1.00 18.74 278 ALA B CA 1
ATOM 2688 C C . ALA B 1 128 ? 21.234 37.576 -4.876 1.00 19.29 278 ALA B C 1
ATOM 2689 O O . ALA B 1 128 ? 21.436 37.472 -6.040 1.00 18.27 278 ALA B O 1
ATOM 2691 N N . TYR B 1 129 ? 20.268 38.351 -4.403 1.00 21.02 279 TYR B N 1
ATOM 2692 C CA . TYR B 1 129 ? 19.360 39.063 -5.299 1.00 21.19 279 TYR B CA 1
ATOM 2693 C C . TYR B 1 129 ? 20.019 40.320 -5.890 1.00 21.94 279 TYR B C 1
ATOM 2694 O O . TYR B 1 129 ? 19.770 40.620 -7.009 1.00 18.69 279 TYR B O 1
ATOM 2703 N N . SER B 1 130 ? 20.808 41.051 -5.080 1.00 20.77 280 SER B N 1
ATOM 2704 C CA . SER B 1 130 ? 21.208 42.425 -5.378 1.00 20.16 280 SER B CA 1
ATOM 2705 C C . SER B 1 130 ? 22.674 42.587 -5.624 1.00 19.96 280 SER B C 1
ATOM 2706 O O . SER B 1 130 ? 23.111 43.708 -5.820 1.00 22.49 280 SER B O 1
ATOM 2709 N N . HIS B 1 131 ? 23.452 41.499 -5.654 1.00 18.63 281 HIS B N 1
ATOM 2710 C CA . HIS B 1 131 ? 24.917 41.619 -5.740 1.00 18.16 281 HIS B CA 1
ATOM 2711 C C . HIS B 1 131 ? 25.407 42.157 -7.079 1.00 19.93 281 HIS B C 1
ATOM 2712 O O . HIS B 1 131 ? 26.609 42.492 -7.217 1.00 16.59 281 HIS B O 1
ATOM 2719 N N . HIS B 1 132 ? 24.513 42.249 -8.072 1.00 17.45 282 HIS B N 1
ATOM 2720 C CA . HIS B 1 132 ? 24.901 42.846 -9.329 1.00 18.35 282 HIS B CA 1
ATOM 2721 C C . HIS B 1 132 ? 24.173 44.222 -9.539 1.00 21.48 282 HIS B C 1
ATOM 2722 O O . HIS B 1 132 ? 24.104 44.729 -10.657 1.00 19.51 282 HIS B O 1
ATOM 2729 N N . GLU B 1 133 ? 23.553 44.767 -8.507 1.00 22.79 283 GLU B N 1
ATOM 2730 C CA . GLU B 1 133 ? 23.043 46.119 -8.601 1.00 24.62 283 GLU B CA 1
ATOM 2731 C C . GLU B 1 133 ? 24.203 47.099 -8.527 1.00 24.01 283 GLU B C 1
ATOM 2732 O O . GLU B 1 133 ? 25.234 46.780 -7.933 1.00 26.00 283 GLU B O 1
ATOM 2738 N N . ARG B 1 134 ? 24.011 48.274 -9.088 1.00 21.54 284 ARG B N 1
ATOM 2739 C CA . ARG B 1 134 ? 25.023 49.312 -9.205 1.00 22.04 284 ARG B CA 1
ATOM 2740 C C . ARG B 1 134 ? 24.570 50.563 -8.467 1.00 21.78 284 ARG B C 1
ATOM 2741 O O . ARG B 1 134 ? 23.405 50.889 -8.479 1.00 20.91 284 ARG B O 1
ATOM 2749 N N . TRP B 1 135 ? 25.468 51.206 -7.765 1.00 20.40 285 TRP B N 1
ATOM 2750 C CA . TRP B 1 135 ? 25.149 52.418 -7.101 1.00 23.90 285 TRP B CA 1
ATOM 2751 C C . TRP B 1 135 ? 24.367 53.437 -8.005 1.00 23.53 285 TRP B C 1
ATOM 2752 O O . TRP B 1 135 ? 23.474 54.062 -7.509 1.00 20.64 285 TRP B O 1
ATOM 2763 N N . ASP B 1 136 ? 24.696 53.543 -9.290 1.00 24.05 286 ASP B N 1
ATOM 2764 C CA . ASP B 1 136 ? 24.060 54.506 -10.229 1.00 24.41 286 ASP B CA 1
ATOM 2765 C C . ASP B 1 136 ? 22.757 53.959 -10.850 1.00 25.38 286 ASP B C 1
ATOM 2766 O O . ASP B 1 136 ? 22.248 54.481 -11.823 1.00 24.74 286 ASP B O 1
ATOM 2771 N N . GLY B 1 137 ? 22.233 52.858 -10.355 1.00 24.26 287 GLY B N 1
ATOM 2772 C CA . GLY B 1 137 ? 20.945 52.346 -10.836 1.00 23.46 287 GLY B CA 1
ATOM 2773 C C . GLY B 1 137 ? 21.010 51.629 -12.163 1.00 24.78 287 GLY B C 1
ATOM 2774 O O . GLY B 1 137 ? 19.991 51.206 -12.698 1.00 28.35 287 GLY B O 1
ATOM 2775 N N . ARG B 1 138 ? 22.187 51.400 -12.702 1.00 25.83 288 ARG B N 1
ATOM 2776 C CA . ARG B 1 138 ? 22.230 50.718 -13.991 1.00 29.77 288 ARG B CA 1
ATOM 2777 C C . ARG B 1 138 ? 22.403 49.186 -13.947 1.00 30.18 288 ARG B C 1
ATOM 2778 O O . ARG B 1 138 ? 22.647 48.548 -14.984 1.00 26.31 288 ARG B O 1
ATOM 2786 N N . GLY B 1 139 ? 22.302 48.573 -12.772 1.00 27.56 289 GLY B N 1
ATOM 2787 C CA . GLY B 1 139 ? 22.559 47.123 -12.714 1.00 30.09 289 GLY B CA 1
ATOM 2788 C C . GLY B 1 139 ? 21.295 46.342 -12.850 1.00 32.25 289 GLY B C 1
ATOM 2789 O O . GLY B 1 139 ? 20.308 46.834 -13.359 1.00 33.05 289 GLY B O 1
ATOM 2790 N N . PHE B 1 140 ? 21.300 45.132 -12.342 1.00 32.78 290 PHE B N 1
ATOM 2791 C CA . PHE B 1 140 ? 20.191 44.229 -12.494 1.00 27.95 290 PHE B CA 1
ATOM 2792 C C . PHE B 1 140 ? 20.059 43.434 -11.197 1.00 30.68 290 PHE B C 1
ATOM 2793 O O . PHE B 1 140 ? 21.046 43.335 -10.474 1.00 29.70 290 PHE B O 1
ATOM 2801 N N . PRO B 1 141 ? 18.856 42.869 -10.913 1.00 32.52 291 PRO B N 1
ATOM 2802 C CA . PRO B 1 141 ? 17.725 42.764 -11.891 1.00 33.92 291 PRO B CA 1
ATOM 2803 C C . PRO B 1 141 ? 16.679 43.892 -11.779 1.00 33.63 291 PRO B C 1
ATOM 2804 O O . PRO B 1 141 ? 15.749 43.983 -12.619 1.00 30.58 291 PRO B O 1
ATOM 2808 N N . GLU B 1 142 ? 16.803 44.719 -10.760 1.00 29.47 292 GLU B N 1
ATOM 2809 C CA . GLU B 1 142 ? 15.805 45.739 -10.525 1.00 34.54 292 GLU B CA 1
ATOM 2810 C C . GLU B 1 142 ? 16.204 47.159 -10.880 1.00 35.16 292 GLU B C 1
ATOM 2811 O O . GLU B 1 142 ? 15.339 48.029 -10.854 1.00 34.49 292 GLU B O 1
ATOM 2817 N N . GLY B 1 143 ? 17.502 47.426 -11.088 1.00 32.82 293 GLY B N 1
ATOM 2818 C CA . GLY B 1 143 ? 17.989 48.791 -11.238 1.00 29.30 293 GLY B CA 1
ATOM 2819 C C . GLY B 1 143 ? 17.856 49.614 -9.988 1.00 31.74 293 GLY B C 1
ATOM 2820 O O . GLY B 1 143 ? 17.638 50.796 -10.060 1.00 29.62 293 GLY B O 1
ATOM 2821 N N . LEU B 1 144 ? 18.032 49.001 -8.806 1.00 30.46 294 LEU B N 1
ATOM 2822 C CA . LEU B 1 144 ? 18.061 49.773 -7.585 1.00 31.69 294 LEU B CA 1
ATOM 2823 C C . LEU B 1 144 ? 19.238 50.751 -7.630 1.00 29.79 294 LEU B C 1
ATOM 2824 O O . LEU B 1 144 ? 20.282 50.410 -8.183 1.00 29.79 294 LEU B O 1
ATOM 2829 N N . ALA B 1 145 ? 19.125 51.861 -6.913 1.00 27.22 295 ALA B N 1
ATOM 2830 C CA . ALA B 1 145 ? 20.168 52.879 -6.876 1.00 28.04 295 ALA B CA 1
ATOM 2831 C C . ALA B 1 145 ? 20.442 53.390 -5.486 1.00 26.31 295 ALA B C 1
ATOM 2832 O O . ALA B 1 145 ? 19.583 53.345 -4.627 1.00 28.07 295 ALA B O 1
ATOM 2834 N N . GLY B 1 146 ? 21.655 53.873 -5.230 1.00 23.97 296 GLY B N 1
ATOM 2835 C CA . GLY B 1 146 ? 21.979 54.480 -3.920 1.00 25.60 296 GLY B CA 1
ATOM 2836 C C . GLY B 1 146 ? 21.724 53.572 -2.719 1.00 29.31 296 GLY B C 1
ATOM 2837 O O . GLY B 1 146 ? 21.908 52.325 -2.798 1.00 30.57 296 GLY B O 1
ATOM 2838 N N . GLU B 1 147 ? 21.264 54.167 -1.628 1.00 30.68 297 GLU B N 1
ATOM 2839 C CA . GLU B 1 147 ? 20.967 53.409 -0.411 1.00 34.21 297 GLU B CA 1
ATOM 2840 C C . GLU B 1 147 ? 19.744 52.533 -0.525 1.00 31.54 297 GLU B C 1
ATOM 2841 O O . GLU B 1 147 ? 19.426 51.807 0.392 1.00 31.44 297 GLU B O 1
ATOM 2847 N N . ARG B 1 148 ? 19.101 52.507 -1.662 1.00 29.31 298 ARG B N 1
ATOM 2848 C CA . ARG B 1 148 ? 18.080 51.495 -1.828 1.00 32.26 298 ARG B CA 1
ATOM 2849 C C . ARG B 1 148 ? 18.657 50.086 -2.087 1.00 33.67 298 ARG B C 1
ATOM 2850 O O . ARG B 1 148 ? 17.950 49.092 -1.975 1.00 30.89 298 ARG B O 1
ATOM 2858 N N . ILE B 1 149 ? 19.930 49.986 -2.425 1.00 26.27 299 ILE B N 1
ATOM 2859 C CA . ILE B 1 149 ? 20.558 48.671 -2.480 1.00 25.68 299 ILE B CA 1
ATOM 2860 C C . ILE B 1 149 ? 20.919 48.269 -1.051 1.00 21.97 299 ILE B C 1
ATOM 2861 O O . ILE B 1 149 ? 21.549 49.025 -0.327 1.00 18.55 299 ILE B O 1
ATOM 2866 N N . PRO B 1 150 ? 20.504 47.085 -0.609 1.00 22.87 300 PRO B N 1
ATOM 2867 C CA . PRO B 1 150 ? 20.954 46.682 0.780 1.00 24.80 300 PRO B CA 1
ATOM 2868 C C . PRO B 1 150 ? 22.466 46.723 1.024 1.00 21.79 300 PRO B C 1
ATOM 2869 O O . PRO B 1 150 ? 23.244 46.393 0.107 1.00 21.72 300 PRO B O 1
ATOM 2873 N N . LEU B 1 151 ? 22.876 47.150 2.204 1.00 22.76 301 LEU B N 1
ATOM 2874 C CA . LEU B 1 151 ? 24.279 47.321 2.501 1.00 23.24 301 LEU B CA 1
ATOM 2875 C C . LEU B 1 151 ? 25.111 46.058 2.161 1.00 23.86 301 LEU B C 1
ATOM 2876 O O . LEU B 1 151 ? 26.172 46.146 1.521 1.00 20.64 301 LEU B O 1
ATOM 2881 N N . ALA B 1 152 ? 24.608 44.888 2.525 1.00 22.14 302 ALA B N 1
ATOM 2882 C CA . ALA B 1 152 ? 25.351 43.672 2.315 1.00 22.18 302 ALA B CA 1
ATOM 2883 C C . ALA B 1 152 ? 25.671 43.483 0.815 1.00 24.64 302 ALA B C 1
ATOM 2884 O O . ALA B 1 152 ? 26.779 42.999 0.451 1.00 25.24 302 ALA B O 1
ATOM 2886 N N . ALA B 1 153 ? 24.719 43.832 -0.046 1.00 20.59 303 ALA B N 1
ATOM 2887 C CA . ALA B 1 153 ? 24.919 43.656 -1.476 1.00 21.35 303 ALA B CA 1
ATOM 2888 C C . ALA B 1 153 ? 25.873 44.676 -2.050 1.00 21.15 303 ALA B C 1
ATOM 2889 O O . ALA B 1 153 ? 26.605 44.384 -3.017 1.00 19.25 303 ALA B O 1
ATOM 2891 N N . ARG B 1 154 ? 25.958 45.795 -1.408 1.00 19.21 304 ARG B N 1
ATOM 2892 C CA . ARG B 1 154 ? 26.913 46.817 -1.840 1.00 22.68 304 ARG B CA 1
ATOM 2893 C C . ARG B 1 154 ? 28.337 46.438 -1.523 1.00 21.07 304 ARG B C 1
ATOM 2894 O O . ARG B 1 154 ? 29.273 46.706 -2.310 1.00 20.86 304 ARG B O 1
ATOM 2902 N N . ILE B 1 155 ? 28.513 45.822 -0.373 1.00 20.25 305 ILE B N 1
ATOM 2903 C CA . ILE B 1 155 ? 29.833 45.287 0.038 1.00 21.36 305 ILE B CA 1
ATOM 2904 C C . ILE B 1 155 ? 30.255 44.138 -0.875 1.00 19.04 305 ILE B C 1
ATOM 2905 O O . ILE B 1 155 ? 31.350 44.088 -1.368 1.00 20.45 305 ILE B O 1
ATOM 2910 N N . VAL B 1 156 ? 29.347 43.219 -1.139 1.00 19.45 306 VAL B N 1
ATOM 2911 C CA . VAL B 1 156 ? 29.692 42.083 -1.953 1.00 17.55 306 VAL B CA 1
ATOM 2912 C C . VAL B 1 156 ? 29.989 42.447 -3.387 1.00 18.63 306 VAL B C 1
ATOM 2913 O O . VAL B 1 156 ? 30.890 41.849 -4.028 1.00 17.62 306 VAL B O 1
ATOM 2917 N N . ALA B 1 157 ? 29.255 43.403 -3.943 1.00 19.22 307 ALA B N 1
ATOM 2918 C CA . ALA B 1 157 ? 29.542 43.858 -5.308 1.00 18.69 307 ALA B CA 1
ATOM 2919 C C . ALA B 1 157 ? 30.991 44.325 -5.485 1.00 17.54 307 ALA B C 1
ATOM 2920 O O . ALA B 1 157 ? 31.636 43.999 -6.426 1.00 18.54 307 ALA B O 1
ATOM 2922 N N . LEU B 1 158 ? 31.512 45.031 -4.518 1.00 19.97 308 LEU B N 1
ATOM 2923 C CA . LEU B 1 158 ? 32.874 45.494 -4.584 1.00 20.45 308 LEU B CA 1
ATOM 2924 C C . LEU B 1 158 ? 33.848 44.316 -4.456 1.00 21.67 308 LEU B C 1
ATOM 2925 O O . LEU B 1 158 ? 34.749 44.153 -5.262 1.00 20.68 308 LEU B O 1
ATOM 2930 N N . ALA B 1 159 ? 33.646 43.480 -3.467 1.00 21.06 309 ALA B N 1
ATOM 2931 C CA . ALA B 1 159 ? 34.456 42.296 -3.307 1.00 22.56 309 ALA B CA 1
ATOM 2932 C C . ALA B 1 159 ? 34.471 41.444 -4.536 1.00 21.13 309 ALA B C 1
ATOM 2933 O O . ALA B 1 159 ? 35.506 40.935 -4.961 1.00 20.82 309 ALA B O 1
ATOM 2935 N N . ASP B 1 160 ? 33.320 41.280 -5.123 1.00 21.02 310 ASP B N 1
ATOM 2936 C CA . ASP B 1 160 ? 33.196 40.389 -6.317 1.00 21.74 310 ASP B CA 1
ATOM 2937 C C . ASP B 1 160 ? 33.964 40.962 -7.498 1.00 22.49 310 ASP B C 1
ATOM 2938 O O . ASP B 1 160 ? 34.562 40.220 -8.253 1.00 21.02 310 ASP B O 1
ATOM 2943 N N . ARG B 1 161 ? 33.897 42.288 -7.696 1.00 20.49 311 ARG B N 1
ATOM 2944 C CA . ARG B 1 161 ? 34.624 42.914 -8.802 1.00 19.87 311 ARG B CA 1
ATOM 2945 C C . ARG B 1 161 ? 36.132 42.843 -8.553 1.00 18.68 311 ARG B C 1
ATOM 2946 O O . ARG B 1 161 ? 36.880 42.481 -9.437 1.00 19.46 311 ARG B O 1
ATOM 2954 N N . TYR B 1 162 ? 36.581 43.131 -7.353 1.00 20.53 312 TYR B N 1
ATOM 2955 C CA . TYR B 1 162 ? 37.979 42.949 -7.063 1.00 20.96 312 TYR B CA 1
ATOM 2956 C C . TYR B 1 162 ? 38.450 41.537 -7.407 1.00 21.51 312 TYR B C 1
ATOM 2957 O O . TYR B 1 162 ? 39.524 41.371 -8.031 1.00 19.50 312 TYR B O 1
ATOM 2966 N N . ASP B 1 163 ? 37.687 40.534 -6.997 1.00 19.78 313 ASP B N 1
ATOM 2967 C CA . ASP B 1 163 ? 38.094 39.161 -7.204 1.00 18.68 313 ASP B CA 1
ATOM 2968 C C . ASP B 1 163 ? 38.157 38.853 -8.653 1.00 20.80 313 ASP B C 1
ATOM 2969 O O . ASP B 1 163 ? 39.051 38.144 -9.116 1.00 20.62 313 ASP B O 1
ATOM 2974 N N . GLU B 1 164 ? 37.186 39.337 -9.409 1.00 22.73 314 GLU B N 1
ATOM 2975 C CA . GLU B 1 164 ? 37.155 39.048 -10.819 1.00 25.05 314 GLU B CA 1
ATOM 2976 C C . GLU B 1 164 ? 38.344 39.720 -11.538 1.00 24.29 314 GLU B C 1
ATOM 2977 O O . GLU B 1 164 ? 38.979 39.091 -12.331 1.00 22.19 314 GLU B O 1
ATOM 2983 N N . LEU B 1 165 ? 38.699 40.948 -11.178 1.00 23.23 315 LEU B N 1
ATOM 2984 C CA . LEU B 1 165 ? 39.849 41.606 -11.782 1.00 23.02 315 LEU B CA 1
ATOM 2985 C C . LEU B 1 165 ? 41.159 40.895 -11.454 1.00 25.46 315 LEU B C 1
ATOM 2986 O O . LEU B 1 165 ? 42.052 40.892 -12.304 1.00 24.13 315 LEU B O 1
ATOM 2991 N N . THR B 1 166 ? 41.309 40.336 -10.248 1.00 23.35 316 THR B N 1
ATOM 2992 C CA . THR B 1 166 ? 42.625 39.827 -9.813 1.00 25.72 316 THR B CA 1
ATOM 2993 C C . THR B 1 166 ? 42.724 38.308 -9.889 1.00 27.24 316 THR B C 1
ATOM 2994 O O . THR B 1 166 ? 43.586 37.728 -9.325 1.00 33.77 316 THR B O 1
ATOM 2998 N N . SER B 1 167 ? 41.820 37.669 -10.600 1.00 29.26 317 SER B N 1
ATOM 2999 C CA . SER B 1 167 ? 41.897 36.242 -10.872 1.00 35.18 317 SER B CA 1
ATOM 3000 C C . SER B 1 167 ? 41.778 35.985 -12.414 1.00 35.59 317 SER B C 1
ATOM 3001 O O . SER B 1 167 ? 41.554 36.925 -13.208 1.00 35.12 317 SER B O 1
ATOM 3004 N N . ARG B 1 168 ? 42.032 34.752 -12.824 1.00 39.76 318 ARG B N 1
ATOM 3005 C CA . ARG B 1 168 ? 42.175 34.366 -14.280 1.00 48.91 318 ARG B CA 1
ATOM 3006 C C . ARG B 1 168 ? 40.842 34.487 -14.982 1.00 51.45 318 ARG B C 1
ATOM 3007 O O . ARG B 1 168 ? 39.798 34.262 -14.359 1.00 52.61 318 ARG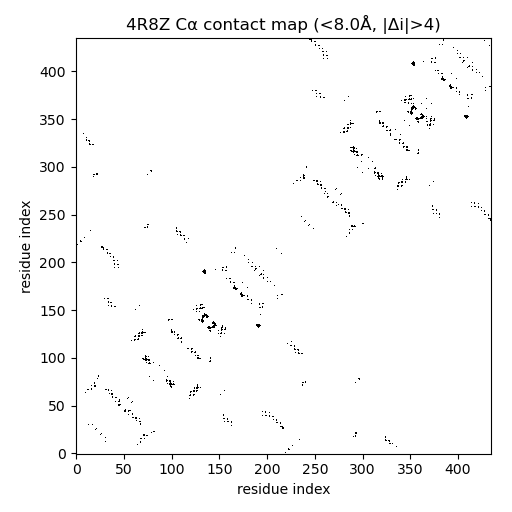 B O 1
ATOM 3015 N N . HIS B 1 169 ? 40.874 34.843 -16.273 1.00 65.15 319 HIS B N 1
ATOM 3016 C CA . HIS B 1 169 ? 39.724 34.629 -17.231 1.00 65.99 319 HIS B CA 1
ATOM 3017 C C . HIS B 1 169 ? 40.181 34.164 -18.618 1.00 75.64 319 HIS B C 1
ATOM 3018 O O . HIS B 1 169 ? 41.364 34.350 -18.976 1.00 71.61 319 HIS B O 1
ATOM 3025 N N . ALA B 1 170 ? 39.266 33.686 -19.448 1.00 79.02 320 ALA B N 1
ATOM 3026 C CA . ALA B 1 170 ? 39.663 33.247 -20.778 1.00 82.26 320 ALA B CA 1
ATOM 3027 C C . ALA B 1 170 ? 40.275 34.408 -21.567 1.00 73.89 320 ALA B C 1
ATOM 3028 O O . ALA B 1 170 ? 41.263 34.228 -22.280 1.00 76.19 320 ALA B O 1
ATOM 3030 N N . TYR B 1 171 ? 39.686 35.593 -21.438 0.0000 30.00 321 TYR B N 1
ATOM 3031 C CA . TYR B 1 171 ? 40.165 36.783 -22.146 0.0000 30.00 321 TYR B CA 1
ATOM 3032 C C . TYR B 1 171 ? 41.574 37.259 -21.764 0.0000 30.00 321 TYR B C 1
ATOM 3033 O O . TYR B 1 171 ? 42.356 37.651 -22.631 0.0000 30.00 321 TYR B O 1
ATOM 3042 N N . ARG B 1 172 ? 41.890 37.233 -20.472 1.00 62.68 322 ARG B N 1
ATOM 3043 C CA . ARG B 1 172 ? 43.180 37.771 -19.959 1.00 69.95 322 ARG B CA 1
ATOM 3044 C C . ARG B 1 172 ? 43.753 37.089 -18.713 1.00 70.61 322 ARG B C 1
ATOM 3045 O O . ARG B 1 172 ? 43.052 36.388 -17.958 1.00 74.31 322 ARG B O 1
ATOM 3053 N N . PRO B 1 173 ? 45.024 37.378 -18.408 1.00 68.65 323 PRO B N 1
ATOM 3054 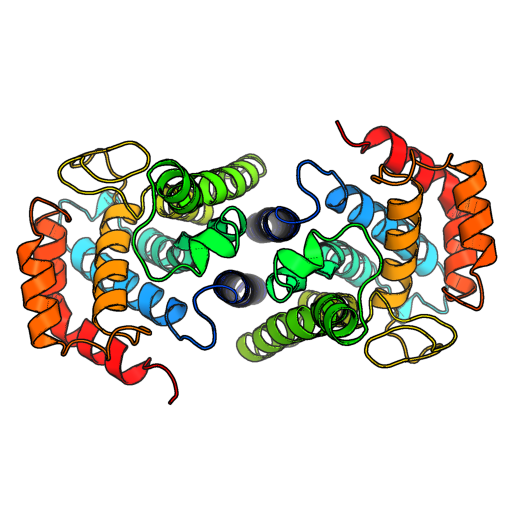C CA . PRO B 1 173 ? 45.516 37.061 -17.029 1.00 64.48 323 PRO B CA 1
ATOM 3055 C C . PRO B 1 173 ? 44.972 38.009 -15.935 1.00 52.77 323 PRO B C 1
ATOM 3056 O O . PRO B 1 173 ? 44.430 39.072 -16.252 1.00 44.22 323 PRO B O 1
ATOM 3060 N N . PRO B 1 174 ? 45.180 37.658 -14.656 1.00 46.40 324 PRO B N 1
ATOM 3061 C CA . PRO B 1 174 ? 44.758 38.623 -13.635 1.00 44.12 324 PRO B CA 1
ATOM 3062 C C . PRO B 1 174 ? 45.405 40.005 -13.831 1.00 43.08 324 PRO B C 1
ATOM 3063 O O . PRO B 1 174 ? 46.526 40.083 -14.289 1.00 45.33 324 PRO B O 1
ATOM 3067 N N . LEU B 1 175 ? 44.687 41.082 -13.514 1.00 37.97 325 LEU B N 1
ATOM 3068 C CA . LEU B 1 175 ? 45.290 42.379 -13.343 1.00 32.63 325 LEU B CA 1
ATOM 3069 C C . LEU B 1 175 ? 46.091 42.414 -12.084 1.00 33.52 325 LEU B C 1
ATOM 3070 O O . LEU B 1 175 ? 45.690 41.870 -11.047 1.00 32.63 325 LEU B O 1
ATOM 3075 N N . ALA B 1 176 ? 47.211 43.103 -12.160 1.00 28.95 326 ALA B N 1
ATOM 3076 C CA . ALA B 1 176 ? 48.017 43.406 -10.997 1.00 30.51 326 ALA B CA 1
ATOM 3077 C C . ALA B 1 176 ? 47.210 44.210 -9.965 1.00 28.62 326 ALA B C 1
ATOM 3078 O O . ALA B 1 176 ? 46.380 45.028 -10.318 1.00 31.44 326 ALA B O 1
ATOM 3080 N N . HIS B 1 177 ? 47.550 44.004 -8.709 1.00 24.36 327 HIS B N 1
ATOM 3081 C CA . HIS B 1 177 ? 46.867 44.587 -7.612 1.00 24.13 327 HIS B CA 1
ATOM 3082 C C . HIS B 1 177 ? 46.788 46.103 -7.774 1.00 26.52 327 HIS B C 1
ATOM 3083 O O . HIS B 1 177 ? 45.731 46.689 -7.631 1.00 26.98 327 HIS B O 1
ATOM 3090 N N . ALA B 1 178 ? 47.911 46.751 -8.040 1.00 28.48 328 ALA B N 1
ATOM 3091 C CA . ALA B 1 178 ? 47.922 48.212 -8.039 1.00 32.34 328 ALA B CA 1
ATOM 3092 C C . ALA B 1 178 ? 46.939 48.808 -9.091 1.00 33.74 328 ALA B C 1
ATOM 3093 O O . ALA B 1 178 ? 46.297 49.802 -8.843 1.00 33.64 328 ALA B O 1
ATOM 3095 N N . GLU B 1 179 ? 46.829 48.163 -10.241 1.00 30.48 329 GLU B N 1
ATOM 3096 C CA . GLU B 1 179 ? 45.893 48.554 -11.256 1.00 32.18 329 GLU B CA 1
ATOM 3097 C C . GLU B 1 179 ? 44.455 48.214 -10.917 1.00 31.86 329 GLU B C 1
ATOM 3098 O O . GLU B 1 179 ? 43.585 49.047 -11.174 1.00 30.81 329 GLU B O 1
ATOM 3104 N N . ALA B 1 180 ? 44.212 47.083 -10.287 1.00 25.33 330 ALA B N 1
ATOM 3105 C CA . ALA B 1 180 ? 42.882 46.771 -9.822 1.00 28.25 330 ALA B CA 1
ATOM 3106 C C . ALA B 1 180 ? 42.400 47.811 -8.814 1.00 26.50 330 ALA B C 1
ATOM 3107 O O . ALA B 1 180 ? 41.258 48.184 -8.839 1.00 29.01 330 ALA B O 1
ATOM 3109 N N . VAL B 1 181 ? 43.282 48.296 -7.958 1.00 24.33 331 VAL B N 1
ATOM 3110 C CA . VAL B 1 181 ? 42.899 49.307 -7.007 1.00 25.19 331 VAL B CA 1
ATOM 3111 C C . VAL B 1 181 ? 42.403 50.577 -7.711 1.00 27.49 331 VAL B C 1
ATOM 3112 O O . VAL B 1 181 ? 41.352 51.108 -7.383 1.00 25.41 331 VAL B O 1
ATOM 3116 N N . LEU B 1 182 ? 43.139 51.020 -8.710 1.00 27.35 332 LEU B N 1
ATOM 3117 C CA . LEU B 1 182 ? 42.762 52.224 -9.423 1.00 30.91 332 LEU B CA 1
ATOM 3118 C C . LEU B 1 182 ? 41.435 52.042 -10.114 1.00 26.29 332 LEU B C 1
ATOM 3119 O O . LEU B 1 182 ? 40.623 52.918 -10.118 1.00 22.93 332 LEU B O 1
ATOM 3124 N N . LEU B 1 183 ? 41.243 50.872 -10.685 1.00 24.55 333 LEU B N 1
ATOM 3125 C CA . LEU B 1 183 ? 40.023 50.549 -11.372 1.00 26.27 333 LEU B CA 1
ATOM 3126 C C . LEU B 1 183 ? 38.818 50.551 -10.448 1.00 27.86 333 LEU B C 1
ATOM 3127 O O . LEU B 1 183 ? 37.790 51.057 -10.805 1.00 32.82 333 LEU B O 1
ATOM 3132 N N . ILE B 1 184 ? 38.958 49.992 -9.261 1.00 24.80 334 ILE B N 1
ATOM 3133 C CA . ILE B 1 184 ? 37.886 50.041 -8.298 1.00 23.29 334 ILE B CA 1
ATOM 3134 C C . ILE B 1 184 ? 37.598 51.462 -7.828 1.00 24.62 334 ILE B C 1
ATOM 3135 O O . ILE B 1 184 ? 36.461 51.833 -7.671 1.00 23.39 334 ILE B O 1
ATOM 3140 N N . GLN B 1 185 ? 38.643 52.252 -7.662 1.00 22.01 335 GLN B N 1
ATOM 3141 C CA . GLN B 1 185 ? 38.465 53.642 -7.340 1.00 26.24 335 GLN B CA 1
ATOM 3142 C C . GLN B 1 185 ? 37.693 54.363 -8.445 1.00 23.17 335 GLN B C 1
ATOM 3143 O O . GLN B 1 185 ? 36.882 55.191 -8.180 1.00 25.09 335 GLN B O 1
ATOM 3149 N N . ALA B 1 186 ? 37.964 54.016 -9.676 1.00 22.19 336 ALA B N 1
ATOM 3150 C CA . ALA B 1 186 ? 37.286 54.611 -10.790 1.00 26.55 336 ALA B CA 1
ATOM 3151 C C . ALA B 1 186 ? 35.786 54.303 -10.812 1.00 29.39 336 ALA B C 1
ATOM 3152 O O . ALA B 1 186 ? 35.053 54.972 -11.472 1.00 31.04 336 ALA B O 1
ATOM 3154 N N . GLY B 1 187 ? 35.337 53.271 -10.114 1.00 28.36 337 GLY B N 1
ATOM 3155 C CA . GLY B 1 187 ? 33.918 52.969 -10.097 1.00 24.64 337 GLY B CA 1
ATOM 3156 C C . GLY B 1 187 ? 33.154 53.661 -8.954 1.00 28.48 337 GLY B C 1
ATOM 3157 O O . GLY B 1 187 ? 31.950 53.442 -8.818 1.00 27.63 337 GLY B O 1
ATOM 3158 N N . ALA B 1 188 ? 33.839 54.451 -8.121 1.00 26.97 338 ALA B N 1
ATOM 3159 C CA . ALA B 1 188 ? 33.169 55.148 -7.028 1.00 32.65 338 ALA B CA 1
ATOM 3160 C C . ALA B 1 188 ? 32.033 56.051 -7.589 1.00 33.37 338 ALA B C 1
ATOM 3161 O O . ALA B 1 188 ? 32.264 56.840 -8.463 1.00 29.60 338 ALA B O 1
ATOM 3163 N N . GLY B 1 189 ? 30.822 55.933 -7.084 1.00 35.23 339 GLY B N 1
ATOM 3164 C CA . GLY B 1 189 ? 29.729 56.801 -7.568 1.00 33.47 339 GLY B CA 1
ATOM 3165 C C . GLY B 1 189 ? 29.075 56.255 -8.828 1.00 32.29 339 GLY B C 1
ATOM 3166 O O . GLY B 1 189 ? 28.008 56.719 -9.178 1.00 30.14 339 GLY B O 1
ATOM 3167 N N . SER B 1 190 ? 29.613 55.206 -9.458 1.00 27.99 340 SER B N 1
ATOM 3168 C CA . SER B 1 190 ? 28.869 54.567 -10.535 1.00 29.75 340 SER B CA 1
ATOM 3169 C C . SER B 1 190 ? 28.521 53.103 -10.172 1.00 26.24 340 SER B C 1
ATOM 3170 O O . SER B 1 190 ? 27.378 52.779 -9.883 1.00 25.23 340 SER B O 1
ATOM 3173 N N . GLU B 1 191 ? 29.499 52.213 -10.214 1.00 25.90 341 GLU B N 1
ATOM 3174 C CA . GLU B 1 191 ? 29.333 50.862 -9.735 1.00 25.57 341 GLU B CA 1
ATOM 3175 C C . GLU B 1 191 ? 29.130 50.780 -8.232 1.00 21.23 341 GLU B C 1
ATOM 3176 O O . GLU B 1 191 ? 28.260 50.037 -7.784 1.00 17.04 341 GLU B O 1
ATOM 3182 N N . PHE B 1 192 ? 29.886 51.541 -7.478 1.00 20.45 342 PHE B N 1
ATOM 3183 C CA . PHE B 1 192 ? 30.011 51.310 -6.036 1.00 23.41 342 PHE B CA 1
ATOM 3184 C C . PHE B 1 192 ? 29.644 52.551 -5.232 1.00 27.39 342 PHE B C 1
ATOM 3185 O O . PHE B 1 192 ? 29.869 53.680 -5.671 1.00 25.91 342 PHE B O 1
ATOM 3193 N N . ASP B 1 193 ? 29.166 52.306 -4.012 1.00 25.05 343 ASP B N 1
ATOM 3194 C CA . ASP B 1 193 ? 29.022 53.313 -2.984 1.00 26.79 343 ASP B CA 1
ATOM 3195 C C . ASP B 1 193 ? 30.379 53.993 -2.674 1.00 29.58 343 ASP B C 1
ATOM 3196 O O . ASP B 1 193 ? 31.315 53.324 -2.324 1.00 29.65 343 ASP B O 1
ATOM 3201 N N . PRO B 1 194 ? 30.457 55.323 -2.722 1.00 29.43 344 PRO B N 1
ATOM 3202 C CA . PRO B 1 194 ? 31.757 55.907 -2.591 1.00 30.34 344 PRO B CA 1
ATOM 3203 C C . PRO B 1 194 ? 32.355 55.663 -1.240 1.00 30.81 344 PRO B C 1
ATOM 3204 O O . PRO B 1 194 ? 33.558 55.705 -1.117 1.00 27.86 344 PRO B O 1
ATOM 3208 N N . ARG B 1 195 ? 31.540 55.467 -0.219 1.00 31.59 345 ARG B N 1
ATOM 3209 C CA . ARG B 1 195 ? 32.072 55.157 1.116 1.00 30.12 345 ARG B CA 1
ATOM 3210 C C . ARG B 1 195 ? 32.628 53.746 1.207 1.00 27.95 345 ARG B C 1
ATOM 3211 O O . ARG B 1 195 ? 33.526 53.471 2.013 1.00 24.74 345 ARG B O 1
ATOM 3219 N N . LEU B 1 196 ? 32.147 52.832 0.382 1.00 26.47 346 LEU B N 1
ATOM 3220 C CA . LEU B 1 196 ? 32.772 51.516 0.389 1.00 25.93 346 LEU B CA 1
ATOM 3221 C C . LEU B 1 196 ? 34.075 51.574 -0.336 1.00 24.73 346 LEU B C 1
ATOM 3222 O O . LEU B 1 196 ? 34.976 50.840 -0.013 1.00 23.19 346 LEU B O 1
ATOM 3227 N N . VAL B 1 197 ? 34.165 52.431 -1.353 1.00 23.80 347 VAL B N 1
ATOM 3228 C CA . VAL B 1 197 ? 35.426 52.619 -2.031 1.00 26.14 347 VAL B CA 1
ATOM 3229 C C . VAL B 1 197 ? 36.495 53.191 -1.089 1.00 27.37 347 VAL B C 1
ATOM 3230 O O . VAL B 1 197 ? 37.633 52.700 -1.126 1.00 28.44 347 VAL B O 1
ATOM 3234 N N . GLU B 1 198 ? 36.132 54.172 -0.264 1.00 26.07 348 GLU B N 1
ATOM 3235 C CA . GLU B 1 198 ? 37.034 54.675 0.807 1.00 36.44 348 GLU B CA 1
ATOM 3236 C C . GLU B 1 198 ? 37.512 53.527 1.715 1.00 32.56 348 GLU B C 1
ATOM 3237 O O . GLU B 1 198 ? 38.645 53.469 2.090 1.00 29.31 348 GLU B O 1
ATOM 3243 N N . ALA B 1 199 ? 36.596 52.688 2.155 1.00 28.14 349 ALA B N 1
ATOM 3244 C CA . ALA B 1 199 ? 36.958 51.599 3.025 1.00 27.34 349 ALA B CA 1
ATOM 3245 C C . ALA B 1 199 ? 37.879 50.637 2.322 1.00 25.15 349 ALA B C 1
ATOM 3246 O O . ALA B 1 199 ? 38.884 50.258 2.880 1.00 25.85 349 ALA B O 1
ATOM 3248 N N . PHE B 1 200 ? 37.544 50.256 1.089 1.00 24.12 350 PHE B N 1
ATOM 3249 C CA . PHE B 1 200 ? 38.446 49.444 0.272 1.00 24.64 350 PHE B CA 1
ATOM 3250 C C . PHE B 1 200 ? 39.866 50.015 0.145 1.00 27.16 350 PHE B C 1
ATOM 3251 O O . PHE B 1 200 ? 40.890 49.292 0.307 1.00 23.24 350 PHE B O 1
ATOM 3259 N N . VAL B 1 201 ? 39.946 51.318 -0.110 1.00 23.83 351 VAL B N 1
ATOM 3260 C CA . VAL B 1 201 ? 41.279 51.924 -0.209 1.00 30.07 351 VAL B CA 1
ATOM 3261 C C . VAL B 1 201 ? 42.049 51.774 1.107 1.00 27.64 351 VAL B C 1
ATOM 3262 O O . VAL B 1 201 ? 43.230 51.531 1.092 1.00 26.50 351 VAL B O 1
ATOM 3266 N N . ALA B 1 202 ? 41.389 51.878 2.238 1.00 28.77 352 ALA B N 1
ATOM 3267 C CA . ALA B 1 202 ? 42.125 51.755 3.525 1.00 33.00 352 ALA B CA 1
ATOM 3268 C C . ALA B 1 202 ? 42.532 50.314 3.804 1.00 35.48 352 ALA B C 1
ATOM 3269 O O . ALA B 1 202 ? 43.539 50.093 4.455 1.00 35.35 352 ALA B O 1
ATOM 3271 N N . VAL B 1 203 ? 41.782 49.337 3.284 1.00 29.98 353 VAL B N 1
ATOM 3272 C CA . VAL B 1 203 ? 42.187 47.928 3.468 1.00 29.32 353 VAL B CA 1
ATOM 3273 C C . VAL B 1 203 ? 42.846 47.257 2.249 1.00 27.94 353 VAL B C 1
ATOM 3274 O O . VAL B 1 203 ? 42.986 46.048 2.224 1.00 27.25 353 VAL B O 1
ATOM 3278 N N . ALA B 1 204 ? 43.306 48.039 1.266 1.00 26.78 354 ALA B N 1
ATOM 3279 C CA . ALA B 1 204 ? 43.704 47.473 -0.010 1.00 25.24 354 ALA B CA 1
ATOM 3280 C C . ALA B 1 204 ? 44.921 46.576 0.156 1.00 22.18 354 ALA B C 1
ATOM 3281 O O . ALA B 1 204 ? 45.079 45.604 -0.532 1.00 19.88 354 ALA B O 1
ATOM 3283 N N . ASP B 1 205 ? 45.822 46.923 1.047 1.00 23.47 355 ASP B N 1
ATOM 3284 C CA . ASP B 1 205 ? 46.989 46.093 1.182 1.00 27.55 355 ASP B CA 1
ATOM 3285 C C . ASP B 1 205 ? 46.587 44.703 1.699 1.00 24.43 355 ASP B C 1
ATOM 3286 O O . ASP B 1 205 ? 47.171 43.699 1.323 1.00 24.92 355 ASP B O 1
ATOM 3291 N N . ALA B 1 206 ? 45.630 44.655 2.602 1.00 20.83 356 ALA B N 1
ATOM 3292 C CA . ALA B 1 206 ? 45.166 43.371 3.050 1.00 24.01 356 ALA B CA 1
ATOM 3293 C C . ALA B 1 206 ? 44.502 42.604 1.880 1.00 22.84 356 ALA B C 1
ATOM 3294 O O . ALA B 1 206 ? 44.628 41.362 1.762 1.00 25.01 356 ALA B O 1
ATOM 3296 N N . PHE B 1 207 ? 43.806 43.314 1.011 1.00 20.96 357 PHE B N 1
ATOM 3297 C CA . PHE B 1 207 ? 43.206 42.603 -0.145 1.00 22.26 357 PHE B CA 1
ATOM 3298 C C . PHE B 1 207 ? 44.305 41.943 -0.976 1.00 22.36 357 PHE B C 1
ATOM 3299 O O . PHE B 1 207 ? 44.149 40.789 -1.449 1.00 21.32 357 PHE B O 1
ATOM 3307 N N . ALA B 1 208 ? 45.406 42.666 -1.191 1.00 20.56 358 ALA B N 1
ATOM 3308 C CA . ALA B 1 208 ? 46.510 42.087 -1.966 1.00 22.68 358 ALA B CA 1
ATOM 3309 C C . ALA B 1 208 ? 47.046 40.804 -1.366 1.00 22.11 358 ALA B C 1
ATOM 3310 O O . ALA B 1 208 ? 47.354 39.811 -2.105 1.00 22.51 358 ALA B O 1
ATOM 3312 N N . GLU B 1 209 ? 47.127 40.804 -0.047 1.00 20.88 359 GLU B N 1
ATOM 3313 C CA . GLU B 1 209 ? 47.587 39.610 0.660 1.00 25.14 359 GLU B CA 1
ATOM 3314 C C . GLU B 1 209 ? 46.626 38.393 0.489 1.00 25.53 359 GLU B C 1
ATOM 3315 O O . GLU B 1 209 ? 47.071 37.270 0.236 1.00 23.71 359 GLU B O 1
ATOM 3321 N N . VAL B 1 210 ? 45.320 38.622 0.590 1.00 22.50 360 VAL B N 1
ATOM 3322 C CA . VAL B 1 210 ? 44.388 37.542 0.402 1.00 20.13 360 VAL B CA 1
ATOM 3323 C C . VAL B 1 210 ? 44.515 37.031 -1.035 1.00 22.79 360 VAL B C 1
ATOM 3324 O O . VAL B 1 210 ? 44.529 35.856 -1.266 1.00 24.36 360 VAL B O 1
ATOM 332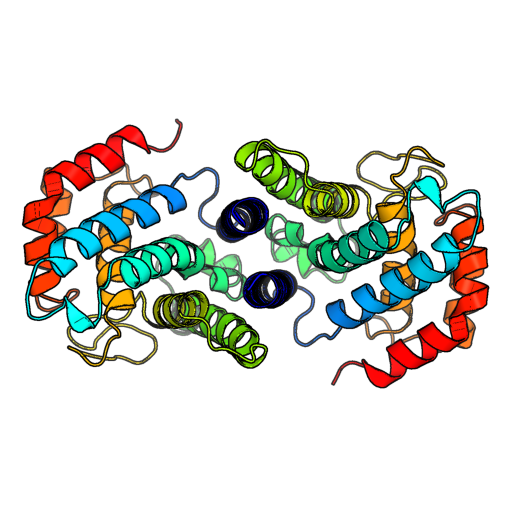8 N N . ALA B 1 211 ? 44.611 37.922 -2.009 1.00 21.43 361 ALA B N 1
ATOM 3329 C CA . ALA B 1 211 ? 44.649 37.514 -3.384 1.00 24.20 361 ALA B CA 1
ATOM 3330 C C . ALA B 1 211 ? 45.854 36.610 -3.707 1.00 25.61 361 ALA B C 1
ATOM 3331 O O . ALA B 1 211 ? 45.763 35.716 -4.530 1.00 24.58 361 ALA B O 1
ATOM 3333 N N . ARG B 1 212 ? 46.971 36.897 -3.093 1.00 25.74 362 ARG B N 1
ATOM 3334 C CA . ARG B 1 212 ? 48.184 36.116 -3.300 1.00 28.31 362 ARG B CA 1
ATOM 3335 C C . ARG B 1 212 ? 48.092 34.790 -2.530 1.00 27.95 362 ARG B C 1
ATOM 3336 O O . ARG B 1 212 ? 48.285 33.757 -3.075 1.00 29.58 362 ARG B O 1
ATOM 3344 N N . ARG B 1 213 ? 47.757 34.833 -1.270 1.00 27.34 363 ARG B N 1
ATOM 3345 C CA . ARG B 1 213 ? 47.763 33.651 -0.460 1.00 29.57 363 ARG B CA 1
ATOM 3346 C C . ARG B 1 213 ? 46.680 32.603 -0.858 1.00 30.46 363 ARG B C 1
ATOM 3347 O O . ARG B 1 213 ? 46.938 31.410 -0.775 1.00 30.45 363 ARG B O 1
ATOM 3355 N N . TYR B 1 214 ? 45.499 33.062 -1.296 1.00 26.98 364 TYR B N 1
ATOM 3356 C CA . TYR B 1 214 ? 44.445 32.223 -1.748 1.00 25.03 364 TYR B CA 1
ATOM 3357 C C . TYR B 1 214 ? 44.355 32.193 -3.266 1.00 26.21 364 TYR B C 1
ATOM 3358 O O . TYR B 1 214 ? 43.305 31.928 -3.786 1.00 28.42 364 TYR B O 1
ATOM 3367 N N . ALA B 1 215 ? 45.426 32.525 -3.975 1.00 26.38 365 ALA B N 1
ATOM 3368 C CA . ALA B 1 215 ? 45.475 32.324 -5.413 1.00 30.79 365 ALA B CA 1
ATOM 3369 C C . ALA B 1 215 ? 45.033 30.932 -5.849 1.00 32.26 365 ALA B C 1
ATOM 3370 O O . ALA B 1 215 ? 45.236 29.941 -5.149 1.00 33.47 365 ALA B O 1
ATOM 3372 N N . ASP B 1 216 ? 44.449 30.863 -7.035 1.00 33.73 366 ASP B N 1
ATOM 3373 C CA . ASP B 1 216 ? 44.129 29.557 -7.649 1.00 40.92 366 ASP B CA 1
ATOM 3374 C C . ASP B 1 216 ? 45.394 28.734 -7.920 1.00 44.33 366 ASP B C 1
ATOM 3375 O O . ASP B 1 216 ? 46.422 29.295 -8.301 1.00 40.93 366 ASP B O 1
ATOM 3380 N N . SER B 1 217 ? 45.274 27.416 -7.740 1.00 51.93 367 SER B N 1
ATOM 3381 C CA . SER B 1 217 ? 46.266 26.406 -8.224 1.00 62.49 367 SER B CA 1
ATOM 3382 C C . SER B 1 217 ? 46.067 26.033 -9.685 1.00 63.42 367 SER B C 1
ATOM 3383 O O . SER B 1 217 ? 46.667 26.653 -10.552 1.00 67.57 367 SER B O 1
#

Solvent-accessible surface area: 20731 Å² total; per-residue (Å²): 248,63,173,142,45,52,68,16,11,39,4,6,7,59,2,9,4,58,11,16,10,62,35,49,48,53,217,35,99,21,9,56,9,0,34,109,0,0,61,39,0,0,95,59,0,28,93,74,233,76,10,43,133,86,3,61,119,126,12,10,49,42,1,0,27,0,0,13,0,1,13,12,0,30,11,28,0,33,22,158,3,23,110,62,129,46,183,39,94,86,69,29,45,60,71,59,61,12,4,0,123,9,0,61,65,16,0,19,46,0,44,183,119,27,68,125,120,18,32,3,0,122,20,0,58,20,0,0,36,3,3,55,7,68,54,48,20,188,16,50,55,98,24,35,26,18,122,156,1,33,10,0,1,16,0,0,14,0,0,23,79,0,3,66,6,23,17,156,58,115,156,48,77,59,43,62,51,67,106,0,20,117,83,1,70,78,2,43,36,38,54,10,1,60,78,0,9,128,2,0,66,69,19,8,122,42,0,31,80,11,22,148,161,59,49,47,89,156,218,69,148,91,37,40,56,14,10,37,0,5,6,52,6,10,4,68,14,11,11,60,34,48,48,55,222,36,94,21,8,36,8,0,31,84,0,0,58,42,0,0,92,63,0,28,87,62,233,80,11,40,137,89,3,61,119,126,11,9,49,38,0,0,21,0,0,22,0,1,14,14,0,30,12,34,0,39,22,151,4,23,108,63,131,46,184,44,85,87,68,20,45,57,72,60,54,8,4,0,130,14,0,60,63,15,0,20,26,0,44,174,118,23,60,105,145,16,33,3,0,124,18,0,58,20,0,0,38,3,3,56,6,65,53,42,21,187,16,50,57,98,27,29,36,17,121,156,2,34,11,0,1,17,0,0,14,0,0,24,84,0,4,74,20,22,19,160,54,109,144,55,102,66,45,63,52,68,108,0,20,114,93,1,74,77,6,43,38,36,40,10,0,55,73,0,10,108,0,0,65,68,20,10,124,40,0,29,63,16,21,150,156,60,50,42,119

Foldseek 3Di:
DPVVVVVVVLVVLLVVLQVLCCLQHHQALLQVLLLVLLLLLLVLCCPDDVCVVVRDPVLSVLLSSLLSLQQSLCVQQDSCLSVDPDDDPPVSVVSRQCSLVSSLVVLVVVQVPDPDGDSNSVSNNLQNNQLQAFQCQPGDDGSDHHPVRPPSSQSSNLSNQLSVQQCDDPVDHHDDLVVSLVVSCVRDNTRHPVVSNVSCVVCSVVSVVSCVVRPGDD/DVVVVVVVVLVVLLVLLQVLCCLQHHQALLQVLLLVLLLLLLVLCCVDPVCVVVRDPVLSVLLSSLLSLQQSLCVQQDSCLSVDPDDDPPVSVVSNQCSLVSSLVVLVVVCVVVVDDDSNSVSNNLQNNPLQAFQCQPGDDGSDHHPVRPPSSQSSNLSSQLLVQQCDDPVDHHDDLVVSLVVSCVRDNTRHPVVSNVSCVVCSVVSNVSCVVRYGD

Sequence (435 aa):
RTRQLQQLQDAVIEALATLGDLRDNPRSRHLPRIERYVRLLAEHLAAQRAFADELTPEAVDLLSKSALLHDIGKVAVPDRVLLNPGQLDAADTALLQGHTRAGRDALASAERRLGQPSGFLRFARQIAYSHHERWDGRGFPEGLAGERIPLAARIVALADRYDELTSRHAYRPPLAHAEAVLLIQAGAGSEFDPRLVEAFVAVADAFAEVARRYADSARTRQLQQLQDAVIEALATLGDLRDNPRSRHLPRIERYVRLLAEHLAAQRAFADELTPEAVDLLSKSALLHDIGKVAVPDRVLLNPGQLDAADTALLQGHTRAGRDALASAERRLGQPSGFLRFARQIAYSHHERWDGRGFPEGLAGERIPLAARIVALADRYDELTSRHAYRPPLAHAEAVLLIQAGAGSEFDPRLVEAFVAVADAFAEVARRYADS

Secondary structure (DSSP, 8-state):
--HHHHHHHHHHHHHHHHHTTTTTS-S--HHHHHHHHHHHHHHHHHTSHHHHTT--HHHHHHHHHHGGGTTGGGGGS-HHHHT--S---HHHHHHHHTHHHHHHHHHHHHHTT-SS--HHHHHHHHHHHHTT--TTS-SSSS---GGGS-HHHHHHHHHHHHHHHTS-BTTBPPPPHHHHHHHHHTTBTTTB-HHHHHHHHHHHHHHHHHHHHTPPP-/-HHHHHHHHHHHHHHHHHHTTTTTS-S--HHHHHHHHHHHHHHHHHHSHHHHTT--HHHHHHHHHHGGGTTGGGGGS-HHHHT--S---HHHHHHHHTHHHHHHHHHHHHHHHH-S--HHHHHHHHHHHHTT--TTS--SSS---GGGS-HHHHHHHHHHHHHHHTS--SS-PPPPHHHHHHHHHHTBTTTB-HHHHHHHHHHHHHHHHHHHHT---

B-factor: mean 35.91, std 17.15, range [13.85, 100.0]

InterPro domains:
  IPR001789 Signal transduction response regulator, receiver domain [PF00072] (13-124)
  IPR001789 Signal transduction response regulator, receiver domain [PS50110] (12-128)
  IPR001789 Signal transduction response regulator, receiver domain [SM00448] (11-124)
  IPR003607 HD/PDEase domain [SM00471] (173-324)
  IPR003607 HD/PDEase domain [cd00077] (176-318)
  IPR011006 CheY-like superfamily [SSF52172] (13-160)
  IPR037522 HD-GYP domain [PF13487] (193-346)
  IPR037522 HD-GYP domain [PS51832] (155-366)
  IPR052020 Cyclic di-GMP and 3'3'-cGAMP-specific phosphodiesterases [PTHR45228] (1-369)